Protein AF-A0A975M1Q8-F1 (afdb_monomer)

Foldseek 3Di:
DVVVLVVVQVVCPPDDDDPPLLVVLVVVLCVVQVNPDPVDDDAQQQFFLVSLVVLLCLCVLDDVPDDRHNHPPSQQRLQVNLCVLQVDAFPPQADPVRGGDSLQSVLLSVLQVLQDVDRRGGSNNRDLAQPRDFLVSLVSSLVSLHLRSQLSVLQNCVVLVLDDPVQADDPPASNDGPVDGSSGGGSLQSNLVSVLCVLVVNGTSNDDLAQQPHFLVSVVVLLCSCCLHDPPDTGRNYPSSQQSLQVNCVVQAPAFPVQDDPSGGGDSLQSVLVSQLCVLQDPDSNPDGNVNCPPPAQQSAFLVSLVSSVVSVHLRSQLSLLCSLVVLVLDDLVQWDDPPAPNDGPVDGRSGGGSLQSNLVSLLCVQLVNGGNNCLLVRAPCSLLVHALVSLCSNLVRPHPSSQVSLQCRVPVDPPDDPVQWDADPVRDTGGNSVVSSVVSNVSD

Structure (mmCIF, N/CA/C/O backbone):
data_AF-A0A975M1Q8-F1
#
_entry.id   AF-A0A975M1Q8-F1
#
loop_
_atom_site.group_PDB
_atom_site.id
_atom_site.type_symbol
_atom_site.label_atom_id
_atom_site.label_alt_id
_atom_site.label_comp_id
_atom_site.label_asym_id
_atom_site.label_entity_id
_atom_site.label_seq_id
_atom_site.pdbx_PDB_ins_code
_atom_site.Cartn_x
_atom_site.Cartn_y
_atom_site.Cartn_z
_atom_site.occupancy
_atom_site.B_iso_or_equiv
_atom_site.auth_seq_id
_atom_site.auth_comp_id
_atom_site.auth_asym_id
_atom_site.auth_atom_id
_atom_site.pdbx_PDB_model_num
ATOM 1 N N . MET A 1 1 ? 29.931 -3.933 -58.853 1.00 44.22 1 MET A N 1
ATOM 2 C CA . MET A 1 1 ? 30.106 -3.400 -57.490 1.00 44.22 1 MET A CA 1
ATOM 3 C C . MET A 1 1 ? 31.498 -2.840 -57.260 1.00 44.22 1 MET A C 1
ATOM 5 O O . MET A 1 1 ? 31.606 -1.636 -57.379 1.00 44.22 1 MET A O 1
ATOM 9 N N . LEU A 1 2 ? 32.563 -3.641 -57.098 1.00 39.56 2 LEU A N 1
ATOM 10 C CA . LEU A 1 2 ? 33.935 -3.120 -56.903 1.00 39.56 2 LEU A CA 1
ATOM 11 C C . LEU A 1 2 ? 34.354 -2.091 -57.976 1.00 39.56 2 LEU A C 1
ATOM 13 O O . LEU A 1 2 ? 34.912 -1.055 -57.666 1.00 39.56 2 LEU A O 1
ATOM 17 N N . LYS A 1 3 ? 33.977 -2.312 -59.245 1.00 39.84 3 LYS A N 1
ATOM 18 C CA . LYS A 1 3 ? 34.215 -1.354 -60.346 1.00 39.84 3 LYS A CA 1
ATOM 19 C C . LYS A 1 3 ? 33.400 -0.054 -60.271 1.00 39.84 3 LYS A C 1
ATOM 21 O O . LYS A 1 3 ? 33.820 0.934 -60.851 1.00 39.84 3 LYS A O 1
ATOM 26 N N . LEU A 1 4 ? 32.237 -0.070 -59.620 1.00 42.88 4 LEU A N 1
ATOM 27 C CA . LEU A 1 4 ? 31.398 1.117 -59.419 1.00 42.88 4 LEU A CA 1
ATOM 28 C C . LEU A 1 4 ? 31.916 1.921 -58.219 1.00 42.88 4 LEU A C 1
ATOM 30 O O . LEU A 1 4 ? 32.029 3.131 -58.310 1.00 42.88 4 LEU A O 1
ATOM 34 N N . VAL A 1 5 ? 32.332 1.223 -57.159 1.00 48.19 5 VAL A N 1
ATOM 35 C CA . VAL A 1 5 ? 32.981 1.786 -55.966 1.00 48.19 5 VAL A CA 1
ATOM 36 C C . VAL A 1 5 ? 34.325 2.429 -56.331 1.00 48.19 5 VAL A C 1
ATOM 38 O O . VAL A 1 5 ? 34.537 3.593 -56.021 1.00 48.19 5 VAL A O 1
ATOM 41 N N . ILE A 1 6 ? 35.168 1.742 -57.112 1.00 49.44 6 ILE A N 1
ATOM 42 C CA . ILE A 1 6 ? 36.419 2.299 -57.663 1.00 49.44 6 ILE A CA 1
ATOM 43 C C . ILE A 1 6 ? 36.137 3.496 -58.588 1.00 49.44 6 ILE A C 1
ATOM 45 O O . ILE A 1 6 ? 36.846 4.492 -58.543 1.00 49.44 6 ILE A O 1
ATOM 49 N N . SER A 1 7 ? 35.075 3.442 -59.400 1.00 46.19 7 SER A N 1
ATOM 50 C CA . SER A 1 7 ? 34.699 4.560 -60.280 1.00 46.19 7 SER A CA 1
ATOM 51 C C . SER A 1 7 ? 34.190 5.789 -59.520 1.00 46.19 7 SER A C 1
ATOM 53 O O . SER A 1 7 ? 34.283 6.889 -60.059 1.00 46.19 7 SER A O 1
ATOM 55 N N . ILE A 1 8 ? 33.616 5.608 -58.329 1.00 45.72 8 ILE A N 1
ATOM 56 C CA . ILE A 1 8 ? 33.192 6.695 -57.440 1.00 45.72 8 ILE A CA 1
ATOM 57 C C . ILE A 1 8 ? 34.422 7.262 -56.714 1.00 45.72 8 ILE A C 1
ATOM 59 O O . ILE A 1 8 ? 34.606 8.479 -56.727 1.00 45.72 8 ILE A O 1
ATOM 63 N N . TYR A 1 9 ? 35.310 6.390 -56.219 1.00 46.53 9 TYR A N 1
ATOM 64 C CA . TYR A 1 9 ? 36.591 6.733 -55.587 1.00 46.53 9 TYR A CA 1
ATOM 65 C C . TYR A 1 9 ? 37.487 7.589 -56.499 1.00 46.53 9 TYR A C 1
ATOM 67 O O . TYR A 1 9 ? 37.927 8.667 -56.115 1.00 46.53 9 TYR A O 1
ATOM 75 N N . ASP A 1 10 ? 37.650 7.189 -57.765 1.00 49.50 10 ASP A N 1
ATOM 76 C CA . ASP A 1 10 ? 38.445 7.939 -58.750 1.00 49.50 10 ASP A CA 1
ATOM 77 C C . ASP A 1 10 ? 37.817 9.295 -59.145 1.00 49.50 10 ASP A C 1
ATOM 79 O O . ASP A 1 10 ? 38.485 10.140 -59.746 1.00 49.50 10 ASP A O 1
ATOM 83 N N . SER A 1 11 ? 36.532 9.519 -58.843 1.00 44.62 11 SER A N 1
ATOM 84 C CA . SER A 1 11 ? 35.784 10.717 -59.258 1.00 44.62 11 SER A CA 1
ATOM 85 C C . SER A 1 11 ? 35.635 11.794 -58.176 1.00 44.62 11 SER A C 1
ATOM 87 O O . SER A 1 11 ? 35.232 12.912 -58.501 1.00 44.62 11 SER A O 1
ATOM 89 N N . LEU A 1 12 ? 35.973 11.485 -56.917 1.00 44.22 12 LEU A N 1
ATOM 90 C CA . LEU A 1 12 ? 35.673 12.311 -55.736 1.00 44.22 12 LEU A CA 1
ATOM 91 C C . LEU A 1 12 ? 36.890 12.974 -55.072 1.00 44.22 12 LEU A C 1
ATOM 93 O O . LEU A 1 12 ? 36.751 13.503 -53.979 1.00 44.22 12 LEU A O 1
ATOM 97 N N . ALA A 1 13 ? 38.044 13.040 -55.742 1.00 42.34 13 ALA A N 1
ATOM 98 C CA . ALA A 1 13 ? 39.324 13.523 -55.196 1.00 42.34 13 ALA A CA 1
ATOM 99 C C . ALA A 1 13 ? 39.394 15.004 -54.720 1.00 42.34 13 ALA A C 1
ATOM 101 O O . ALA A 1 13 ? 40.479 15.590 -54.716 1.00 42.34 13 ALA A O 1
ATOM 102 N N . ILE A 1 14 ? 38.281 15.664 -54.374 1.00 45.47 14 ILE A N 1
ATOM 103 C CA . ILE A 1 14 ? 38.244 17.034 -53.843 1.00 45.47 14 ILE A CA 1
ATOM 104 C C . ILE A 1 14 ? 37.073 17.211 -52.848 1.00 45.47 14 ILE A C 1
ATOM 106 O O . ILE A 1 14 ? 36.082 17.860 -53.179 1.00 45.47 14 ILE A O 1
ATOM 110 N N . ASN A 1 15 ? 37.183 16.631 -51.647 1.00 41.66 15 ASN A N 1
ATOM 111 C CA . ASN A 1 15 ? 36.798 17.178 -50.325 1.00 41.66 15 ASN A CA 1
ATOM 112 C C . ASN A 1 15 ? 36.553 16.018 -49.350 1.00 41.66 15 ASN A C 1
ATOM 114 O O . ASN A 1 15 ? 35.595 15.283 -49.541 1.00 41.66 15 ASN A O 1
ATOM 118 N N . GLU A 1 16 ? 37.409 15.910 -48.327 1.00 49.50 16 GLU A N 1
ATOM 119 C CA . GLU A 1 16 ? 37.317 14.970 -47.193 1.00 49.50 16 GLU A CA 1
ATOM 120 C C . GLU A 1 16 ? 36.886 13.550 -47.592 1.00 49.50 16 GLU A C 1
ATOM 122 O O . GLU A 1 16 ? 35.736 13.147 -47.444 1.00 49.50 16 GLU A O 1
ATOM 127 N N . ASP A 1 17 ? 37.853 12.814 -48.148 1.00 51.25 17 ASP A N 1
ATOM 128 C CA . ASP A 1 17 ? 37.696 11.439 -48.616 1.00 51.25 17 ASP A CA 1
ATOM 129 C C . ASP A 1 17 ? 37.091 10.532 -47.526 1.00 51.25 17 ASP A C 1
ATOM 131 O O . ASP A 1 17 ? 37.609 10.464 -46.408 1.00 51.25 17 ASP A O 1
ATOM 135 N N . LEU A 1 18 ? 36.046 9.774 -47.886 1.00 55.78 18 LEU A N 1
ATOM 136 C CA . LEU A 1 18 ? 35.656 8.566 -47.154 1.00 55.78 18 LEU A CA 1
ATOM 137 C C . LEU A 1 18 ? 36.880 7.649 -47.084 1.00 55.78 18 LEU A C 1
ATOM 139 O O . LEU A 1 18 ? 37.506 7.378 -48.118 1.00 55.78 18 LEU A O 1
ATOM 143 N N . LYS A 1 19 ? 37.248 7.181 -45.888 1.00 64.06 19 LYS A N 1
ATOM 144 C CA . LYS A 1 19 ? 38.423 6.312 -45.765 1.00 64.06 19 LYS A CA 1
ATOM 145 C C . LYS A 1 19 ? 38.161 5.021 -46.535 1.00 64.06 19 LYS A C 1
ATOM 147 O O . LYS A 1 19 ? 37.055 4.482 -46.513 1.00 64.06 19 LYS A O 1
ATOM 152 N N . GLU A 1 20 ? 39.189 4.511 -47.213 1.00 65.25 20 GLU A N 1
ATOM 153 C CA . GLU A 1 20 ? 39.087 3.274 -48.002 1.00 65.25 20 GLU A CA 1
ATOM 154 C C . GLU A 1 20 ? 38.531 2.117 -47.147 1.00 65.25 20 GLU A C 1
ATOM 156 O O . GLU A 1 20 ? 37.676 1.355 -47.597 1.00 65.25 20 GLU A O 1
ATOM 161 N N . ASP A 1 21 ? 38.925 2.082 -45.874 1.00 66.12 21 ASP A N 1
ATOM 162 C CA . ASP A 1 21 ? 38.463 1.133 -44.864 1.00 66.12 21 ASP A CA 1
ATOM 163 C C . ASP A 1 21 ? 36.961 1.265 -44.540 1.00 66.12 21 ASP A C 1
ATOM 165 O O . ASP A 1 21 ? 36.261 0.257 -44.450 1.00 66.12 21 ASP A O 1
ATOM 169 N N . GLU A 1 22 ? 36.413 2.484 -44.471 1.00 66.19 22 GLU A N 1
ATOM 170 C CA . GLU A 1 22 ? 34.971 2.708 -44.270 1.00 66.19 22 GLU A CA 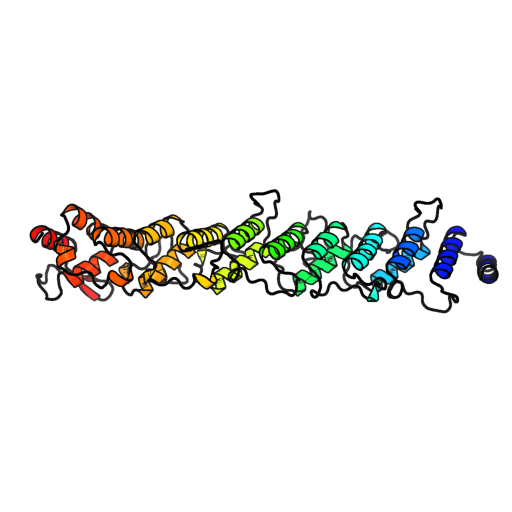1
ATOM 171 C C . GLU A 1 22 ? 34.154 2.236 -45.473 1.00 66.19 22 GLU A C 1
ATOM 173 O O . GLU A 1 22 ? 33.058 1.691 -45.325 1.00 66.19 22 GLU A O 1
ATOM 178 N N . MET A 1 23 ? 34.700 2.410 -46.678 1.00 68.50 23 MET A N 1
ATOM 179 C CA . MET A 1 23 ? 34.074 1.931 -47.905 1.00 68.50 23 MET A CA 1
ATOM 180 C C . MET A 1 23 ? 34.100 0.404 -48.000 1.00 68.50 23 MET A C 1
ATOM 182 O O . MET A 1 23 ? 33.117 -0.186 -48.453 1.00 68.50 23 MET A O 1
ATOM 186 N N . TYR A 1 24 ? 35.187 -0.253 -47.579 1.00 69.62 24 TYR A N 1
ATOM 187 C CA . TYR A 1 24 ? 35.233 -1.715 -47.513 1.00 69.62 24 TYR A CA 1
ATOM 188 C C . TYR A 1 24 ? 34.256 -2.269 -46.476 1.00 69.62 24 TYR A C 1
ATOM 190 O O . TYR A 1 24 ? 33.536 -3.213 -46.805 1.00 69.62 24 TYR A O 1
ATOM 198 N N . ALA A 1 25 ? 34.169 -1.657 -45.290 1.00 66.44 25 ALA A N 1
ATOM 199 C CA . ALA A 1 25 ? 33.204 -2.033 -44.258 1.00 66.44 25 ALA A CA 1
ATOM 200 C C . ALA A 1 25 ? 31.758 -1.914 -44.771 1.00 66.44 25 ALA A C 1
ATOM 202 O O . ALA A 1 25 ? 30.997 -2.882 -44.724 1.00 66.44 25 ALA A O 1
ATOM 203 N N . LEU A 1 26 ? 31.410 -0.777 -45.387 1.00 70.25 26 LEU A N 1
ATOM 204 C CA . LEU A 1 26 ? 30.093 -0.562 -45.990 1.00 70.25 26 LEU A CA 1
ATOM 205 C C . LEU A 1 26 ? 29.774 -1.597 -47.080 1.00 70.25 26 LEU A C 1
ATOM 207 O O . LEU A 1 26 ? 28.680 -2.157 -47.120 1.00 70.25 26 LEU A O 1
ATOM 211 N N . VAL A 1 27 ? 30.722 -1.875 -47.980 1.00 71.38 27 VAL A N 1
ATOM 212 C CA . VAL A 1 27 ? 30.524 -2.842 -49.073 1.00 71.38 27 VAL A CA 1
ATOM 213 C C . VAL A 1 27 ? 30.393 -4.272 -48.548 1.00 71.38 27 VAL A C 1
ATOM 215 O O . VAL A 1 27 ? 29.585 -5.039 -49.086 1.00 71.38 27 VAL A O 1
ATOM 218 N N . ALA A 1 28 ? 31.170 -4.647 -47.529 1.00 67.69 28 ALA A N 1
ATOM 219 C CA . ALA A 1 28 ? 31.064 -5.949 -46.881 1.00 67.69 28 ALA A CA 1
ATOM 220 C C . ALA A 1 28 ? 29.663 -6.145 -46.288 1.00 67.69 28 ALA A C 1
ATOM 222 O O . ALA A 1 28 ? 29.058 -7.198 -46.492 1.00 67.69 28 ALA A O 1
ATOM 223 N N . GLU A 1 29 ? 29.120 -5.109 -45.655 1.00 64.50 29 GLU A N 1
ATOM 224 C CA . GLU A 1 29 ? 27.839 -5.178 -44.962 1.00 64.50 29 GLU A CA 1
ATOM 225 C C . GLU A 1 29 ? 26.649 -5.198 -45.924 1.00 64.50 29 GLU A C 1
ATOM 227 O O . GLU A 1 29 ? 25.822 -6.109 -45.893 1.00 64.50 29 GLU A O 1
ATOM 232 N N . VAL A 1 30 ? 26.630 -4.290 -46.903 1.00 65.31 30 VAL A N 1
ATOM 233 C CA . VAL A 1 30 ? 25.643 -4.281 -48.000 1.00 65.31 30 VAL A CA 1
ATOM 234 C C . VAL A 1 30 ? 25.601 -5.644 -48.715 1.00 65.31 30 VAL A C 1
ATOM 236 O O . VAL A 1 30 ? 24.534 -6.110 -49.116 1.00 65.31 30 VAL A O 1
ATOM 239 N N . THR A 1 31 ? 26.744 -6.335 -48.814 1.00 68.75 31 THR A N 1
ATOM 240 C CA . THR A 1 31 ? 26.818 -7.691 -49.378 1.00 68.75 31 THR A CA 1
ATOM 241 C C . THR A 1 31 ? 26.237 -8.764 -48.444 1.00 68.75 31 THR A C 1
ATOM 243 O O . THR A 1 31 ? 25.521 -9.641 -48.932 1.00 68.75 31 THR A O 1
ATOM 246 N N . LYS A 1 32 ? 26.520 -8.724 -47.131 1.00 63.19 32 LYS A N 1
ATOM 247 C CA . LYS A 1 32 ? 25.981 -9.681 -46.139 1.00 63.19 32 LYS A CA 1
ATOM 248 C C . LYS A 1 32 ? 24.461 -9.573 -45.999 1.00 63.19 32 LYS A C 1
ATOM 250 O O . LYS A 1 32 ? 23.794 -10.601 -45.962 1.00 63.19 32 LYS A O 1
ATOM 255 N N . MET A 1 33 ? 23.924 -8.355 -46.044 1.00 55.78 33 MET A N 1
ATOM 256 C CA . MET A 1 33 ? 22.483 -8.068 -45.979 1.00 55.78 33 MET A CA 1
ATOM 257 C C . MET A 1 33 ? 21.731 -8.349 -47.292 1.00 55.78 33 MET A C 1
ATOM 259 O O . MET A 1 33 ? 20.553 -8.026 -47.430 1.00 55.78 33 MET A O 1
ATOM 263 N N . GLY A 1 34 ? 22.400 -8.908 -48.308 1.00 59.03 34 GLY A N 1
ATOM 264 C CA . GLY A 1 34 ? 21.775 -9.229 -49.594 1.00 59.03 34 GLY A CA 1
ATOM 265 C C . GLY A 1 34 ? 21.340 -8.006 -50.413 1.00 59.03 34 GLY A C 1
ATOM 266 O O . GLY A 1 34 ? 20.592 -8.156 -51.383 1.00 59.03 34 GLY A O 1
ATOM 267 N N . ILE A 1 35 ? 21.812 -6.804 -50.067 1.00 57.28 35 ILE A N 1
ATOM 268 C CA . ILE A 1 35 ? 21.509 -5.566 -50.783 1.00 57.28 35 ILE A CA 1
ATOM 269 C C . ILE A 1 35 ? 22.344 -5.544 -52.068 1.00 57.28 35 ILE A C 1
ATOM 271 O O . ILE A 1 35 ? 23.540 -5.266 -52.082 1.00 57.28 35 ILE A O 1
ATOM 275 N N . THR A 1 36 ? 21.708 -5.857 -53.196 1.00 57.34 36 THR A N 1
ATOM 276 C CA . THR A 1 36 ? 22.383 -5.889 -54.506 1.00 57.34 36 THR A CA 1
ATOM 277 C C . THR A 1 36 ? 22.431 -4.530 -55.209 1.00 57.34 36 THR A C 1
ATOM 279 O O . THR A 1 36 ? 23.049 -4.416 -56.270 1.00 57.34 36 THR A O 1
ATOM 282 N N . ASP A 1 37 ? 21.755 -3.520 -54.654 1.00 54.69 37 ASP A N 1
ATOM 283 C CA . ASP A 1 37 ? 21.624 -2.185 -55.232 1.00 54.69 37 ASP A CA 1
ATOM 284 C C . ASP A 1 37 ? 21.553 -1.102 -54.139 1.00 54.69 37 ASP A C 1
ATOM 286 O O . ASP A 1 37 ? 20.677 -1.139 -53.279 1.00 54.69 37 ASP A O 1
ATOM 290 N N . LEU A 1 38 ? 22.461 -0.123 -54.207 1.00 52.91 38 LEU A N 1
ATOM 291 C CA . LEU A 1 38 ? 22.508 1.050 -53.320 1.00 52.91 38 LEU A CA 1
ATOM 292 C C . LEU A 1 38 ? 21.488 2.135 -53.712 1.00 52.91 38 LEU A C 1
ATOM 294 O O . LEU A 1 38 ? 21.441 3.187 -53.084 1.00 52.91 38 LEU A O 1
ATOM 298 N N . SER A 1 39 ? 20.699 1.920 -54.773 1.00 53.06 39 SER A N 1
ATOM 299 C CA . SER A 1 39 ? 19.607 2.823 -55.157 1.00 53.06 39 SER A CA 1
ATOM 300 C C . SER A 1 39 ? 18.374 2.711 -54.249 1.00 53.06 39 SER A C 1
ATOM 302 O O . SER A 1 39 ? 17.504 3.583 -54.290 1.00 53.06 39 SER A O 1
ATOM 304 N N . GLY A 1 40 ? 18.298 1.657 -53.427 1.00 51.25 40 GLY A N 1
ATOM 305 C CA . GLY A 1 40 ? 17.302 1.511 -52.369 1.00 51.25 40 GLY A CA 1
ATOM 306 C C . GLY A 1 40 ? 17.703 2.260 -51.097 1.00 51.25 40 GLY A C 1
ATOM 307 O O . GLY A 1 40 ? 18.883 2.397 -50.788 1.00 51.25 40 GLY A O 1
ATOM 308 N N . THR A 1 41 ? 16.718 2.732 -50.335 1.00 51.97 41 THR A N 1
ATOM 309 C CA . THR A 1 41 ? 16.945 3.269 -48.988 1.00 51.97 41 THR A CA 1
ATOM 310 C C . THR A 1 41 ? 17.345 2.130 -48.052 1.00 51.97 41 THR A C 1
ATOM 312 O O . THR A 1 41 ? 16.549 1.214 -47.833 1.00 51.97 41 THR A O 1
ATOM 315 N N . PHE A 1 42 ? 18.559 2.181 -47.500 1.00 58.34 42 PHE A N 1
ATOM 316 C CA . PHE A 1 42 ? 18.917 1.373 -46.336 1.00 58.34 42 PHE A CA 1
ATOM 317 C C . PHE A 1 42 ? 18.053 1.814 -45.151 1.00 58.34 42 PHE A C 1
ATOM 319 O O . PHE A 1 42 ? 17.903 3.008 -44.910 1.00 58.34 42 PHE A O 1
ATOM 326 N N . SER A 1 43 ? 17.473 0.858 -44.431 1.00 66.75 43 SER A N 1
ATOM 327 C CA . SER A 1 43 ? 16.697 1.123 -43.223 1.00 66.75 43 SER A CA 1
ATOM 328 C C . SER A 1 43 ? 17.082 0.086 -42.179 1.00 66.75 43 SER A C 1
ATOM 330 O O . SER A 1 43 ? 16.739 -1.090 -42.323 1.00 66.75 43 SER A O 1
ATOM 332 N N . ALA A 1 44 ? 17.779 0.530 -41.128 1.00 66.81 44 ALA A N 1
ATOM 333 C CA . ALA A 1 44 ? 18.114 -0.304 -39.970 1.00 66.81 44 ALA A CA 1
ATOM 334 C C . ALA A 1 44 ? 16.853 -0.883 -39.294 1.00 66.81 44 ALA A C 1
ATOM 336 O O . ALA A 1 44 ? 16.908 -1.903 -38.617 1.00 66.81 44 ALA A O 1
ATOM 337 N N . SER A 1 45 ? 15.688 -0.279 -39.545 1.00 69.00 45 SER A N 1
ATOM 338 C CA . SER A 1 45 ? 14.386 -0.712 -39.042 1.00 69.00 45 SER A CA 1
ATOM 339 C C . SER A 1 45 ? 13.923 -2.068 -39.596 1.00 69.00 45 SER A C 1
ATOM 341 O O . SER A 1 45 ? 13.126 -2.750 -38.951 1.00 69.00 45 SER A O 1
ATOM 343 N N . ASN A 1 46 ? 14.417 -2.477 -40.771 1.00 72.69 46 ASN A N 1
ATOM 344 C CA . ASN A 1 46 ? 13.898 -3.629 -41.521 1.00 72.69 46 ASN A CA 1
ATOM 345 C C . ASN A 1 46 ? 14.841 -4.840 -41.582 1.00 72.69 46 ASN A C 1
ATOM 347 O O . ASN A 1 46 ? 14.487 -5.838 -42.211 1.00 72.69 46 ASN A O 1
ATOM 351 N N . ILE A 1 47 ? 16.022 -4.758 -40.968 1.00 76.69 47 ILE A N 1
ATOM 352 C CA . ILE A 1 47 ? 16.959 -5.884 -40.858 1.00 76.69 47 ILE A CA 1
ATOM 353 C C . ILE A 1 47 ? 16.760 -6.612 -39.525 1.00 76.69 47 ILE A C 1
ATOM 355 O O . ILE A 1 47 ? 16.296 -6.018 -38.553 1.00 76.69 47 ILE A O 1
ATOM 359 N N . THR A 1 48 ? 17.071 -7.906 -39.480 1.00 81.75 48 THR A N 1
ATOM 360 C CA . THR A 1 48 ? 16.920 -8.719 -38.262 1.00 81.75 48 THR A CA 1
ATOM 361 C C . THR A 1 48 ? 17.902 -8.290 -37.168 1.00 81.75 48 THR A C 1
ATOM 363 O O . THR A 1 48 ? 18.959 -7.755 -37.482 1.00 81.75 48 THR A O 1
ATOM 366 N N . VAL A 1 49 ? 17.626 -8.579 -35.890 1.00 82.69 49 VAL A N 1
ATOM 367 C CA . VAL A 1 49 ? 18.554 -8.311 -34.767 1.00 82.69 49 VAL A CA 1
ATOM 368 C C . VAL A 1 49 ? 19.935 -8.914 -35.012 1.00 82.69 49 VAL A C 1
ATOM 370 O O . VAL A 1 49 ? 20.944 -8.274 -34.748 1.00 82.69 49 VAL A O 1
ATOM 373 N N . THR A 1 50 ? 20.011 -10.129 -35.566 1.00 80.00 50 THR A N 1
ATOM 374 C CA . THR A 1 50 ? 21.303 -10.750 -35.896 1.00 80.00 50 THR A CA 1
ATOM 375 C C . THR A 1 50 ? 22.055 -9.969 -36.973 1.00 80.00 50 THR A C 1
ATOM 377 O O . THR A 1 50 ? 23.270 -9.813 -36.885 1.00 80.00 50 THR A O 1
ATOM 380 N N . GLU A 1 51 ? 21.360 -9.481 -38.000 1.00 79.19 51 GLU A N 1
ATOM 381 C CA . GLU A 1 51 ? 21.969 -8.620 -39.018 1.00 79.19 51 GLU A CA 1
ATOM 382 C C . GLU A 1 51 ? 22.384 -7.279 -38.410 1.00 79.19 51 GLU A C 1
ATOM 384 O O . GLU A 1 51 ? 23.515 -6.854 -38.604 1.00 79.19 51 GLU A O 1
ATOM 389 N N . LEU A 1 52 ? 21.528 -6.672 -37.593 1.00 81.44 52 LEU A N 1
ATOM 390 C CA . LEU A 1 52 ? 21.785 -5.420 -36.894 1.00 8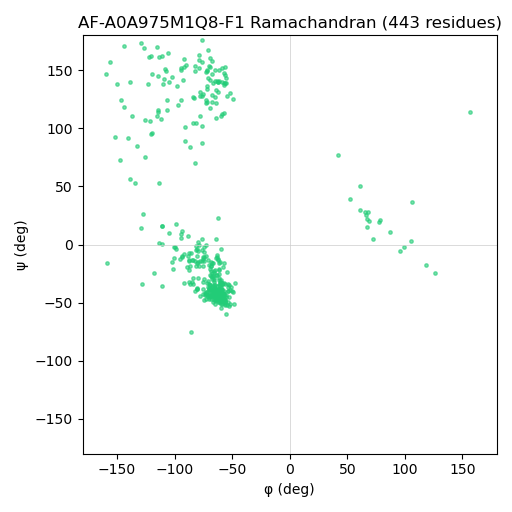1.44 52 LEU A CA 1
ATOM 391 C C . LEU A 1 52 ? 23.014 -5.500 -35.975 1.00 81.44 52 LEU A C 1
ATOM 393 O O . LEU A 1 52 ? 23.855 -4.607 -36.013 1.00 81.44 52 LEU A O 1
ATOM 397 N N . GLN A 1 53 ? 23.172 -6.597 -35.232 1.00 81.88 53 GLN A N 1
ATOM 398 C CA . GLN A 1 53 ? 24.348 -6.864 -34.403 1.00 81.88 53 GLN A CA 1
ATOM 399 C C . GLN A 1 53 ? 25.628 -6.978 -35.246 1.00 81.88 53 GLN A C 1
ATOM 401 O O . GLN A 1 53 ? 26.668 -6.431 -34.886 1.00 81.88 53 GLN A O 1
ATOM 406 N N . ASN A 1 54 ? 25.562 -7.657 -36.397 1.00 77.62 54 ASN A N 1
ATOM 407 C CA . ASN A 1 54 ? 26.705 -7.767 -37.308 1.00 77.62 54 ASN A CA 1
ATOM 408 C C . ASN A 1 54 ? 27.096 -6.408 -37.904 1.00 77.62 54 ASN A C 1
ATOM 410 O O . ASN A 1 54 ? 28.286 -6.105 -37.987 1.00 77.62 54 ASN A O 1
ATOM 414 N N . VAL A 1 55 ? 26.107 -5.595 -38.289 1.00 77.69 55 VAL A N 1
ATOM 415 C CA . VAL A 1 55 ? 26.308 -4.220 -38.768 1.00 77.69 55 VAL A CA 1
ATOM 416 C C . VAL A 1 55 ? 26.950 -3.379 -37.663 1.00 77.69 55 VAL A C 1
ATOM 418 O O . VAL A 1 55 ? 27.921 -2.671 -37.913 1.00 77.69 55 VAL A O 1
ATOM 421 N N . HIS A 1 56 ? 26.455 -3.489 -36.431 1.00 80.88 56 HIS A N 1
ATOM 422 C CA . HIS A 1 56 ? 26.965 -2.734 -35.293 1.00 80.88 56 HIS A CA 1
ATOM 423 C C . HIS A 1 56 ? 28.423 -3.056 -34.966 1.00 80.88 56 HIS A C 1
ATOM 425 O O . HIS A 1 56 ? 29.214 -2.129 -34.822 1.00 80.88 56 HIS A O 1
ATOM 431 N N . TYR A 1 57 ? 28.832 -4.331 -34.977 1.00 75.38 57 TYR A N 1
ATOM 432 C CA . TYR A 1 57 ? 30.241 -4.698 -34.776 1.00 75.38 57 TYR A CA 1
ATOM 433 C C . TYR A 1 57 ? 31.194 -4.048 -35.793 1.00 75.38 57 TYR A C 1
ATOM 435 O O . TYR A 1 57 ? 32.316 -3.690 -35.440 1.00 75.38 57 TYR A O 1
ATOM 443 N N . LEU A 1 58 ? 30.746 -3.826 -37.034 1.00 68.88 58 LEU A N 1
ATOM 444 C CA . LEU A 1 58 ? 31.519 -3.091 -38.047 1.00 68.88 58 LEU A CA 1
ATOM 445 C C . LEU A 1 58 ? 31.543 -1.570 -37.819 1.00 68.88 58 LEU A C 1
ATOM 447 O O . LEU A 1 58 ? 32.375 -0.872 -38.397 1.00 68.88 58 LEU A O 1
ATOM 451 N N . GLY A 1 59 ? 30.615 -1.044 -37.022 1.00 65.69 59 GLY A N 1
ATOM 452 C CA . GLY A 1 59 ? 30.622 0.336 -36.539 1.00 65.69 59 GLY A CA 1
ATOM 453 C C . GLY A 1 59 ? 31.425 0.530 -35.246 1.00 65.69 59 GLY A C 1
ATOM 454 O O . GLY A 1 59 ? 31.694 1.670 -34.895 1.00 65.69 59 GLY A O 1
ATOM 455 N N . LEU A 1 60 ? 31.803 -0.551 -34.546 1.00 64.38 60 LEU A N 1
ATOM 456 C CA . LEU A 1 60 ? 32.497 -0.516 -33.248 1.00 64.38 60 LEU A CA 1
ATOM 457 C C . LEU A 1 60 ? 34.031 -0.589 -33.325 1.00 64.38 60 LEU A C 1
ATOM 459 O O . LEU A 1 60 ? 34.697 -0.447 -32.300 1.00 64.38 60 LEU A O 1
ATOM 463 N N . GLY A 1 61 ? 34.635 -0.881 -34.480 1.00 55.19 61 GLY A N 1
ATOM 464 C CA . GLY A 1 61 ? 36.095 -1.030 -34.544 1.00 55.19 61 GLY A CA 1
ATOM 465 C C . GLY A 1 61 ? 36.655 -2.301 -33.907 1.00 55.19 61 GLY A C 1
ATOM 466 O O . GLY A 1 61 ? 37.874 -2.440 -33.846 1.00 55.19 61 GLY A O 1
ATOM 467 N N . THR A 1 62 ? 35.816 -3.227 -33.427 1.00 47.16 62 THR A N 1
ATOM 468 C CA . THR A 1 62 ? 36.262 -4.450 -32.741 1.00 47.16 62 THR A CA 1
ATOM 469 C C . THR A 1 62 ? 35.419 -5.670 -33.131 1.00 47.16 62 THR A C 1
ATOM 471 O O . THR A 1 62 ? 34.420 -6.000 -32.503 1.00 47.16 62 THR A O 1
ATOM 474 N N . ASP A 1 63 ? 35.855 -6.399 -34.162 1.00 41.75 63 ASP A N 1
ATOM 475 C CA . ASP A 1 63 ? 35.458 -7.802 -34.357 1.00 41.75 63 ASP A CA 1
ATOM 476 C C . ASP A 1 63 ? 36.278 -8.683 -33.383 1.00 41.75 63 ASP A C 1
ATOM 478 O O . ASP A 1 63 ? 37.512 -8.566 -33.365 1.00 41.75 63 ASP A O 1
ATOM 482 N N . PRO A 1 64 ? 35.678 -9.608 -32.601 1.00 44.25 64 PRO A N 1
ATOM 483 C CA . PRO A 1 64 ? 36.430 -10.580 -31.801 1.00 44.25 64 PRO A CA 1
ATOM 484 C C . PRO A 1 64 ? 37.361 -11.506 -32.616 1.00 44.25 64 PRO A C 1
ATOM 486 O O . PRO A 1 64 ? 38.093 -12.300 -32.017 1.00 44.25 64 PRO A O 1
ATOM 489 N N . VAL A 1 65 ? 37.368 -11.439 -33.956 1.00 45.44 65 VAL A N 1
ATOM 490 C CA . VAL A 1 65 ? 38.132 -12.352 -34.822 1.00 45.44 65 VAL A CA 1
ATOM 491 C C . VAL A 1 65 ? 39.051 -11.665 -35.853 1.00 45.44 65 VAL A C 1
ATOM 493 O O . VAL A 1 65 ? 39.465 -12.332 -36.789 1.00 45.44 65 VAL A O 1
ATOM 496 N N . SER A 1 66 ? 39.522 -10.431 -35.605 1.00 52.19 66 SER A N 1
ATOM 497 C CA . SER A 1 66 ? 40.764 -9.849 -36.191 1.00 52.19 66 SER A CA 1
ATOM 498 C C . SER A 1 66 ? 40.703 -8.765 -37.289 1.00 52.19 66 SER A C 1
ATOM 500 O O . SER A 1 66 ? 41.613 -8.760 -38.116 1.00 52.19 66 SER A O 1
ATOM 502 N N . ASP A 1 67 ? 39.767 -7.810 -37.304 1.00 48.28 67 ASP A N 1
ATOM 503 C CA . ASP A 1 67 ? 39.906 -6.645 -38.209 1.00 48.28 67 ASP A CA 1
ATOM 504 C C . ASP A 1 67 ? 39.518 -5.282 -37.592 1.00 48.28 67 ASP A C 1
ATOM 506 O O . ASP A 1 67 ? 38.534 -5.158 -36.861 1.00 48.28 67 ASP A O 1
ATOM 510 N N . ASP A 1 68 ? 40.334 -4.275 -37.939 1.00 53.59 68 ASP A N 1
ATOM 511 C CA . ASP A 1 68 ? 40.326 -2.858 -37.537 1.00 53.59 68 ASP A CA 1
ATOM 512 C C . ASP A 1 68 ? 39.317 -2.025 -38.369 1.00 53.59 68 ASP A C 1
ATOM 514 O O . ASP A 1 68 ? 39.720 -1.201 -39.194 1.00 53.59 68 ASP A O 1
ATOM 518 N N . TYR A 1 69 ? 38.003 -2.207 -38.200 1.00 53.59 69 TYR A N 1
ATOM 519 C CA . TYR A 1 69 ? 37.016 -1.369 -38.908 1.00 53.59 69 TYR A CA 1
ATOM 520 C C . TYR A 1 69 ? 36.097 -0.602 -37.950 1.00 53.59 69 TYR A C 1
ATOM 522 O O . TYR A 1 69 ? 35.094 -1.133 -37.488 1.00 53.59 69 TYR A O 1
ATOM 530 N N . ASP A 1 70 ? 36.459 0.653 -37.656 1.00 63.00 70 ASP A N 1
ATOM 531 C CA . ASP A 1 70 ? 35.608 1.690 -37.041 1.00 63.00 70 ASP A CA 1
ATOM 532 C C . ASP A 1 70 ? 34.919 2.468 -38.176 1.00 63.00 70 ASP A C 1
ATOM 534 O O . ASP A 1 70 ? 35.497 3.397 -38.750 1.00 63.00 70 ASP A O 1
ATOM 538 N N . SER A 1 71 ? 33.741 2.006 -38.613 1.00 70.69 71 SER A N 1
ATOM 539 C CA . SER A 1 71 ? 33.009 2.649 -39.708 1.00 70.69 71 SER A CA 1
ATOM 540 C C . SER A 1 71 ? 32.035 3.709 -39.194 1.00 70.69 71 SER A C 1
ATOM 542 O O . SER A 1 71 ? 30.903 3.392 -38.819 1.00 70.69 71 SER A O 1
ATOM 544 N N . TYR A 1 72 ? 32.423 4.987 -39.296 1.00 73.31 72 TYR A N 1
ATOM 545 C CA . TYR A 1 72 ? 31.541 6.110 -38.954 1.00 73.31 72 TYR A CA 1
ATOM 546 C C . TYR A 1 72 ? 30.285 6.151 -39.829 1.00 73.31 72 TYR A C 1
ATOM 548 O O . TYR A 1 72 ? 29.229 6.557 -39.360 1.00 73.31 72 TYR A O 1
ATOM 556 N N . ILE A 1 73 ? 30.364 5.691 -41.085 1.00 73.69 73 ILE A N 1
ATOM 557 C CA . ILE A 1 73 ? 29.194 5.596 -41.973 1.00 73.69 73 ILE A CA 1
ATOM 558 C C . ILE A 1 73 ? 28.162 4.625 -41.395 1.00 73.69 73 ILE A C 1
ATOM 560 O O . ILE A 1 73 ? 26.980 4.952 -41.322 1.00 73.69 73 ILE A O 1
ATOM 564 N N . ILE A 1 74 ? 28.602 3.430 -40.994 1.00 75.38 74 ILE A N 1
ATOM 565 C CA . ILE A 1 74 ? 27.710 2.405 -40.448 1.00 75.38 74 ILE A CA 1
ATOM 566 C C . ILE A 1 74 ? 27.148 2.847 -39.099 1.00 75.38 74 ILE A C 1
ATOM 568 O O . ILE A 1 74 ? 25.943 2.737 -38.878 1.00 75.38 74 ILE A O 1
ATOM 572 N N . HIS A 1 75 ? 27.992 3.411 -38.237 1.00 80.31 75 HIS A N 1
ATOM 573 C CA . HIS A 1 75 ? 27.567 3.983 -36.966 1.00 80.31 75 HIS A CA 1
ATOM 574 C C . HIS A 1 75 ? 26.491 5.066 -37.159 1.00 80.31 75 HIS A C 1
ATOM 576 O O . HIS A 1 75 ? 25.418 4.984 -36.565 1.00 80.31 75 HIS A O 1
ATOM 582 N N . HIS A 1 76 ? 26.726 6.023 -38.061 1.00 82.62 76 HIS A N 1
ATOM 583 C CA . HIS A 1 76 ? 25.772 7.081 -38.394 1.00 82.62 76 HIS A CA 1
ATOM 584 C C . HIS A 1 76 ? 24.449 6.516 -38.935 1.00 82.62 76 HIS A C 1
ATOM 586 O O . HIS A 1 76 ? 23.373 6.919 -38.504 1.00 82.62 76 HIS A O 1
ATOM 592 N N . MET A 1 77 ? 24.509 5.518 -39.824 1.00 79.88 77 MET A N 1
ATOM 593 C CA . MET A 1 77 ? 23.318 4.859 -40.376 1.00 79.88 77 MET A CA 1
ATOM 594 C C . MET A 1 77 ? 22.482 4.141 -39.307 1.00 79.88 77 MET A C 1
ATOM 596 O O . MET A 1 77 ? 21.252 4.183 -39.363 1.00 79.88 77 MET A O 1
ATOM 600 N N . LEU A 1 78 ? 23.129 3.469 -38.350 1.00 82.75 78 LEU A N 1
ATOM 601 C CA . LEU A 1 78 ? 22.445 2.848 -37.212 1.00 82.75 78 LEU A CA 1
ATOM 602 C C . LEU A 1 78 ? 21.841 3.907 -36.295 1.00 82.75 78 LEU A C 1
ATOM 604 O O . LEU A 1 78 ? 20.677 3.794 -35.912 1.00 82.75 78 LEU A O 1
ATOM 608 N N . SER A 1 79 ? 22.612 4.952 -35.999 1.00 87.25 79 SER A N 1
ATOM 609 C CA . SER A 1 79 ? 22.170 6.067 -35.178 1.00 87.25 79 SER A CA 1
ATOM 610 C C . SER A 1 79 ? 20.921 6.732 -35.756 1.00 87.25 79 SER A C 1
ATOM 612 O O . SER A 1 79 ? 19.942 6.903 -35.036 1.00 87.25 79 SER A O 1
ATOM 614 N N . ASP A 1 80 ? 20.906 7.046 -37.051 1.00 85.06 80 ASP A N 1
ATOM 615 C CA . ASP A 1 80 ? 19.741 7.635 -37.715 1.00 85.06 80 ASP A CA 1
ATOM 616 C C . ASP A 1 80 ? 18.546 6.676 -37.740 1.00 85.06 80 ASP A C 1
ATOM 618 O O . ASP A 1 80 ? 17.419 7.085 -37.476 1.00 85.06 80 ASP A O 1
ATOM 622 N N . GLY A 1 81 ? 18.784 5.379 -37.954 1.00 84.62 81 GLY A N 1
ATOM 623 C CA . GLY A 1 81 ? 17.727 4.371 -37.885 1.00 84.62 81 GLY A CA 1
ATOM 624 C C . GLY A 1 81 ? 17.068 4.265 -36.505 1.00 84.62 81 GLY A C 1
ATOM 625 O O . GLY A 1 81 ? 15.847 4.124 -36.423 1.00 84.62 81 GLY A O 1
ATOM 626 N N . ILE A 1 82 ? 17.852 4.367 -35.426 1.00 88.50 82 ILE A N 1
ATOM 627 C CA . ILE A 1 82 ? 17.337 4.426 -34.049 1.00 88.50 82 ILE A CA 1
ATOM 628 C C . ILE A 1 82 ? 16.621 5.755 -33.812 1.00 88.50 82 ILE A C 1
ATOM 630 O O . ILE A 1 82 ? 15.527 5.757 -33.257 1.00 88.50 82 ILE A O 1
ATOM 634 N N . LYS A 1 83 ? 17.183 6.879 -34.273 1.00 88.50 83 LYS A N 1
ATOM 635 C CA . LYS A 1 83 ? 16.554 8.202 -34.149 1.00 88.50 83 LYS A CA 1
ATOM 636 C C . LYS A 1 83 ? 15.192 8.282 -34.843 1.00 88.50 83 LYS A C 1
ATOM 638 O O . LYS A 1 83 ? 14.324 9.015 -34.373 1.00 88.50 83 LYS A O 1
ATOM 643 N N . ASP A 1 84 ? 15.023 7.569 -35.950 1.00 85.69 84 ASP A N 1
ATOM 644 C CA . ASP A 1 84 ? 13.753 7.478 -36.668 1.00 85.69 84 ASP A CA 1
ATOM 645 C C . ASP A 1 84 ? 12.748 6.561 -35.951 1.00 85.69 84 ASP A C 1
ATOM 647 O O . ASP A 1 84 ? 11.542 6.799 -36.021 1.00 85.69 84 ASP A O 1
ATOM 651 N N . ALA A 1 85 ? 13.230 5.517 -35.267 1.00 84.75 85 ALA A N 1
ATOM 652 C CA . ALA A 1 85 ? 12.392 4.560 -34.542 1.00 84.75 85 ALA A CA 1
ATOM 653 C C . ALA A 1 85 ? 11.951 5.068 -33.158 1.00 84.75 85 ALA A C 1
ATOM 655 O O . ALA A 1 85 ? 10.814 4.828 -32.757 1.00 84.75 85 ALA A O 1
ATOM 656 N N . LEU A 1 86 ? 12.835 5.770 -32.446 1.00 87.50 86 LEU A N 1
ATOM 657 C CA . LEU A 1 86 ? 12.628 6.283 -31.094 1.00 87.50 86 LEU A CA 1
ATOM 658 C C . LEU A 1 86 ? 12.633 7.811 -31.113 1.00 87.50 86 LEU A C 1
ATOM 660 O O . LEU A 1 86 ? 13.659 8.454 -31.353 1.00 87.50 86 LEU A O 1
ATOM 664 N N . THR A 1 87 ? 11.465 8.404 -30.875 1.00 82.69 87 THR A N 1
ATOM 665 C CA . THR A 1 87 ? 11.303 9.862 -30.916 1.00 82.69 87 THR A CA 1
ATOM 666 C C . THR A 1 87 ? 11.695 10.541 -29.611 1.00 82.69 87 THR A C 1
ATOM 668 O O . THR A 1 87 ? 12.214 11.658 -29.656 1.00 82.69 87 THR A O 1
ATOM 671 N N . ASP A 1 88 ? 11.456 9.871 -28.484 1.00 87.25 88 ASP A N 1
ATOM 672 C CA . ASP A 1 88 ? 11.816 10.329 -27.143 1.00 87.25 88 ASP A CA 1
ATOM 673 C C . ASP A 1 88 ? 13.147 9.693 -26.731 1.00 87.25 88 ASP A C 1
ATOM 675 O O . ASP A 1 88 ? 13.299 8.471 -26.787 1.00 87.25 88 ASP A O 1
ATOM 679 N N . ARG A 1 89 ? 14.143 10.535 -26.452 1.00 91.94 89 ARG A N 1
ATOM 680 C CA . ARG A 1 89 ? 15.542 10.135 -26.287 1.00 91.94 89 ARG A CA 1
ATOM 681 C C . ARG A 1 89 ? 16.232 11.085 -25.309 1.00 91.94 89 ARG A C 1
ATOM 683 O O . ARG A 1 89 ? 16.093 12.299 -25.500 1.00 91.94 89 ARG A O 1
ATOM 690 N N . PRO A 1 90 ? 17.063 10.573 -24.390 1.00 94.94 90 PRO A N 1
ATOM 691 C CA . PRO A 1 90 ? 17.852 11.419 -23.506 1.00 94.94 90 PRO A CA 1
ATOM 692 C C . PRO A 1 90 ? 18.783 12.366 -24.271 1.00 94.94 90 PRO A C 1
ATOM 694 O O . PRO A 1 90 ? 19.243 12.080 -25.378 1.00 94.94 90 PRO A O 1
ATOM 697 N N . SER A 1 91 ? 19.094 13.515 -23.682 1.00 92.88 91 SER A N 1
ATOM 698 C CA . SER A 1 91 ? 19.947 14.534 -24.304 1.00 92.88 91 SER A CA 1
ATOM 699 C C . SER A 1 91 ? 21.450 14.244 -24.212 1.00 92.88 91 SER A C 1
ATOM 701 O O . SER A 1 91 ? 22.249 14.842 -24.938 1.00 92.88 91 SER A O 1
ATOM 703 N N . THR A 1 92 ? 21.844 13.315 -23.344 1.00 91.44 92 THR A N 1
ATOM 704 C CA . THR A 1 92 ? 23.236 13.009 -22.975 1.00 91.44 92 THR A CA 1
ATOM 705 C C . THR A 1 92 ? 23.869 11.882 -23.793 1.00 91.44 92 THR A C 1
ATOM 707 O O . THR A 1 92 ? 25.086 11.722 -23.758 1.00 91.44 92 THR A O 1
ATOM 710 N N . ILE A 1 93 ? 23.080 11.152 -24.584 1.00 94.12 93 ILE A N 1
ATOM 711 C CA . ILE A 1 93 ? 23.516 9.969 -25.352 1.00 94.12 93 ILE A CA 1
ATOM 712 C C . ILE A 1 93 ? 24.254 10.301 -26.655 1.00 94.12 93 ILE A C 1
ATOM 714 O O . ILE A 1 93 ? 24.553 9.403 -27.441 1.00 94.12 93 ILE A O 1
ATOM 718 N N . TYR A 1 94 ? 24.473 11.582 -26.960 1.00 91.88 94 TYR A N 1
ATOM 719 C CA . TYR A 1 94 ? 25.011 11.999 -28.252 1.00 91.88 94 TYR A CA 1
ATOM 720 C C . TYR A 1 94 ? 26.517 12.254 -28.208 1.00 91.88 94 TYR A C 1
ATOM 722 O O . TYR A 1 94 ? 27.052 12.957 -27.349 1.00 91.88 94 TYR A O 1
ATOM 730 N N . MET A 1 95 ? 27.198 11.756 -29.231 1.00 88.38 95 MET A N 1
ATOM 731 C CA . MET A 1 95 ? 28.555 12.126 -29.598 1.00 88.38 95 MET A CA 1
ATOM 732 C C . MET A 1 95 ? 28.602 13.553 -30.173 1.00 88.38 95 MET A C 1
ATOM 734 O O . MET A 1 95 ? 27.595 14.147 -30.561 1.00 88.38 95 MET A O 1
ATOM 738 N N . ALA A 1 96 ? 29.808 14.115 -30.303 1.00 84.94 96 ALA A N 1
ATOM 739 C CA . ALA A 1 96 ? 30.004 15.479 -30.812 1.00 84.94 96 ALA A CA 1
ATOM 740 C C . ALA A 1 96 ? 29.502 15.696 -32.257 1.00 84.94 96 ALA A C 1
ATOM 742 O O . ALA A 1 96 ? 29.255 16.834 -32.658 1.00 84.94 96 ALA A O 1
ATOM 743 N N . ASN A 1 97 ? 29.371 14.623 -33.040 1.00 80.69 97 ASN A N 1
ATOM 744 C CA . ASN A 1 97 ? 28.827 14.631 -34.399 1.00 80.69 97 ASN A CA 1
ATOM 745 C C . ASN A 1 97 ? 27.295 14.451 -34.443 1.00 80.69 97 ASN A C 1
ATOM 747 O O . ASN A 1 97 ? 26.746 14.357 -35.536 1.00 80.69 97 ASN A O 1
ATOM 751 N N . ASN A 1 98 ? 26.617 14.453 -33.286 1.00 87.12 98 ASN A N 1
ATOM 752 C CA . ASN A 1 98 ? 25.173 14.253 -33.137 1.00 87.12 98 ASN A CA 1
ATOM 753 C C . ASN A 1 98 ? 24.687 12.826 -33.469 1.00 87.12 98 ASN A C 1
ATOM 755 O O . ASN A 1 98 ? 23.497 12.620 -33.730 1.00 87.12 98 ASN A O 1
ATOM 759 N N . ASP A 1 99 ? 25.586 11.843 -33.441 1.00 86.56 99 ASP A N 1
ATOM 760 C CA . ASP A 1 99 ? 25.229 10.424 -33.434 1.00 86.56 99 ASP A CA 1
ATOM 761 C C . ASP A 1 99 ? 25.069 9.903 -32.010 1.00 86.56 99 ASP A C 1
ATOM 763 O O . ASP A 1 99 ? 25.618 10.465 -31.071 1.00 86.56 99 ASP A O 1
ATOM 767 N N . ILE A 1 100 ? 24.272 8.854 -31.858 1.00 91.25 100 ILE A N 1
ATOM 768 C CA . ILE A 1 100 ? 24.050 8.135 -30.601 1.00 91.25 100 ILE A CA 1
ATOM 769 C C . ILE A 1 100 ? 25.323 7.351 -30.289 1.00 91.25 100 ILE A C 1
ATOM 771 O O . ILE A 1 100 ? 25.883 6.737 -31.191 1.00 91.25 100 ILE A O 1
ATOM 775 N N . THR A 1 101 ? 25.783 7.357 -29.041 1.00 91.31 101 THR A N 1
ATOM 776 C CA . THR A 1 101 ? 26.979 6.607 -28.636 1.00 91.31 101 THR A CA 1
ATOM 777 C C . THR A 1 101 ? 26.865 5.116 -28.962 1.00 91.31 101 THR A C 1
ATOM 779 O O . THR A 1 101 ? 25.787 4.532 -29.022 1.00 91.31 101 THR A O 1
ATOM 782 N N . ALA A 1 102 ? 28.017 4.482 -29.176 1.00 87.69 102 ALA A N 1
ATOM 783 C CA . ALA A 1 102 ? 28.116 3.056 -29.465 1.00 87.69 102 ALA A CA 1
ATOM 784 C C . ALA A 1 102 ? 27.395 2.180 -28.425 1.00 87.69 102 ALA A C 1
ATOM 786 O O . ALA A 1 102 ? 26.638 1.293 -28.814 1.00 87.69 102 ALA A O 1
ATOM 787 N N . ASP A 1 103 ? 27.593 2.476 -27.141 1.00 90.44 103 ASP A N 1
ATOM 788 C CA . ASP A 1 103 ? 27.007 1.720 -26.029 1.00 90.44 103 ASP A CA 1
ATOM 789 C C . ASP A 1 103 ? 25.471 1.784 -26.054 1.00 90.44 103 ASP A C 1
ATOM 791 O O . ASP A 1 103 ? 24.800 0.765 -25.938 1.00 90.44 103 ASP A O 1
ATOM 795 N N . GLU A 1 104 ? 24.903 2.954 -26.347 1.00 94.94 104 GLU A N 1
ATOM 796 C CA . GLU A 1 104 ? 23.452 3.144 -26.457 1.00 94.94 104 GLU A CA 1
ATOM 797 C C . GLU A 1 104 ? 22.866 2.455 -27.701 1.00 94.94 104 GLU A C 1
ATOM 799 O O . GLU A 1 104 ? 21.755 1.926 -27.669 1.00 94.94 104 GLU A O 1
ATOM 804 N N . ILE A 1 105 ? 23.619 2.397 -28.809 1.00 91.25 105 ILE A N 1
ATOM 805 C CA . ILE A 1 105 ? 23.224 1.587 -29.971 1.00 91.25 105 ILE A CA 1
ATOM 806 C C . ILE A 1 105 ? 23.204 0.099 -29.595 1.00 91.25 105 ILE A C 1
ATOM 808 O O . ILE A 1 105 ? 22.249 -0.588 -29.956 1.00 91.25 105 ILE A O 1
ATOM 812 N N . GLN A 1 106 ? 24.219 -0.399 -28.878 1.00 91.69 106 GLN A N 1
ATOM 813 C CA . GLN A 1 106 ? 24.262 -1.790 -28.417 1.00 91.69 106 GLN A CA 1
ATOM 814 C C . GLN A 1 106 ? 23.089 -2.099 -27.476 1.00 91.69 106 GLN A C 1
ATOM 816 O O . GLN A 1 106 ? 22.387 -3.083 -27.705 1.00 91.69 106 GLN A O 1
ATOM 821 N N . GLY A 1 107 ? 22.799 -1.215 -26.516 1.00 93.00 107 GLY A N 1
ATOM 822 C CA . GLY A 1 107 ? 21.647 -1.331 -25.619 1.00 93.00 107 GLY A CA 1
ATOM 823 C C . GLY A 1 107 ? 20.321 -1.459 -26.372 1.00 93.00 107 GLY A C 1
ATOM 824 O O . GLY A 1 107 ? 19.533 -2.362 -26.101 1.00 93.00 107 GLY A O 1
ATOM 825 N N . VAL A 1 108 ? 20.090 -0.649 -27.412 1.00 92.44 108 VAL A N 1
ATOM 826 C CA . VAL A 1 108 ? 18.883 -0.795 -28.247 1.00 92.44 108 VAL A CA 1
ATOM 827 C C . VAL A 1 108 ? 18.854 -2.140 -28.981 1.00 92.44 108 VAL A C 1
ATOM 829 O O . VAL A 1 108 ? 17.795 -2.761 -29.066 1.00 92.44 108 VAL A O 1
ATOM 832 N N . ILE A 1 109 ? 19.981 -2.619 -29.515 1.00 89.25 109 ILE A N 1
ATOM 833 C CA . ILE A 1 109 ? 20.042 -3.918 -30.210 1.00 89.25 109 ILE A CA 1
ATOM 834 C C . ILE A 1 109 ? 19.673 -5.061 -29.259 1.00 89.25 109 ILE A C 1
ATOM 836 O O . ILE A 1 109 ? 18.842 -5.908 -29.609 1.00 89.25 109 ILE A O 1
ATOM 840 N N . ASP A 1 110 ? 20.249 -5.053 -28.059 1.00 92.06 110 ASP A N 1
ATOM 841 C CA . ASP A 1 110 ? 19.984 -6.049 -27.025 1.00 92.06 110 ASP A CA 1
ATOM 842 C C . ASP A 1 110 ? 18.536 -5.964 -26.525 1.00 92.06 110 ASP A C 1
ATOM 844 O O . ASP A 1 110 ? 17.866 -6.991 -26.381 1.00 92.06 110 ASP A O 1
ATOM 848 N N . ALA A 1 111 ? 17.985 -4.754 -26.397 1.00 92.69 111 ALA A N 1
ATOM 849 C CA . ALA A 1 111 ? 16.585 -4.548 -26.050 1.00 92.69 111 ALA A CA 1
ATOM 850 C C . ALA A 1 111 ? 15.628 -5.177 -27.074 1.00 92.69 111 ALA A C 1
ATOM 852 O O . ALA A 1 111 ? 14.664 -5.844 -26.689 1.00 92.69 111 ALA A O 1
ATOM 853 N N . VAL A 1 112 ? 15.897 -5.054 -28.383 1.00 90.12 112 VAL A N 1
ATOM 854 C CA . VAL A 1 112 ? 15.084 -5.741 -29.407 1.00 90.12 112 VAL A CA 1
ATOM 855 C C . VAL A 1 112 ? 15.127 -7.261 -29.205 1.00 90.12 112 VAL A C 1
ATOM 857 O O . VAL A 1 112 ? 14.096 -7.926 -29.356 1.00 90.12 112 VAL A O 1
ATOM 860 N N . ALA A 1 113 ? 16.290 -7.815 -28.849 1.00 88.50 113 ALA A N 1
ATOM 861 C CA . ALA A 1 113 ? 16.454 -9.245 -28.593 1.00 88.50 113 ALA A CA 1
ATOM 862 C C . ALA A 1 113 ? 15.664 -9.717 -27.356 1.00 88.50 113 ALA A C 1
ATOM 864 O O . ALA A 1 113 ? 15.054 -10.788 -27.392 1.00 88.50 113 ALA A O 1
ATOM 865 N N . ILE A 1 114 ? 15.643 -8.917 -26.284 1.00 91.38 114 ILE A N 1
ATOM 866 C CA . ILE A 1 114 ? 14.903 -9.211 -25.045 1.00 91.38 114 ILE A CA 1
ATOM 867 C C . ILE A 1 114 ? 13.392 -9.113 -25.270 1.00 91.38 114 ILE A C 1
ATOM 869 O O . ILE A 1 114 ? 12.625 -10.004 -24.887 1.00 91.38 114 ILE A O 1
ATOM 873 N N . LEU A 1 115 ? 12.946 -8.039 -25.923 1.00 88.94 115 LEU A N 1
ATOM 874 C CA . LEU A 1 115 ? 11.527 -7.775 -26.142 1.00 88.94 115 LEU A CA 1
ATOM 875 C C . LEU A 1 115 ? 10.886 -8.820 -27.055 1.00 88.94 115 LEU A C 1
ATOM 877 O O . LEU A 1 115 ? 9.722 -9.189 -26.848 1.00 88.94 115 LEU A O 1
ATOM 881 N N . ASN A 1 116 ? 11.637 -9.323 -28.039 1.00 83.38 116 ASN A N 1
ATOM 882 C CA . ASN A 1 116 ? 11.102 -10.148 -29.106 1.00 83.38 116 ASN A CA 1
ATOM 883 C C . ASN A 1 116 ? 11.828 -11.494 -29.250 1.00 83.38 116 ASN A C 1
ATOM 885 O O . ASN A 1 116 ? 12.905 -11.599 -29.826 1.00 83.38 116 ASN A O 1
ATOM 889 N N . SER A 1 117 ? 11.158 -12.576 -28.845 1.00 72.81 117 SER A N 1
ATOM 890 C CA . SER A 1 117 ? 11.661 -13.948 -29.021 1.00 72.81 117 SER A CA 1
ATOM 891 C C . SER A 1 117 ? 11.616 -14.454 -30.478 1.00 72.81 117 SER A C 1
ATOM 893 O O . SER A 1 117 ? 11.960 -15.608 -30.744 1.00 72.81 117 SE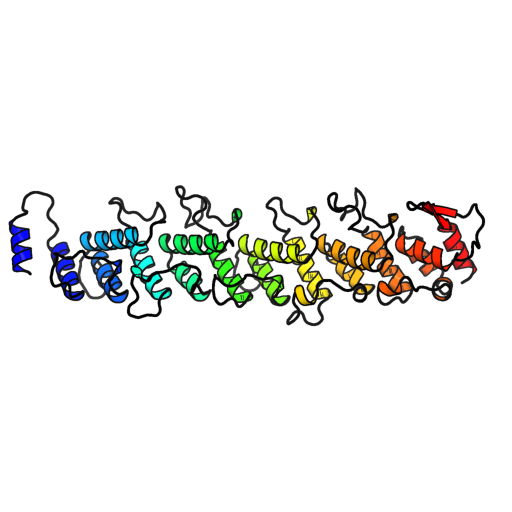R A O 1
ATOM 895 N N . ASN A 1 118 ? 11.141 -13.644 -31.433 1.00 78.44 118 ASN A N 1
ATOM 896 C CA . ASN A 1 118 ? 11.113 -13.982 -32.855 1.00 78.44 118 ASN A CA 1
ATOM 897 C C . ASN A 1 118 ? 12.514 -13.814 -33.471 1.00 78.44 118 ASN A C 1
ATOM 899 O O . ASN A 1 118 ? 13.067 -12.720 -33.414 1.00 78.44 118 ASN A O 1
ATOM 903 N N . PRO A 1 119 ? 13.063 -14.823 -34.173 1.00 72.44 119 PRO A N 1
ATOM 904 C CA . PRO A 1 119 ? 14.350 -14.689 -34.866 1.00 72.44 119 PRO A CA 1
ATOM 905 C C . PRO A 1 119 ? 14.360 -13.611 -35.966 1.00 72.44 119 PRO A C 1
ATOM 907 O O . PRO A 1 119 ? 15.427 -13.207 -36.412 1.00 72.44 119 PRO A O 1
ATOM 910 N N . ASN A 1 120 ? 13.185 -13.149 -36.407 1.00 79.62 120 ASN A N 1
ATOM 911 C CA . ASN A 1 120 ? 13.033 -12.047 -37.358 1.00 79.62 120 ASN A CA 1
ATOM 912 C C . ASN A 1 120 ? 12.722 -10.703 -36.676 1.00 79.62 120 ASN A C 1
ATOM 914 O O . ASN A 1 120 ? 12.188 -9.809 -37.331 1.00 79.62 120 ASN A O 1
ATOM 918 N N . ALA A 1 121 ? 12.966 -10.574 -35.370 1.00 83.94 121 ALA A N 1
ATOM 919 C CA . ALA A 1 121 ? 12.848 -9.302 -34.673 1.00 83.94 121 ALA A CA 1
ATOM 920 C C . ALA A 1 121 ? 13.724 -8.238 -35.342 1.00 83.94 121 ALA A C 1
ATOM 922 O O . ALA A 1 121 ? 14.823 -8.538 -35.806 1.00 83.94 121 ALA A O 1
ATOM 923 N N . SER A 1 122 ? 13.234 -7.008 -35.386 1.00 84.38 122 SER A N 1
ATOM 924 C CA . SER A 1 122 ? 13.933 -5.828 -35.894 1.00 84.38 122 SER A CA 1
ATOM 925 C C . SER A 1 122 ? 13.562 -4.594 -35.074 1.00 84.38 122 SER A C 1
ATOM 927 O O . SER A 1 122 ? 12.587 -4.627 -34.315 1.00 84.38 122 SER A O 1
ATOM 929 N N . LEU A 1 123 ? 14.268 -3.480 -35.296 1.00 82.44 123 LEU A N 1
ATOM 930 C CA . LEU A 1 123 ? 13.913 -2.169 -34.737 1.00 82.44 123 LEU A CA 1
ATOM 931 C C . LEU A 1 123 ? 12.438 -1.809 -34.982 1.00 82.44 123 LEU A C 1
ATOM 933 O O . LEU A 1 123 ? 11.774 -1.305 -34.087 1.00 82.44 123 LEU A O 1
ATOM 937 N N . ALA A 1 124 ? 11.893 -2.107 -36.169 1.00 80.25 124 ALA A N 1
ATOM 938 C CA . ALA A 1 124 ? 10.491 -1.816 -36.490 1.00 80.25 124 ALA A CA 1
ATOM 939 C C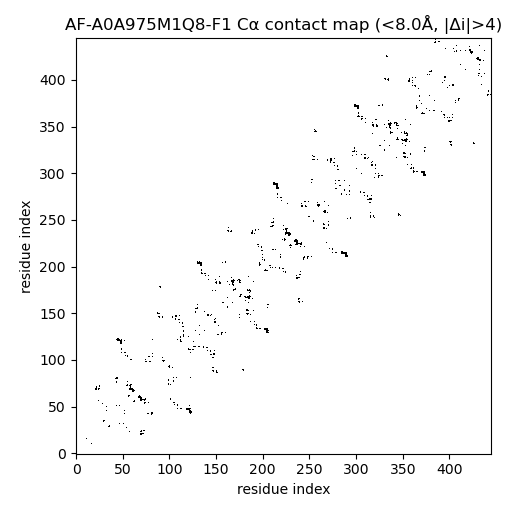 . ALA A 1 124 ? 9.478 -2.661 -35.697 1.00 80.25 124 ALA A C 1
ATOM 941 O O . ALA A 1 124 ? 8.296 -2.327 -35.661 1.00 80.25 124 ALA A O 1
ATOM 942 N N . THR A 1 125 ? 9.914 -3.777 -35.113 1.00 78.44 125 THR A N 1
ATOM 943 C CA . THR A 1 125 ? 9.072 -4.640 -34.269 1.00 78.44 125 THR A CA 1
ATOM 944 C C . THR A 1 125 ? 9.286 -4.403 -32.778 1.00 78.44 125 THR A C 1
ATOM 946 O O . THR A 1 125 ? 8.635 -5.061 -31.969 1.00 78.44 125 THR A O 1
ATOM 949 N N . MET A 1 126 ? 10.210 -3.508 -32.418 1.00 82.00 126 MET A N 1
ATOM 950 C CA . MET A 1 126 ? 10.466 -3.131 -31.037 1.00 82.00 126 MET A CA 1
ATOM 951 C C . MET A 1 126 ? 9.255 -2.380 -30.490 1.00 82.00 126 MET A C 1
ATOM 953 O O . MET A 1 126 ? 8.765 -1.437 -31.111 1.00 82.00 126 MET A O 1
ATOM 957 N N . SER A 1 127 ? 8.759 -2.817 -29.340 1.00 81.44 127 SER A N 1
ATOM 958 C CA . SER A 1 127 ? 7.626 -2.192 -28.674 1.00 81.44 127 SER A CA 1
ATOM 959 C C . SER A 1 127 ? 7.849 -2.247 -27.176 1.00 81.44 127 SER A C 1
ATOM 961 O O . SER A 1 127 ? 7.897 -3.333 -26.606 1.00 81.44 127 SER A O 1
ATOM 963 N N . PHE A 1 128 ? 7.934 -1.066 -26.574 1.00 77.56 128 PHE A N 1
ATOM 964 C CA . PHE A 1 128 ? 7.872 -0.855 -25.128 1.00 77.56 128 PHE A CA 1
ATOM 965 C C . PHE A 1 128 ? 6.449 -0.524 -24.668 1.00 77.56 128 PHE A C 1
ATOM 967 O O . PHE A 1 128 ? 6.240 -0.139 -23.525 1.00 77.56 128 PHE A O 1
ATOM 974 N N . ALA A 1 129 ? 5.456 -0.647 -25.560 1.00 71.31 129 ALA A N 1
ATOM 975 C CA . ALA A 1 129 ? 4.069 -0.616 -25.126 1.00 71.31 129 ALA A CA 1
ATOM 976 C C . ALA A 1 129 ? 3.861 -1.715 -24.078 1.00 71.31 129 ALA A C 1
ATOM 978 O O . ALA A 1 129 ? 4.371 -2.822 -24.246 1.00 71.31 129 ALA A O 1
ATOM 979 N N . ASN A 1 130 ? 3.105 -1.378 -23.038 1.00 62.31 130 ASN A N 1
ATOM 980 C CA . ASN A 1 130 ? 2.949 -2.157 -21.813 1.00 62.31 130 ASN A CA 1
ATOM 981 C C . ASN A 1 130 ? 2.675 -3.655 -22.046 1.00 62.31 130 ASN A C 1
ATOM 983 O O . ASN A 1 130 ? 3.225 -4.482 -21.327 1.00 62.31 130 ASN A O 1
ATOM 987 N N . GLY A 1 131 ? 1.962 -4.019 -23.116 1.00 68.19 131 GLY A N 1
ATOM 988 C CA . GLY A 1 131 ? 1.731 -5.408 -23.500 1.00 68.19 131 GLY A CA 1
ATOM 989 C C . GLY A 1 131 ? 3.009 -6.165 -23.876 1.00 68.19 131 GLY A C 1
ATOM 990 O O . GLY A 1 131 ? 3.561 -6.011 -24.969 1.00 68.19 131 GLY A O 1
ATOM 991 N N . GLY A 1 132 ? 3.413 -7.087 -23.009 1.00 79.56 132 GLY A N 1
ATOM 992 C CA . GLY A 1 132 ? 4.558 -7.974 -23.174 1.00 79.56 132 GLY A CA 1
ATOM 993 C C . GLY A 1 132 ? 5.774 -7.603 -22.325 1.00 79.56 132 GLY A C 1
ATOM 994 O O . GLY A 1 132 ? 6.796 -8.289 -22.471 1.00 79.56 132 GLY A O 1
ATOM 995 N N . LEU A 1 133 ? 5.684 -6.570 -21.475 1.00 89.75 133 LEU A N 1
ATOM 996 C CA . LEU A 1 133 ? 6.697 -6.190 -20.485 1.00 89.75 133 LEU A CA 1
ATOM 997 C C . LEU A 1 133 ? 6.480 -6.972 -19.183 1.00 89.75 133 LEU A C 1
ATOM 999 O O . LEU A 1 133 ? 5.832 -6.523 -18.243 1.00 89.75 133 LEU A O 1
ATOM 1003 N N . THR A 1 134 ? 7.016 -8.189 -19.153 1.00 92.75 134 THR A N 1
ATOM 1004 C CA . THR A 1 134 ? 7.032 -9.052 -17.961 1.00 92.75 134 THR A CA 1
ATOM 1005 C C . THR A 1 134 ? 8.105 -8.587 -16.964 1.00 92.75 134 THR A C 1
ATOM 1007 O O . THR A 1 134 ? 9.113 -8.063 -17.445 1.00 92.75 134 THR A O 1
ATOM 1010 N N . PRO A 1 135 ? 8.022 -8.905 -15.656 1.00 95.12 135 PRO A N 1
ATOM 1011 C CA . PRO A 1 135 ? 9.050 -8.536 -14.668 1.00 95.12 135 PRO A CA 1
ATOM 1012 C C . PRO A 1 135 ? 10.479 -8.867 -15.120 1.00 95.12 135 PRO A C 1
ATOM 1014 O O . PRO A 1 135 ? 11.315 -7.981 -15.235 1.00 95.12 135 PRO A O 1
ATOM 1017 N N . THR A 1 136 ? 10.717 -10.110 -15.558 1.00 94.75 136 THR A N 1
ATOM 1018 C CA . THR A 1 136 ? 12.027 -10.562 -16.065 1.00 94.75 136 THR A CA 1
ATOM 1019 C C . THR A 1 136 ? 12.536 -9.756 -17.261 1.00 94.75 136 THR A C 1
ATOM 1021 O O . THR A 1 136 ? 13.739 -9.590 -17.429 1.00 94.75 136 THR A O 1
ATOM 1024 N N . LYS A 1 137 ? 11.637 -9.281 -18.131 1.00 94.31 137 LYS A N 1
ATOM 1025 C CA . LYS A 1 137 ? 12.032 -8.472 -19.289 1.00 94.31 137 LYS A CA 1
ATOM 1026 C C . LYS A 1 137 ? 12.394 -7.062 -18.866 1.00 94.31 137 LYS A C 1
ATOM 1028 O O . LYS A 1 137 ? 13.365 -6.552 -19.395 1.00 94.31 137 LYS A O 1
ATOM 1033 N N . ILE A 1 138 ? 11.626 -6.453 -17.963 1.00 94.94 138 ILE A N 1
ATOM 1034 C CA . ILE A 1 138 ? 11.933 -5.117 -17.445 1.00 94.94 138 ILE A CA 1
ATOM 1035 C C . ILE A 1 138 ? 13.295 -5.159 -16.747 1.00 94.94 138 ILE A C 1
ATOM 1037 O O . ILE A 1 138 ? 14.171 -4.399 -17.127 1.00 94.94 138 ILE A O 1
ATOM 1041 N N . GLU A 1 139 ? 13.514 -6.127 -15.853 1.00 95.50 139 GLU A N 1
ATOM 1042 C CA . GLU A 1 139 ? 14.808 -6.354 -1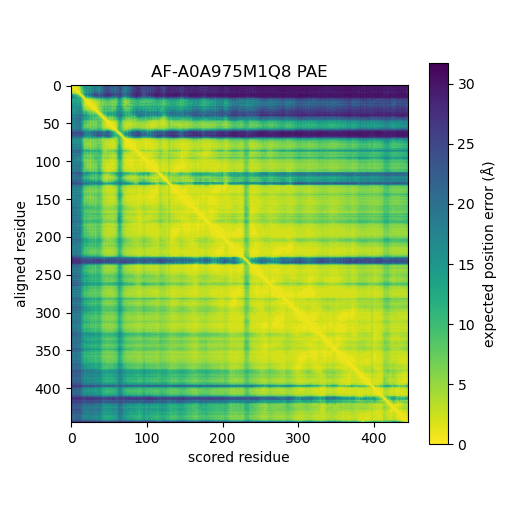5.191 1.00 95.50 139 GLU A CA 1
ATOM 1043 C C . GLU A 1 139 ? 15.952 -6.517 -16.204 1.00 95.50 139 GLU A C 1
ATOM 1045 O O . GLU A 1 139 ? 16.917 -5.765 -16.178 1.00 95.50 139 GLU A O 1
ATOM 1050 N N . SER A 1 140 ? 15.797 -7.414 -17.188 1.00 96.25 140 SER A N 1
ATOM 1051 C CA . SER A 1 140 ? 16.825 -7.627 -18.221 1.00 96.25 140 SER A CA 1
ATOM 1052 C C . SER A 1 140 ? 17.086 -6.395 -19.094 1.00 96.25 140 SER A C 1
ATOM 1054 O O . SER A 1 140 ? 18.150 -6.307 -19.697 1.00 96.25 140 SER A O 1
ATOM 1056 N N . LEU A 1 141 ? 16.102 -5.504 -19.250 1.00 95.44 141 LEU A N 1
ATOM 1057 C CA . LEU A 1 141 ? 16.251 -4.267 -20.014 1.00 95.44 141 LEU A CA 1
ATOM 1058 C C . LEU A 1 141 ? 16.960 -3.184 -19.191 1.00 95.44 141 LEU A C 1
ATOM 1060 O O . LEU A 1 141 ? 17.781 -2.475 -19.760 1.00 95.44 141 LEU A O 1
ATOM 1064 N N . LEU A 1 142 ? 16.673 -3.087 -17.889 1.00 95.25 142 LEU A N 1
ATOM 1065 C CA . LEU A 1 142 ? 17.372 -2.190 -16.960 1.00 95.25 142 LEU A CA 1
ATOM 1066 C C . LEU A 1 142 ? 18.848 -2.597 -16.801 1.00 95.25 142 LEU A C 1
ATOM 1068 O O . LEU A 1 142 ? 19.735 -1.747 -16.800 1.00 95.25 142 LEU A O 1
ATOM 1072 N N . ASP A 1 143 ? 19.135 -3.902 -16.797 1.00 96.06 143 ASP A N 1
ATOM 1073 C CA . ASP A 1 143 ? 20.499 -4.455 -16.760 1.00 96.06 143 ASP A CA 1
ATOM 1074 C C . ASP A 1 143 ? 21.357 -4.099 -17.996 1.00 96.06 143 ASP A C 1
ATOM 1076 O O . ASP A 1 143 ? 22.556 -4.391 -18.024 1.00 96.06 143 ASP A O 1
ATOM 1080 N N . LEU A 1 144 ? 20.771 -3.507 -19.047 1.00 95.38 144 LEU A N 1
ATOM 1081 C CA . LEU A 1 144 ? 21.522 -3.069 -20.228 1.00 95.38 144 LEU A CA 1
ATOM 1082 C C . LEU A 1 144 ? 22.327 -1.786 -19.991 1.00 95.38 144 LEU A C 1
ATOM 1084 O O . LEU A 1 144 ? 23.154 -1.459 -20.842 1.00 95.38 144 LEU A O 1
ATOM 1088 N N . GLU A 1 145 ? 22.079 -1.066 -18.889 1.00 93.00 145 GLU A N 1
ATOM 1089 C CA . GLU A 1 145 ? 22.729 0.214 -18.563 1.00 93.00 145 GLU A CA 1
ATOM 1090 C C . GLU A 1 145 ? 22.636 1.232 -19.727 1.00 93.00 145 GLU A C 1
ATOM 1092 O O . GLU A 1 145 ? 23.598 1.936 -20.046 1.00 93.00 145 GLU A O 1
ATOM 1097 N N . SER A 1 146 ? 21.484 1.279 -20.412 1.00 95.69 146 SER A N 1
ATOM 1098 C CA . SER A 1 146 ? 21.243 2.147 -21.573 1.00 95.69 146 SER A CA 1
ATOM 1099 C C . SER A 1 146 ? 20.172 3.179 -21.260 1.00 95.69 146 SER A C 1
ATOM 1101 O O . SER A 1 146 ? 18.989 2.853 -21.154 1.00 95.69 146 SER A O 1
ATOM 1103 N N . LEU A 1 147 ? 20.568 4.453 -21.271 1.00 96.44 147 LEU A N 1
ATOM 1104 C CA . LEU A 1 147 ? 19.675 5.576 -20.992 1.00 96.44 147 LEU A CA 1
ATOM 1105 C C . LEU A 1 147 ? 18.511 5.649 -21.988 1.00 96.44 147 LEU A C 1
ATOM 1107 O O . LEU A 1 147 ? 17.405 6.065 -21.641 1.00 96.44 147 LEU A O 1
ATOM 1111 N N . LEU A 1 148 ? 18.733 5.255 -23.249 1.00 95.19 148 LEU A N 1
ATOM 1112 C CA . LEU A 1 148 ? 17.652 5.135 -24.230 1.00 95.19 148 LEU A CA 1
ATOM 1113 C C . LEU A 1 148 ? 16.597 4.124 -23.797 1.00 95.19 148 LEU A C 1
ATOM 1115 O O . LEU A 1 148 ? 15.407 4.398 -23.958 1.00 95.19 148 LEU A O 1
ATOM 1119 N N . VAL A 1 149 ? 17.036 2.959 -23.318 1.00 95.25 149 VAL A N 1
ATOM 1120 C CA . VAL A 1 149 ? 16.161 1.868 -22.889 1.00 95.25 149 VAL A CA 1
ATOM 1121 C C . VAL A 1 149 ? 15.429 2.264 -21.609 1.00 95.25 149 VAL A C 1
ATOM 1123 O O . VAL A 1 149 ? 14.203 2.144 -21.575 1.00 95.25 149 VAL A O 1
ATOM 1126 N N . ASP A 1 150 ? 16.127 2.852 -20.637 1.00 95.75 150 ASP A N 1
ATOM 1127 C CA . ASP A 1 150 ? 15.542 3.362 -19.390 1.00 95.75 150 ASP A CA 1
ATOM 1128 C C . ASP A 1 150 ? 14.446 4.398 -19.654 1.00 95.75 150 ASP A C 1
ATOM 1130 O O . ASP A 1 150 ? 13.362 4.324 -19.069 1.00 95.75 150 ASP A O 1
ATOM 1134 N N . ARG A 1 151 ? 14.671 5.313 -20.610 1.00 95.44 151 ARG A N 1
ATOM 1135 C CA . ARG A 1 151 ? 13.655 6.278 -21.064 1.00 95.44 151 ARG A CA 1
ATOM 1136 C C . ARG A 1 151 ? 12.419 5.576 -21.618 1.00 95.44 151 ARG A C 1
ATOM 1138 O O . ARG A 1 151 ? 11.295 5.993 -21.344 1.00 95.44 151 ARG A O 1
ATOM 1145 N N . GLN A 1 152 ? 12.595 4.512 -22.406 1.00 93.38 152 GLN A N 1
ATOM 1146 C CA . GLN A 1 152 ? 11.446 3.797 -22.967 1.00 93.38 152 GLN A CA 1
ATOM 1147 C C . GLN A 1 152 ? 10.664 3.024 -21.895 1.00 93.38 152 GLN A C 1
ATOM 1149 O O . GLN A 1 152 ? 9.434 2.986 -21.960 1.00 93.38 152 GLN A O 1
ATOM 1154 N N . ILE A 1 153 ? 11.347 2.431 -20.911 1.00 93.75 153 ILE A N 1
ATOM 1155 C CA . ILE A 1 153 ? 10.703 1.767 -19.767 1.00 93.75 153 ILE A CA 1
ATOM 1156 C C . ILE A 1 153 ? 9.951 2.799 -18.922 1.00 93.75 153 ILE A C 1
ATOM 1158 O O . ILE A 1 153 ? 8.768 2.604 -18.639 1.00 93.75 153 ILE A O 1
ATOM 1162 N N . SER A 1 154 ? 10.600 3.923 -18.601 1.00 95.31 154 SER A N 1
ATOM 1163 C CA . SER A 1 154 ? 10.001 5.050 -17.878 1.00 95.31 154 SER A CA 1
ATOM 1164 C C . SER A 1 154 ? 8.722 5.517 -18.564 1.00 95.31 154 SER A C 1
ATOM 1166 O O . SER A 1 154 ? 7.669 5.582 -17.932 1.00 95.31 154 SER A O 1
ATOM 1168 N N . ALA A 1 155 ? 8.764 5.744 -19.880 1.00 92.50 155 ALA A N 1
ATOM 1169 C CA . ALA A 1 155 ? 7.593 6.134 -20.660 1.00 92.50 155 ALA A CA 1
ATOM 1170 C C . ALA A 1 155 ? 6.456 5.097 -20.584 1.00 92.50 155 ALA A C 1
ATOM 1172 O O . ALA A 1 155 ? 5.288 5.479 -20.473 1.00 92.50 155 ALA A O 1
ATOM 1173 N N . GLY A 1 156 ? 6.779 3.799 -20.603 1.00 90.94 156 GLY A N 1
ATOM 1174 C CA . GLY A 1 156 ? 5.815 2.714 -20.402 1.00 90.94 156 GLY A CA 1
ATOM 1175 C C . GLY A 1 156 ? 5.129 2.798 -19.037 1.00 90.94 156 GLY A C 1
ATOM 1176 O O . GLY A 1 156 ? 3.904 2.915 -18.967 1.00 90.94 156 GLY A O 1
ATOM 1177 N N . ILE A 1 157 ? 5.911 2.854 -17.957 1.00 94.06 157 ILE A N 1
ATOM 1178 C CA . ILE A 1 157 ? 5.420 2.934 -16.570 1.00 94.06 15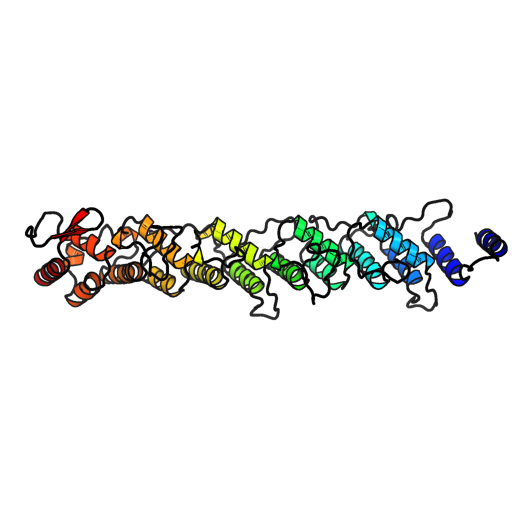7 ILE A CA 1
ATOM 1179 C C . ILE A 1 157 ? 4.598 4.213 -16.334 1.00 94.06 157 ILE A C 1
ATOM 1181 O O . ILE A 1 157 ? 3.508 4.162 -15.759 1.00 94.06 157 ILE A O 1
ATOM 1185 N N . ILE A 1 158 ? 5.062 5.360 -16.841 1.00 93.69 158 ILE A N 1
ATOM 1186 C CA . ILE A 1 158 ? 4.329 6.634 -16.788 1.00 93.69 158 ILE A CA 1
ATOM 1187 C C . ILE A 1 158 ? 2.997 6.509 -17.536 1.00 93.69 158 ILE A C 1
ATOM 1189 O O . ILE A 1 158 ? 1.958 6.937 -17.035 1.00 93.69 158 ILE A O 1
ATOM 1193 N N . SER A 1 159 ? 2.994 5.887 -18.721 1.00 90.50 159 SER A N 1
ATOM 1194 C CA . SER A 1 159 ? 1.769 5.684 -19.504 1.00 90.50 159 SER A CA 1
ATOM 1195 C C . SER A 1 159 ? 0.775 4.727 -18.839 1.00 90.50 159 SER A C 1
ATOM 1197 O O . SER A 1 159 ? -0.431 4.869 -19.046 1.00 90.50 159 SER A O 1
ATOM 1199 N N . ALA A 1 160 ? 1.268 3.793 -18.018 1.00 91.06 160 ALA A N 1
ATOM 1200 C CA . ALA A 1 160 ? 0.455 2.916 -17.181 1.00 91.06 160 ALA A CA 1
ATOM 1201 C C . ALA A 1 160 ? -0.183 3.654 -15.987 1.00 91.06 160 ALA A C 1
ATOM 1203 O O . ALA A 1 160 ? -1.061 3.101 -15.331 1.00 91.06 160 ALA A O 1
ATOM 1204 N N . GLY A 1 161 ? 0.211 4.907 -15.725 1.00 91.88 161 GLY A N 1
ATOM 1205 C CA . GLY A 1 161 ? -0.330 5.721 -14.636 1.00 91.88 161 GLY A CA 1
ATOM 1206 C C . GLY A 1 161 ? 0.220 5.358 -13.257 1.00 91.88 161 GLY A C 1
ATOM 1207 O O . GLY A 1 161 ? -0.403 5.705 -12.262 1.00 91.88 161 GLY A O 1
ATOM 1208 N N . LEU A 1 162 ? 1.360 4.665 -13.201 1.00 94.12 162 LEU A N 1
ATOM 1209 C CA . LEU A 1 162 ? 1.988 4.218 -11.950 1.00 94.12 162 LEU A CA 1
ATOM 1210 C C . LEU A 1 162 ? 2.965 5.254 -11.371 1.00 94.12 162 LEU A C 1
ATOM 1212 O O . LEU A 1 162 ? 3.312 5.196 -10.195 1.00 94.12 162 LEU A O 1
ATOM 1216 N N . ALA A 1 163 ? 3.423 6.194 -12.200 1.00 94.62 163 ALA A N 1
ATOM 1217 C CA . ALA A 1 163 ? 4.414 7.185 -11.813 1.00 94.62 163 ALA A CA 1
ATOM 1218 C C . ALA A 1 163 ? 3.846 8.241 -10.854 1.00 94.62 163 ALA A C 1
ATOM 1220 O O . ALA A 1 163 ? 2.813 8.860 -11.119 1.00 94.62 163 ALA A O 1
ATOM 1221 N N . VAL A 1 164 ? 4.609 8.518 -9.799 1.00 94.69 164 VAL A N 1
ATOM 1222 C CA . VAL A 1 164 ? 4.369 9.598 -8.836 1.00 94.69 164 VAL A CA 1
ATOM 1223 C C . VAL A 1 164 ? 5.466 10.657 -8.909 1.00 94.69 164 VAL A C 1
ATOM 1225 O O . VAL A 1 164 ? 6.544 10.405 -9.443 1.00 94.69 164 VAL A O 1
ATOM 1228 N N . SER A 1 165 ? 5.210 11.863 -8.391 1.00 93.62 165 SER A N 1
ATOM 1229 C CA . SER A 1 165 ? 6.148 12.993 -8.513 1.00 93.62 165 SER A CA 1
ATOM 1230 C C . SER A 1 165 ? 7.547 12.714 -7.962 1.00 93.62 165 SER A C 1
ATOM 1232 O O . SER A 1 165 ? 8.531 13.212 -8.496 1.00 93.62 165 SER A O 1
ATOM 1234 N N . GLU A 1 166 ? 7.632 11.925 -6.901 1.00 93.00 166 GLU A N 1
ATOM 1235 C CA . GLU A 1 166 ? 8.860 11.588 -6.191 1.00 93.00 166 GLU A CA 1
ATOM 1236 C C . GLU A 1 166 ? 9.687 10.511 -6.907 1.00 93.00 166 GLU A C 1
ATOM 1238 O O . GLU A 1 166 ? 10.891 10.393 -6.657 1.00 93.00 166 GLU A O 1
ATOM 1243 N N . ALA A 1 167 ? 9.050 9.768 -7.818 1.00 95.62 167 ALA A N 1
ATOM 1244 C CA . ALA A 1 167 ? 9.666 8.681 -8.566 1.00 95.62 167 ALA A CA 1
ATOM 1245 C C . ALA A 1 167 ? 10.420 9.153 -9.817 1.00 95.62 167 ALA A C 1
ATOM 1247 O O . ALA A 1 167 ? 11.182 8.382 -10.396 1.00 95.62 167 ALA A O 1
ATOM 1248 N N . TYR A 1 168 ? 10.230 10.405 -10.251 1.00 97.00 168 TYR A N 1
ATOM 1249 C CA . TYR A 1 168 ? 10.976 10.958 -11.381 1.00 97.00 168 TYR A CA 1
ATOM 1250 C C . TYR A 1 168 ? 12.450 11.166 -11.026 1.00 97.00 168 TYR A C 1
ATOM 1252 O O . TYR A 1 168 ? 12.775 11.598 -9.918 1.00 97.00 168 TYR A O 1
ATOM 1260 N N . ALA A 1 169 ? 13.333 10.893 -11.988 1.00 96.75 169 ALA A N 1
ATOM 1261 C CA . ALA A 1 169 ? 14.768 11.086 -11.841 1.00 96.75 169 ALA A CA 1
ATOM 1262 C C . ALA A 1 169 ? 15.101 12.554 -11.527 1.00 96.75 169 ALA A C 1
ATOM 1264 O O . ALA A 1 169 ? 14.537 13.494 -12.102 1.00 96.75 169 ALA A O 1
ATOM 1265 N N . GLU A 1 170 ? 16.062 12.759 -10.632 1.00 95.44 170 GLU A N 1
ATOM 1266 C CA . GLU A 1 170 ? 16.520 14.056 -10.156 1.00 95.44 170 GLU A CA 1
ATOM 1267 C C . GLU A 1 170 ? 18.045 14.212 -10.238 1.00 95.44 170 GLU A C 1
ATOM 1269 O O . GLU A 1 170 ? 18.798 13.306 -10.591 1.00 95.44 170 GLU A O 1
ATOM 1274 N N . VAL A 1 171 ? 18.537 15.422 -9.950 1.00 95.25 171 VAL A N 1
ATOM 1275 C CA . VAL A 1 171 ? 19.969 15.732 -10.055 1.00 95.25 171 VAL A CA 1
ATOM 1276 C C . VAL A 1 171 ? 20.781 14.818 -9.136 1.00 95.25 171 VAL A C 1
ATOM 1278 O O . VAL A 1 171 ? 20.801 15.012 -7.922 1.00 95.25 171 VAL A O 1
ATOM 1281 N N . GLY A 1 172 ? 21.549 13.914 -9.738 1.00 92.69 172 GLY A N 1
ATOM 1282 C CA . GLY A 1 172 ? 22.378 12.944 -9.023 1.00 92.69 172 GLY A CA 1
ATOM 1283 C C . GLY A 1 172 ? 22.104 11.511 -9.461 1.00 92.69 172 GLY A C 1
ATOM 1284 O O . GLY A 1 172 ? 23.022 10.697 -9.378 1.00 92.69 172 GLY A O 1
ATOM 1285 N N . ASP A 1 173 ? 20.908 11.250 -9.986 1.00 94.06 173 ASP A N 1
ATOM 1286 C CA . ASP A 1 173 ? 20.541 9.951 -10.539 1.00 94.06 173 ASP A CA 1
ATOM 1287 C C . ASP A 1 173 ? 21.262 9.702 -11.868 1.00 94.06 173 ASP A C 1
ATOM 1289 O O . ASP A 1 173 ? 21.578 10.641 -12.611 1.00 94.06 173 ASP A O 1
ATOM 1293 N N . PHE A 1 174 ? 21.544 8.429 -12.158 1.00 91.00 174 PHE A N 1
ATOM 1294 C CA . PHE A 1 174 ? 22.300 8.020 -13.344 1.00 91.00 174 PHE A CA 1
ATOM 1295 C C . PHE A 1 174 ? 21.606 8.446 -14.640 1.00 91.00 174 PHE A C 1
ATOM 1297 O O . PHE A 1 174 ? 22.244 9.014 -15.530 1.00 91.00 174 PHE A O 1
ATOM 1304 N N . ASN A 1 175 ? 20.292 8.242 -14.702 1.00 94.69 175 ASN A N 1
ATOM 1305 C CA . ASN A 1 175 ? 19.476 8.498 -15.877 1.00 94.69 175 ASN A CA 1
ATOM 1306 C C . ASN A 1 175 ? 18.830 9.890 -15.919 1.00 94.69 175 ASN A C 1
ATOM 1308 O O . ASN A 1 175 ? 17.988 10.160 -16.771 1.00 94.69 175 ASN A O 1
ATOM 1312 N N . TYR A 1 176 ? 19.243 10.810 -15.045 1.00 96.44 176 TYR A N 1
ATOM 1313 C CA . TYR A 1 176 ? 18.682 12.156 -15.018 1.00 96.44 176 TYR A CA 1
ATOM 1314 C C . TYR A 1 176 ? 19.036 12.985 -16.263 1.00 96.44 176 TYR A C 1
ATOM 1316 O O . TYR A 1 176 ? 20.202 13.304 -16.524 1.00 96.44 176 TYR A O 1
ATOM 1324 N N . ASP A 1 177 ? 18.006 13.465 -16.965 1.00 95.88 177 ASP A N 1
ATOM 1325 C CA . ASP A 1 177 ? 18.135 14.393 -18.086 1.00 95.88 177 ASP A CA 1
ATOM 1326 C C . ASP A 1 177 ? 17.565 15.786 -17.772 1.00 95.88 177 ASP A C 1
ATOM 1328 O O . ASP A 1 177 ? 16.360 16.043 -17.782 1.00 95.88 177 ASP A O 1
ATOM 1332 N N . SER A 1 178 ? 18.465 16.756 -17.595 1.00 94.94 178 SER A N 1
ATOM 1333 C CA . SER A 1 178 ? 18.102 18.153 -17.315 1.00 94.94 178 SER A CA 1
ATOM 1334 C C . SER A 1 178 ? 17.268 18.852 -18.403 1.00 94.94 178 SER A C 1
ATOM 1336 O O . SER A 1 178 ? 16.735 19.936 -18.149 1.00 94.94 178 SER A O 1
ATOM 1338 N N . LEU A 1 179 ? 17.185 18.288 -19.614 1.00 94.88 179 LEU A N 1
ATOM 1339 C CA . LEU A 1 179 ? 16.386 18.823 -20.720 1.00 94.88 179 LEU A CA 1
ATOM 1340 C C . LEU A 1 179 ? 15.019 18.134 -20.872 1.00 94.88 179 LEU A C 1
ATOM 1342 O O . LEU A 1 179 ? 14.224 18.590 -21.694 1.00 94.88 179 LEU A O 1
ATOM 1346 N N . ALA A 1 180 ? 14.741 17.108 -20.065 1.00 92.88 180 ALA A N 1
ATOM 1347 C CA . ALA A 1 180 ? 13.574 16.232 -20.150 1.00 92.88 180 ALA A CA 1
ATOM 1348 C C . ALA A 1 180 ? 13.006 15.925 -18.749 1.00 92.88 180 ALA A C 1
ATOM 1350 O O . ALA A 1 180 ? 12.895 14.785 -18.306 1.00 92.88 180 ALA A O 1
ATOM 1351 N N . ILE A 1 181 ? 12.671 16.986 -18.012 1.00 92.69 181 ILE A N 1
ATOM 1352 C CA . ILE A 1 181 ? 12.155 16.868 -16.644 1.00 92.69 181 ILE A CA 1
ATOM 1353 C C . ILE A 1 181 ? 10.822 16.108 -16.642 1.00 92.69 181 ILE A C 1
ATOM 1355 O O . ILE A 1 181 ? 9.904 16.478 -17.375 1.00 92.69 181 ILE A O 1
ATOM 1359 N N . ASN A 1 182 ? 10.711 15.122 -15.751 1.00 93.19 182 ASN A N 1
ATOM 1360 C CA . ASN A 1 182 ? 9.571 14.211 -15.603 1.00 93.19 182 ASN A CA 1
ATOM 1361 C C . ASN A 1 182 ? 9.352 13.241 -16.782 1.00 93.19 182 ASN A C 1
ATOM 1363 O O . ASN A 1 182 ? 8.236 12.760 -16.972 1.00 93.19 182 ASN A O 1
ATOM 1367 N N . GLU A 1 183 ? 10.380 12.970 -17.589 1.00 94.75 183 GLU A N 1
ATOM 1368 C CA . GLU A 1 183 ? 10.321 11.928 -18.630 1.00 94.75 183 GLU A CA 1
ATOM 1369 C C . GLU A 1 183 ? 11.039 10.633 -18.207 1.00 94.75 183 GLU A C 1
ATOM 1371 O O . GLU A 1 183 ? 10.713 9.565 -18.721 1.00 94.75 183 GLU A O 1
ATOM 1376 N N . ASP A 1 184 ? 11.949 10.712 -17.231 1.00 96.62 184 ASP A N 1
ATOM 1377 C CA . ASP A 1 184 ? 12.680 9.574 -16.662 1.00 96.62 184 ASP A CA 1
ATOM 1378 C C . ASP A 1 184 ? 12.223 9.274 -15.232 1.00 96.62 184 ASP A C 1
ATOM 1380 O O . ASP A 1 184 ? 12.044 10.193 -14.426 1.00 96.62 184 ASP A O 1
ATOM 1384 N N . LEU A 1 185 ? 12.073 7.991 -14.905 1.00 96.88 185 LEU A N 1
ATOM 1385 C CA . LEU A 1 185 ? 11.907 7.497 -13.537 1.00 96.88 185 LEU A CA 1
ATOM 1386 C C . LEU A 1 185 ? 13.259 7.089 -12.963 1.00 96.88 185 LEU A C 1
ATOM 1388 O O . LEU A 1 185 ? 14.124 6.642 -13.704 1.00 96.88 185 LEU A O 1
ATOM 1392 N N . LYS A 1 186 ? 13.441 7.188 -11.648 1.00 95.56 186 LYS A N 1
ATOM 1393 C CA . LYS A 1 186 ? 14.631 6.655 -10.969 1.00 95.56 186 LYS A CA 1
ATOM 1394 C C . LYS A 1 186 ? 14.767 5.158 -11.258 1.00 95.56 186 LYS A C 1
ATOM 1396 O O . LYS A 1 186 ? 13.776 4.432 -11.223 1.00 95.56 186 LYS A O 1
ATOM 1401 N N . GLU A 1 187 ? 15.983 4.675 -11.502 1.00 93.88 187 GLU A N 1
ATOM 1402 C CA . GLU A 1 187 ? 16.210 3.238 -11.732 1.00 93.88 187 GLU A CA 1
ATOM 1403 C C . GLU A 1 187 ? 15.742 2.384 -10.554 1.00 93.88 187 GLU A C 1
ATOM 1405 O O . GLU A 1 187 ? 15.044 1.394 -10.762 1.00 93.88 187 GLU A O 1
ATOM 1410 N N . ASP A 1 188 ? 16.031 2.814 -9.323 1.00 92.75 188 ASP A N 1
ATOM 1411 C CA . ASP A 1 188 ? 15.600 2.113 -8.109 1.00 92.75 188 ASP A CA 1
ATOM 1412 C C . ASP A 1 188 ? 14.069 1.972 -8.031 1.00 92.75 188 ASP A C 1
ATOM 1414 O O . ASP A 1 188 ? 13.566 0.945 -7.586 1.00 92.75 188 ASP A O 1
ATOM 1418 N N . GLU A 1 189 ? 13.315 2.956 -8.530 1.00 96.06 189 GLU A N 1
ATOM 1419 C CA . GLU A 1 189 ? 11.850 2.896 -8.620 1.00 96.06 189 GLU A CA 1
ATOM 1420 C C . GLU A 1 189 ? 11.387 1.882 -9.675 1.00 96.06 189 GLU A C 1
ATOM 1422 O O . GLU A 1 189 ? 10.420 1.147 -9.463 1.00 96.06 189 GLU A O 1
ATOM 1427 N N . MET A 1 190 ? 12.087 1.795 -10.809 1.00 95.56 190 MET A N 1
ATOM 1428 C CA . MET A 1 190 ? 11.784 0.807 -11.848 1.00 95.56 190 MET A CA 1
ATOM 1429 C C . MET A 1 190 ? 12.096 -0.623 -11.380 1.00 95.56 190 MET A C 1
ATOM 1431 O O . MET A 1 190 ? 11.290 -1.522 -11.622 1.00 95.56 190 MET A O 1
ATOM 1435 N N . TYR A 1 191 ? 13.200 -0.842 -10.657 1.00 95.12 191 TYR A N 1
ATOM 1436 C CA . TYR A 1 191 ? 13.502 -2.137 -10.032 1.00 95.12 191 TYR A CA 1
ATOM 1437 C C . TYR A 1 191 ? 12.512 -2.491 -8.916 1.00 95.12 191 TYR A C 1
ATOM 1439 O O . TYR A 1 191 ? 12.037 -3.626 -8.853 1.00 95.12 191 TYR A O 1
ATOM 1447 N N . ALA A 1 192 ? 12.124 -1.525 -8.082 1.00 95.12 192 ALA A N 1
ATOM 1448 C CA . ALA A 1 192 ? 11.100 -1.740 -7.064 1.00 95.12 192 ALA A CA 1
ATOM 1449 C C . ALA A 1 192 ? 9.759 -2.171 -7.673 1.00 95.12 192 ALA A C 1
ATOM 1451 O O . ALA A 1 192 ? 9.081 -3.047 -7.136 1.00 95.12 192 ALA A O 1
ATOM 1452 N N . LEU A 1 193 ? 9.387 -1.602 -8.824 1.00 95.69 193 LEU A N 1
ATOM 1453 C CA . LEU A 1 193 ? 8.195 -2.019 -9.554 1.00 95.69 193 LEU A CA 1
ATOM 1454 C C . LEU A 1 193 ? 8.297 -3.468 -10.043 1.00 95.69 193 LEU A C 1
ATOM 1456 O O . LEU A 1 193 ? 7.318 -4.206 -9.947 1.00 95.69 193 LEU A O 1
ATOM 1460 N N . VAL A 1 194 ? 9.461 -3.893 -10.543 1.00 95.56 194 VAL A N 1
ATOM 1461 C CA . VAL A 1 194 ? 9.698 -5.297 -10.923 1.00 95.56 194 VAL A CA 1
ATOM 1462 C C . VAL A 1 194 ? 9.462 -6.221 -9.731 1.00 95.56 194 VAL A C 1
ATOM 1464 O O . VAL A 1 194 ? 8.745 -7.217 -9.863 1.00 95.56 194 VAL A O 1
ATOM 1467 N N . GLU A 1 195 ? 10.004 -5.876 -8.563 1.00 95.19 195 GLU A N 1
ATOM 1468 C CA . GLU A 1 195 ? 9.819 -6.680 -7.355 1.00 95.19 195 GLU A CA 1
ATOM 1469 C C . GLU A 1 195 ? 8.356 -6.689 -6.891 1.00 95.19 195 GLU A C 1
ATOM 1471 O O . GLU A 1 195 ? 7.797 -7.748 -6.600 1.00 95.19 195 GLU A O 1
ATOM 1476 N N . ALA A 1 196 ? 7.677 -5.542 -6.939 1.00 96.00 196 ALA A N 1
ATOM 1477 C CA . ALA A 1 196 ? 6.245 -5.453 -6.674 1.00 96.00 196 ALA A CA 1
ATOM 1478 C C . ALA A 1 196 ? 5.428 -6.361 -7.607 1.00 96.00 196 ALA A C 1
ATOM 1480 O O . ALA A 1 196 ? 4.562 -7.112 -7.151 1.00 96.00 196 ALA A O 1
ATOM 1481 N N . MET A 1 197 ? 5.731 -6.360 -8.909 1.00 97.19 197 MET A N 1
ATOM 1482 C CA . MET A 1 197 ? 5.079 -7.251 -9.867 1.00 97.19 197 MET A CA 1
ATOM 1483 C C . MET A 1 197 ? 5.321 -8.729 -9.528 1.00 97.19 197 MET A C 1
ATOM 1485 O O . MET A 1 197 ? 4.383 -9.524 -9.616 1.00 97.19 197 MET A O 1
ATOM 1489 N N . ASN A 1 198 ? 6.534 -9.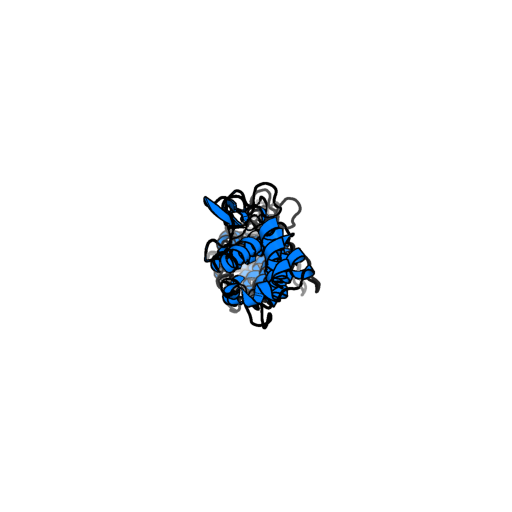109 -9.107 1.00 96.69 198 ASN A N 1
ATOM 1490 C CA . ASN A 1 198 ? 6.850 -10.478 -8.685 1.00 96.69 198 ASN A CA 1
ATOM 1491 C C . ASN A 1 198 ? 6.050 -10.899 -7.442 1.00 96.69 198 ASN A C 1
ATOM 1493 O O . ASN A 1 198 ? 5.427 -11.964 -7.451 1.00 96.69 198 ASN A O 1
ATOM 1497 N N . ILE A 1 199 ? 6.011 -10.055 -6.404 1.00 96.25 199 ILE A N 1
ATOM 1498 C CA . ILE A 1 199 ? 5.253 -10.288 -5.160 1.00 96.25 199 ILE A CA 1
ATOM 1499 C C . ILE A 1 199 ? 3.759 -10.471 -5.451 1.00 96.25 199 ILE A C 1
ATOM 1501 O O . ILE A 1 199 ? 3.099 -11.356 -4.899 1.00 96.25 199 ILE A O 1
ATOM 1505 N N . MET A 1 200 ? 3.221 -9.650 -6.350 1.00 97.06 200 MET A N 1
ATOM 1506 C CA . MET A 1 200 ? 1.813 -9.676 -6.741 1.00 97.06 200 MET A CA 1
ATOM 1507 C C . MET A 1 200 ? 1.494 -10.760 -7.785 1.00 97.06 200 MET A C 1
ATOM 1509 O O . MET A 1 200 ? 0.331 -10.965 -8.131 1.00 97.06 200 MET A O 1
ATOM 1513 N N . GLY A 1 201 ? 2.505 -11.472 -8.294 1.00 96.62 201 GLY A N 1
ATOM 1514 C CA . GLY A 1 201 ? 2.342 -12.496 -9.326 1.00 96.62 201 GLY A CA 1
ATOM 1515 C C . GLY A 1 201 ? 1.885 -11.943 -10.681 1.00 96.62 201 GLY A C 1
ATOM 1516 O O . GLY A 1 201 ? 1.257 -12.667 -11.460 1.00 96.62 201 GLY A O 1
ATOM 1517 N N . LEU A 1 202 ? 2.175 -10.672 -10.969 1.00 96.06 202 LEU A N 1
ATOM 1518 C CA . LEU A 1 202 ? 1.829 -10.021 -12.228 1.00 96.06 202 LEU A CA 1
ATOM 1519 C C . LEU A 1 202 ? 2.781 -10.483 -13.328 1.00 96.06 202 LEU A C 1
ATOM 1521 O O . LEU A 1 202 ? 4.002 -10.418 -13.212 1.00 96.06 202 LEU A O 1
ATOM 1525 N N . THR A 1 203 ? 2.215 -10.944 -14.439 1.00 93.75 203 THR A N 1
ATOM 1526 C CA . THR A 1 203 ? 3.016 -11.414 -15.574 1.00 93.75 203 THR A CA 1
ATOM 1527 C C . THR A 1 203 ? 3.369 -10.307 -16.557 1.00 93.75 203 THR A C 1
ATOM 1529 O O . THR A 1 203 ? 4.131 -10.573 -17.478 1.00 93.75 203 THR A O 1
ATOM 1532 N N . ASP A 1 204 ? 2.776 -9.119 -16.429 1.00 91.88 204 ASP A N 1
ATOM 1533 C CA . ASP A 1 204 ? 2.824 -8.064 -17.441 1.00 91.88 204 ASP A CA 1
ATOM 1534 C C . ASP A 1 204 ? 2.497 -6.690 -16.837 1.00 91.88 204 ASP A C 1
ATOM 1536 O O . ASP A 1 204 ? 1.680 -6.620 -15.919 1.00 91.88 204 ASP A O 1
ATOM 1540 N N . LEU A 1 205 ? 3.106 -5.619 -17.356 1.00 91.38 205 LEU A N 1
ATOM 1541 C CA . LEU A 1 205 ? 2.889 -4.239 -16.904 1.00 91.38 205 LEU A CA 1
ATOM 1542 C C . LEU A 1 205 ? 1.462 -3.729 -17.188 1.00 91.38 205 LEU A C 1
ATOM 1544 O O . LEU A 1 205 ? 0.989 -2.838 -16.492 1.00 91.38 205 LEU A O 1
ATOM 1548 N N . ASP A 1 206 ? 0.751 -4.312 -18.164 1.00 89.62 206 ASP A N 1
ATOM 1549 C CA . ASP A 1 206 ? -0.673 -4.019 -18.415 1.00 89.62 206 ASP A CA 1
ATOM 1550 C C . ASP A 1 206 ? -1.628 -4.653 -17.384 1.00 89.62 206 ASP A C 1
ATOM 1552 O O . ASP A 1 206 ? -2.845 -4.439 -17.441 1.00 89.62 206 ASP A O 1
ATOM 1556 N N . ALA A 1 207 ? -1.123 -5.488 -16.472 1.00 92.00 207 ALA A N 1
ATOM 1557 C CA . ALA A 1 207 ? -1.954 -6.086 -15.438 1.00 92.00 207 ALA A CA 1
ATOM 1558 C C . ALA A 1 207 ? -2.425 -5.035 -14.418 1.00 92.00 207 ALA A C 1
ATOM 1560 O O . ALA A 1 207 ? -1.773 -4.024 -14.176 1.00 92.00 207 ALA A O 1
ATOM 1561 N N . ALA A 1 208 ? -3.576 -5.290 -13.794 1.00 92.69 208 ALA A N 1
ATOM 1562 C CA . ALA A 1 208 ? -4.065 -4.433 -12.723 1.00 92.69 208 ALA A CA 1
ATOM 1563 C C . ALA A 1 208 ? -3.223 -4.644 -11.458 1.00 92.69 208 ALA A C 1
ATOM 1565 O O . ALA A 1 208 ? -3.131 -5.764 -10.951 1.00 92.69 208 ALA A O 1
ATOM 1566 N N . PHE A 1 209 ? -2.660 -3.559 -10.936 1.00 95.31 209 PHE A N 1
ATOM 1567 C CA . PHE A 1 209 ? -2.008 -3.541 -9.635 1.00 95.31 209 PHE A CA 1
ATOM 1568 C C . PHE A 1 209 ? -3.091 -3.406 -8.559 1.00 95.31 209 PHE A C 1
ATOM 1570 O O . PHE A 1 209 ? -3.671 -2.339 -8.393 1.00 95.31 209 PHE A O 1
ATOM 1577 N N . ALA A 1 210 ? -3.390 -4.511 -7.871 1.00 96.06 210 ALA A N 1
ATOM 1578 C CA . ALA A 1 210 ? -4.401 -4.595 -6.813 1.00 96.06 210 ALA A CA 1
ATOM 1579 C C . ALA A 1 210 ? -3.820 -5.157 -5.490 1.00 96.06 210 ALA A C 1
ATOM 1581 O O . ALA A 1 210 ? -4.026 -6.338 -5.184 1.00 96.06 210 ALA A O 1
ATOM 1582 N N . PRO A 1 211 ? -3.042 -4.359 -4.726 1.00 97.25 211 PRO A N 1
ATOM 1583 C CA . PRO A 1 211 ? -2.521 -4.732 -3.402 1.00 97.25 211 PRO A CA 1
ATOM 1584 C C . PRO A 1 211 ? -3.568 -5.179 -2.370 1.00 97.25 211 PRO A C 1
ATOM 1586 O O . PRO A 1 211 ? -3.243 -5.916 -1.448 1.00 97.25 211 PRO A O 1
ATOM 1589 N N . ASP A 1 212 ? -4.826 -4.778 -2.510 1.00 96.94 212 ASP A N 1
ATOM 1590 C CA . ASP A 1 212 ? -5.936 -5.220 -1.655 1.00 96.94 212 ASP A CA 1
ATOM 1591 C C . ASP A 1 212 ? -6.323 -6.702 -1.862 1.00 96.94 212 ASP A C 1
ATOM 1593 O O . ASP A 1 212 ? -6.921 -7.334 -0.988 1.00 96.94 212 ASP A O 1
ATOM 1597 N N . SER A 1 213 ? -5.958 -7.268 -3.014 1.00 96.62 213 SER A N 1
ATOM 1598 C CA . SER A 1 213 ? -6.323 -8.624 -3.440 1.00 96.62 213 SER A CA 1
ATOM 1599 C C . SER A 1 213 ? -5.226 -9.676 -3.244 1.00 96.62 213 SER A C 1
ATOM 1601 O O . SER A 1 213 ? -5.441 -10.855 -3.540 1.00 96.62 213 SER A O 1
ATOM 1603 N N . ILE A 1 214 ? -4.046 -9.277 -2.763 1.00 98.00 214 ILE A N 1
ATOM 1604 C CA . ILE A 1 214 ? -2.955 -10.204 -2.435 1.00 98.00 214 ILE A CA 1
ATOM 1605 C C . ILE A 1 214 ? -3.040 -10.629 -0.967 1.00 98.00 214 ILE A C 1
ATOM 1607 O O . ILE A 1 214 ? -3.668 -9.973 -0.140 1.00 98.00 214 ILE A O 1
ATOM 1611 N N . THR A 1 215 ? -2.397 -11.749 -0.633 1.00 98.38 215 THR A N 1
ATOM 1612 C CA . THR A 1 215 ? -2.358 -12.252 0.750 1.00 98.38 215 THR A CA 1
ATOM 1613 C C . THR A 1 215 ? -1.686 -11.241 1.677 1.00 98.38 215 THR A C 1
ATOM 1615 O O . THR A 1 215 ? -0.739 -10.585 1.241 1.00 98.38 215 THR A O 1
ATOM 1618 N N . ILE A 1 216 ? -2.059 -11.197 2.956 1.00 98.31 216 ILE A N 1
ATOM 1619 C CA . ILE A 1 216 ? -1.447 -10.304 3.960 1.00 98.31 216 ILE A CA 1
ATOM 1620 C C . ILE A 1 216 ? 0.081 -10.456 4.011 1.00 98.31 216 ILE A C 1
ATOM 1622 O O . ILE A 1 216 ? 0.797 -9.459 4.063 1.00 98.31 216 ILE A O 1
ATOM 1626 N N . ASN A 1 217 ? 0.604 -11.684 3.899 1.00 97.50 217 ASN A N 1
ATOM 1627 C CA . ASN A 1 217 ? 2.052 -11.911 3.810 1.00 97.50 217 ASN A CA 1
ATOM 1628 C C . ASN A 1 217 ? 2.692 -11.173 2.619 1.00 97.50 217 ASN A C 1
ATOM 1630 O O . ASN A 1 217 ? 3.732 -10.537 2.768 1.00 97.50 217 ASN A O 1
ATOM 1634 N N . ASN A 1 218 ? 2.064 -11.233 1.443 1.00 97.88 218 ASN A N 1
ATOM 1635 C CA . ASN A 1 218 ? 2.546 -10.529 0.254 1.00 97.88 218 ASN A CA 1
ATOM 1636 C C . ASN A 1 218 ? 2.342 -9.012 0.368 1.00 97.88 218 ASN A C 1
ATOM 1638 O O . ASN A 1 218 ? 3.185 -8.268 -0.119 1.00 97.88 218 ASN A O 1
ATOM 1642 N N . LEU A 1 219 ? 1.282 -8.541 1.033 1.00 98.00 219 LEU A N 1
ATOM 1643 C CA . LEU A 1 219 ? 1.099 -7.117 1.331 1.00 98.00 219 LEU A CA 1
ATOM 1644 C C . LEU A 1 219 ? 2.218 -6.592 2.244 1.00 98.00 219 LEU A C 1
ATOM 1646 O O . LEU A 1 219 ? 2.768 -5.525 1.984 1.00 98.00 219 LEU A O 1
ATOM 1650 N N . GLN A 1 220 ? 2.632 -7.377 3.244 1.00 96.75 220 GLN A N 1
ATOM 1651 C CA . GLN A 1 220 ? 3.800 -7.072 4.074 1.00 96.75 220 GLN A CA 1
ATOM 1652 C C . GLN A 1 220 ? 5.098 -7.032 3.259 1.00 96.75 220 GLN A C 1
ATOM 1654 O O . GLN A 1 220 ? 5.896 -6.111 3.435 1.00 96.75 220 GLN A O 1
ATOM 1659 N N . SER A 1 221 ? 5.316 -7.999 2.362 1.00 95.31 221 SER A N 1
ATOM 1660 C CA . SER A 1 221 ? 6.469 -7.980 1.452 1.00 95.31 221 SER A CA 1
ATOM 1661 C C . SER A 1 221 ? 6.455 -6.749 0.547 1.00 95.31 221 SER A C 1
ATOM 1663 O O . SER A 1 221 ? 7.486 -6.109 0.375 1.00 95.31 221 SER A O 1
ATOM 1665 N N . LEU A 1 222 ? 5.290 -6.371 0.019 1.00 95.62 222 LEU A N 1
ATOM 1666 C CA . LEU A 1 222 ? 5.140 -5.185 -0.816 1.00 95.62 222 LEU A CA 1
ATOM 1667 C C . LEU A 1 222 ? 5.435 -3.902 -0.023 1.00 95.62 222 LEU A C 1
ATOM 1669 O O . LEU A 1 222 ? 6.113 -3.008 -0.520 1.00 95.62 222 LEU A O 1
ATOM 1673 N N . HIS A 1 223 ? 4.999 -3.830 1.237 1.00 95.25 223 HIS A N 1
ATOM 1674 C CA . HIS A 1 223 ? 5.319 -2.710 2.121 1.00 95.25 223 HIS A CA 1
ATOM 1675 C C . HIS A 1 223 ? 6.828 -2.561 2.369 1.00 95.25 223 HIS A C 1
ATOM 1677 O O . HIS A 1 223 ? 7.343 -1.444 2.361 1.00 95.25 223 HIS A O 1
ATOM 1683 N N . TYR A 1 224 ? 7.561 -3.668 2.508 1.00 93.44 224 TYR A N 1
ATOM 1684 C CA . TYR A 1 224 ? 9.023 -3.644 2.627 1.00 93.44 224 TYR A CA 1
ATOM 1685 C C . TYR A 1 224 ? 9.727 -3.086 1.385 1.00 93.44 224 TYR A C 1
ATOM 1687 O O . TYR A 1 224 ? 10.704 -2.347 1.532 1.00 93.44 224 TYR A O 1
ATOM 1695 N N . VAL A 1 225 ? 9.193 -3.360 0.190 1.00 92.44 225 VAL A N 1
ATOM 1696 C CA . VAL A 1 225 ? 9.643 -2.735 -1.067 1.00 92.44 225 VAL A CA 1
ATOM 1697 C C . VAL A 1 225 ? 9.305 -1.241 -1.108 1.00 92.44 225 VAL A C 1
ATOM 1699 O O . VAL A 1 225 ? 10.029 -0.469 -1.713 1.00 92.44 225 VAL A O 1
ATOM 1702 N N . GLY A 1 226 ? 8.238 -0.784 -0.451 1.00 90.88 226 GLY A N 1
ATOM 1703 C CA . GLY A 1 226 ? 7.988 0.655 -0.295 1.00 90.88 226 GLY A CA 1
ATOM 1704 C C . GLY A 1 226 ? 9.011 1.341 0.622 1.00 90.88 226 GLY A C 1
ATOM 1705 O O . GLY A 1 226 ? 9.443 2.456 0.351 1.00 90.88 226 GLY A O 1
ATOM 1706 N N . LEU A 1 227 ? 9.425 0.667 1.700 1.00 86.88 227 LEU A N 1
ATOM 1707 C CA . LEU A 1 227 ? 10.302 1.217 2.743 1.00 86.88 227 LEU A CA 1
ATOM 1708 C C . LEU A 1 227 ? 11.801 1.225 2.414 1.00 86.88 227 LEU A C 1
ATOM 1710 O O . LEU A 1 227 ? 12.580 1.843 3.142 1.00 86.88 227 LEU A O 1
ATOM 1714 N N . GLY A 1 228 ? 12.242 0.478 1.405 1.00 72.00 228 GLY A N 1
ATOM 1715 C CA . GLY A 1 228 ? 13.672 0.240 1.194 1.00 72.00 228 GLY A CA 1
ATOM 1716 C C . GLY A 1 228 ? 14.308 -0.611 2.259 1.00 72.00 228 GLY A C 1
ATOM 1717 O O . GLY A 1 228 ? 15.503 -0.513 2.508 1.00 72.00 228 GLY A O 1
ATOM 1718 N N . THR A 1 229 ? 13.521 -1.480 2.880 1.00 63.03 229 THR A N 1
ATOM 1719 C CA . THR A 1 229 ? 14.017 -2.433 3.862 1.00 63.03 229 THR A CA 1
ATOM 1720 C C . THR A 1 229 ? 13.465 -3.813 3.546 1.00 63.03 229 THR A C 1
ATOM 1722 O O . THR A 1 229 ? 12.472 -4.215 4.146 1.00 63.03 229 THR A O 1
ATOM 1725 N N . ASP A 1 230 ? 14.106 -4.563 2.645 1.00 55.59 230 ASP A N 1
ATOM 1726 C CA . ASP A 1 230 ? 13.879 -6.008 2.577 1.00 55.59 230 ASP A CA 1
ATOM 1727 C C . ASP A 1 230 ? 14.611 -6.692 3.756 1.00 55.59 230 ASP A C 1
ATOM 1729 O O . ASP A 1 230 ? 15.807 -6.455 3.967 1.00 55.59 230 ASP A O 1
ATOM 1733 N N . PRO A 1 231 ? 13.957 -7.561 4.552 1.00 54.62 231 PRO A N 1
ATOM 1734 C CA . PRO A 1 231 ? 14.655 -8.422 5.512 1.00 54.62 231 PRO A CA 1
ATOM 1735 C C . PRO A 1 231 ? 15.646 -9.417 4.864 1.00 54.62 231 PRO A C 1
ATOM 1737 O O . PRO A 1 231 ? 16.428 -10.040 5.592 1.00 54.62 231 PRO A O 1
ATOM 1740 N N . GLY A 1 232 ? 15.599 -9.602 3.540 1.00 57.09 232 GLY A N 1
ATOM 1741 C CA . GLY A 1 232 ? 16.413 -10.517 2.744 1.00 57.09 232 GLY A CA 1
ATOM 1742 C C . GLY A 1 232 ? 17.766 -9.955 2.310 1.00 57.09 232 GLY A C 1
ATOM 1743 O O . GLY A 1 232 ? 18.786 -10.380 2.861 1.00 57.09 232 GLY A O 1
ATOM 1744 N N . THR A 1 233 ? 17.804 -9.061 1.317 1.00 57.50 233 THR A N 1
ATOM 1745 C CA . THR A 1 233 ? 19.071 -8.556 0.745 1.00 57.50 233 THR A CA 1
ATOM 1746 C C . THR A 1 233 ? 19.012 -7.221 -0.006 1.00 57.50 233 THR A C 1
ATOM 1748 O O . THR A 1 233 ? 20.089 -6.642 -0.177 1.00 57.50 233 THR A O 1
ATOM 1751 N N . ASP A 1 234 ? 17.836 -6.721 -0.403 1.00 53.34 234 ASP A N 1
ATOM 1752 C CA . ASP A 1 234 ? 17.730 -5.569 -1.316 1.00 53.34 234 ASP A CA 1
ATOM 1753 C C . ASP A 1 234 ? 17.111 -4.311 -0.668 1.00 53.34 234 ASP A C 1
ATOM 1755 O O . ASP A 1 234 ? 16.236 -4.367 0.195 1.00 53.34 234 ASP A O 1
ATOM 1759 N N . THR A 1 235 ? 17.597 -3.134 -1.064 1.00 60.22 235 THR A N 1
ATOM 1760 C CA . THR A 1 235 ? 17.196 -1.842 -0.486 1.00 60.22 235 THR A CA 1
ATOM 1761 C C . THR A 1 235 ? 16.589 -0.984 -1.595 1.00 60.22 235 THR A C 1
ATOM 1763 O O . THR A 1 235 ? 17.331 -0.329 -2.319 1.00 60.22 235 THR A O 1
ATOM 1766 N N . TYR A 1 236 ? 15.261 -0.970 -1.725 1.00 62.75 236 TYR A N 1
ATOM 1767 C CA . TYR A 1 236 ? 14.545 -0.069 -2.639 1.00 62.75 236 TYR A CA 1
ATOM 1768 C C . TYR A 1 236 ? 13.562 0.812 -1.872 1.00 62.75 236 TYR A C 1
ATOM 1770 O O . TYR A 1 236 ? 12.551 0.302 -1.419 1.00 62.75 236 TYR A O 1
ATOM 1778 N N . GLU A 1 237 ? 13.827 2.101 -1.668 1.00 83.06 237 GLU A N 1
ATOM 1779 C CA . GLU A 1 237 ? 12.797 3.007 -1.131 1.00 83.06 237 GLU A CA 1
ATOM 1780 C C . GLU A 1 237 ? 11.934 3.472 -2.307 1.00 83.06 237 GLU A C 1
ATOM 1782 O O . GLU A 1 237 ? 12.400 4.273 -3.115 1.00 83.06 237 GLU A O 1
ATOM 1787 N N . SER A 1 238 ? 10.719 2.923 -2.440 1.00 93.12 238 SER A N 1
ATOM 1788 C CA . SER A 1 238 ? 9.858 3.180 -3.600 1.00 93.12 238 SER A CA 1
ATOM 1789 C C . SER A 1 238 ? 8.588 3.938 -3.252 1.00 93.12 238 SER A C 1
ATOM 1791 O O . SER A 1 238 ? 7.655 3.419 -2.628 1.00 93.12 238 SER A O 1
ATOM 1793 N N . TYR A 1 239 ? 8.511 5.157 -3.775 1.00 92.75 239 TYR A N 1
ATOM 1794 C CA . TYR A 1 239 ? 7.324 5.993 -3.718 1.00 92.75 239 TYR A CA 1
ATOM 1795 C C . TYR A 1 239 ? 6.193 5.435 -4.584 1.00 92.75 239 TYR A C 1
ATOM 1797 O O . TYR A 1 239 ? 5.035 5.539 -4.183 1.00 92.75 239 TYR A O 1
ATOM 1805 N N . MET A 1 240 ? 6.492 4.807 -5.732 1.00 95.56 240 MET A N 1
ATOM 1806 C CA . MET A 1 240 ? 5.448 4.178 -6.555 1.00 95.56 240 MET A CA 1
ATOM 1807 C C . MET A 1 240 ? 4.783 3.024 -5.806 1.00 95.56 240 MET A C 1
ATOM 1809 O O . MET A 1 240 ? 3.556 2.963 -5.736 1.00 95.56 240 MET A O 1
ATOM 1813 N N . VAL A 1 241 ? 5.572 2.133 -5.196 1.00 96.00 241 VAL A N 1
ATOM 1814 C CA . VAL A 1 241 ? 5.037 0.994 -4.435 1.00 96.00 241 VAL A CA 1
ATOM 1815 C C . VAL A 1 241 ? 4.258 1.455 -3.214 1.00 96.00 241 VAL A C 1
ATOM 1817 O O . VAL A 1 241 ? 3.154 0.966 -2.970 1.00 96.00 241 VAL A O 1
ATOM 1820 N N . HIS A 1 242 ? 4.777 2.441 -2.488 1.00 92.88 242 HIS A N 1
ATOM 1821 C CA . HIS A 1 242 ? 4.078 2.993 -1.338 1.00 92.88 242 HIS A CA 1
ATOM 1822 C C . HIS A 1 242 ? 2.747 3.658 -1.728 1.00 92.88 242 HIS A C 1
ATOM 1824 O O . HIS A 1 242 ? 1.735 3.411 -1.072 1.00 92.88 242 HIS A O 1
ATOM 1830 N N . ASN A 1 243 ? 2.713 4.415 -2.834 1.00 95.00 243 ASN A N 1
ATOM 1831 C CA . ASN A 1 243 ? 1.472 4.972 -3.375 1.00 95.00 243 ASN A CA 1
ATOM 1832 C C . ASN A 1 243 ? 0.473 3.875 -3.767 1.00 95.00 243 ASN A C 1
ATOM 1834 O O . ASN A 1 243 ? -0.693 3.964 -3.405 1.00 95.00 243 ASN A O 1
ATOM 1838 N N . MET A 1 244 ? 0.916 2.811 -4.448 1.00 96.56 244 MET A N 1
ATOM 1839 C CA . MET A 1 244 ? 0.025 1.706 -4.829 1.00 96.56 244 MET A CA 1
ATOM 1840 C C . MET A 1 244 ? -0.656 1.062 -3.612 1.00 96.56 244 MET A C 1
ATOM 1842 O O . MET A 1 244 ? -1.852 0.764 -3.657 1.00 96.56 244 MET A O 1
ATOM 1846 N N . ILE A 1 245 ? 0.089 0.845 -2.521 1.00 97.06 245 ILE A N 1
ATOM 1847 C CA . ILE A 1 245 ? -0.477 0.318 -1.271 1.00 97.06 245 ILE A CA 1
ATOM 1848 C C . ILE A 1 245 ? -1.446 1.333 -0.659 1.00 97.06 245 ILE A C 1
ATOM 1850 O O . ILE A 1 245 ? -2.564 0.960 -0.314 1.00 97.06 245 ILE A O 1
ATOM 1854 N N . SER A 1 246 ? -1.029 2.600 -0.565 1.00 96.38 246 SER A N 1
ATOM 1855 C CA . SER A 1 246 ? -1.835 3.704 -0.034 1.00 96.38 246 SER A CA 1
ATOM 1856 C C . SER A 1 246 ? -3.193 3.800 -0.732 1.00 96.38 246 SER A C 1
ATOM 1858 O O . SER A 1 246 ? -4.220 3.759 -0.063 1.00 96.38 246 SER A O 1
ATOM 1860 N N . ASP A 1 247 ? -3.209 3.851 -2.066 1.00 95.44 247 ASP A N 1
ATOM 1861 C CA . ASP A 1 247 ? -4.437 3.934 -2.868 1.00 95.44 247 ASP A CA 1
ATOM 1862 C C . ASP A 1 247 ? -5.362 2.729 -2.626 1.00 95.44 247 ASP A C 1
ATOM 1864 O O . ASP A 1 247 ? -6.586 2.857 -2.569 1.00 95.44 247 ASP A O 1
ATOM 1868 N N . SER A 1 248 ? -4.783 1.537 -2.456 1.00 96.06 248 SER A N 1
ATOM 1869 C CA . SER A 1 248 ? -5.553 0.313 -2.209 1.00 96.06 248 SER A CA 1
ATOM 1870 C C . SER A 1 248 ? -6.193 0.310 -0.825 1.00 96.06 248 SER A C 1
ATOM 1872 O O . SER A 1 248 ? -7.361 -0.063 -0.682 1.00 96.06 248 SER A O 1
ATOM 1874 N N . VAL A 1 249 ? -5.444 0.750 0.187 1.00 96.62 249 VAL A N 1
ATOM 1875 C CA . VAL A 1 249 ? -5.930 0.858 1.563 1.00 96.62 249 VAL A CA 1
ATOM 1876 C C . VAL A 1 249 ? -7.015 1.929 1.665 1.00 96.62 249 VAL A C 1
ATOM 1878 O O . VAL A 1 249 ? -8.094 1.602 2.148 1.00 96.62 249 VAL A O 1
ATOM 1881 N N . ASP A 1 250 ? -6.798 3.134 1.131 1.00 94.94 250 ASP A N 1
ATOM 1882 C CA . ASP A 1 250 ? -7.788 4.231 1.128 1.00 94.94 250 ASP A CA 1
ATOM 1883 C C . ASP A 1 250 ? -9.082 3.859 0.386 1.00 94.94 250 ASP A C 1
ATOM 1885 O O . ASP A 1 250 ? -10.185 4.250 0.759 1.00 94.94 250 ASP A O 1
ATOM 1889 N N . SER A 1 251 ? -8.989 3.018 -0.649 1.00 94.25 251 SER A N 1
ATOM 1890 C CA . SER A 1 251 ? -10.187 2.533 -1.343 1.00 94.25 251 SER A CA 1
ATOM 1891 C C . SER A 1 251 ? -11.038 1.552 -0.519 1.00 94.25 251 SER A C 1
ATOM 1893 O O . SER A 1 251 ? -12.208 1.332 -0.851 1.00 94.25 251 SER A O 1
ATOM 1895 N N . THR A 1 252 ? -10.465 0.957 0.535 1.00 95.12 252 THR A N 1
ATOM 1896 C CA . THR A 1 252 ? -11.097 -0.090 1.355 1.00 95.12 252 THR A CA 1
ATOM 1897 C C . THR A 1 252 ? -11.435 0.378 2.772 1.00 95.12 252 THR A C 1
ATOM 1899 O O . THR A 1 252 ? -12.448 -0.049 3.330 1.00 95.12 252 THR A O 1
ATOM 1902 N N . LEU A 1 253 ? -10.592 1.225 3.358 1.00 95.00 253 LEU A N 1
ATOM 1903 C CA . LEU A 1 253 ? -10.674 1.730 4.724 1.00 95.00 253 LEU A CA 1
ATOM 1904 C C . LEU A 1 253 ? -10.810 3.249 4.709 1.00 95.00 253 LEU A C 1
ATOM 1906 O O . LEU A 1 253 ? -10.212 3.911 3.868 1.00 95.00 253 LEU A O 1
ATOM 1910 N N . ASP A 1 254 ? -11.544 3.797 5.676 1.00 93.88 254 ASP A N 1
ATOM 1911 C CA . ASP A 1 254 ? -11.528 5.239 5.907 1.00 93.88 254 ASP A CA 1
ATOM 1912 C C . ASP A 1 254 ? -10.257 5.620 6.674 1.00 93.88 254 ASP A C 1
ATOM 1914 O O . ASP A 1 254 ? -10.070 5.244 7.834 1.00 93.88 254 ASP A O 1
ATOM 1918 N N . VAL A 1 255 ? -9.351 6.324 5.999 1.00 96.12 255 VAL A N 1
ATOM 1919 C CA . VAL A 1 255 ? -8.055 6.710 6.559 1.00 96.12 255 VAL A CA 1
ATOM 1920 C C . VAL A 1 255 ? -8.158 8.115 7.165 1.00 96.12 255 VAL A C 1
ATOM 1922 O O . VAL A 1 255 ? -8.495 9.064 6.450 1.00 96.12 255 VAL A O 1
ATOM 1925 N N . PRO A 1 256 ? -7.811 8.297 8.453 1.00 97.00 256 PRO A N 1
ATOM 1926 C CA . PRO A 1 256 ? -7.794 9.611 9.089 1.00 97.00 256 PRO A CA 1
ATOM 1927 C C . PRO A 1 256 ? -6.905 10.616 8.358 1.00 97.00 256 PRO A C 1
ATOM 1929 O O . PRO A 1 256 ? -5.837 10.266 7.852 1.00 97.00 256 PRO A O 1
ATOM 1932 N N . SER A 1 257 ? -7.290 11.896 8.358 1.00 95.38 257 SER A N 1
ATOM 1933 C CA . SER A 1 257 ? -6.573 12.926 7.590 1.00 95.38 257 SER A CA 1
ATOM 1934 C C . SER A 1 257 ? -5.102 13.073 7.982 1.00 95.38 257 SER A C 1
ATOM 1936 O O . SER A 1 257 ? -4.251 13.350 7.139 1.00 95.38 257 SER A O 1
ATOM 1938 N N . ASP A 1 258 ? -4.804 12.872 9.265 1.00 95.38 258 ASP A N 1
ATOM 1939 C CA . ASP A 1 258 ? -3.449 12.942 9.819 1.00 95.38 258 ASP A CA 1
ATOM 1940 C C . ASP A 1 258 ? -2.637 11.658 9.562 1.00 95.38 258 ASP A C 1
ATOM 1942 O O . ASP A 1 258 ? -1.435 11.620 9.829 1.00 95.38 258 ASP A O 1
ATOM 1946 N N . GLY A 1 259 ? -3.267 10.627 8.990 1.00 95.06 259 GLY A N 1
ATOM 1947 C CA . GLY A 1 259 ? -2.618 9.413 8.505 1.00 95.06 259 GLY A CA 1
ATOM 1948 C C . GLY A 1 259 ? -1.880 9.593 7.174 1.00 95.06 259 GLY A C 1
ATOM 1949 O O . GLY A 1 259 ? -1.189 8.677 6.729 1.00 95.06 259 GLY A O 1
ATOM 1950 N N . TYR A 1 260 ? -1.979 10.770 6.551 1.00 94.88 260 TYR A N 1
ATOM 1951 C CA . TYR A 1 260 ? -1.358 11.091 5.268 1.00 94.88 260 TYR A CA 1
ATOM 1952 C C . TYR A 1 260 ? -0.084 11.933 5.399 1.00 94.88 260 TYR A C 1
ATOM 1954 O O . TYR A 1 260 ? 0.031 12.862 6.200 1.00 94.88 260 TYR A O 1
ATOM 1962 N N . MET A 1 261 ? 0.878 11.659 4.522 1.00 91.38 261 MET A N 1
ATOM 1963 C CA . MET A 1 261 ? 1.991 12.553 4.229 1.00 91.38 261 MET A CA 1
ATOM 1964 C C . MET A 1 261 ? 1.501 13.802 3.489 1.00 91.38 261 MET A C 1
ATOM 1966 O O . MET A 1 261 ? 0.474 13.803 2.814 1.00 91.38 261 MET A O 1
ATOM 1970 N N . ALA A 1 262 ? 2.305 14.867 3.510 1.00 88.38 262 ALA A N 1
ATOM 1971 C CA . ALA A 1 262 ? 2.007 16.085 2.751 1.00 88.38 262 ALA A CA 1
ATOM 1972 C C . ALA A 1 262 ? 1.936 15.867 1.223 1.00 88.38 262 ALA A C 1
ATOM 1974 O O . ALA A 1 262 ? 1.356 16.696 0.522 1.00 88.38 262 ALA A O 1
ATOM 1975 N N . SER A 1 263 ? 2.537 14.787 0.716 1.00 85.19 263 SER A N 1
ATOM 1976 C CA . SER A 1 263 ? 2.479 14.354 -0.685 1.00 85.19 263 SER A CA 1
ATOM 1977 C C . SER A 1 263 ? 1.155 13.681 -1.067 1.00 85.19 263 SER A C 1
ATOM 1979 O O . SER A 1 263 ? 0.864 13.576 -2.253 1.00 85.19 263 SER A O 1
ATOM 1981 N N . GLY A 1 264 ? 0.328 13.294 -0.089 1.00 88.81 264 GLY A N 1
ATOM 1982 C CA . GLY A 1 264 ? -0.982 12.676 -0.312 1.00 88.81 264 GLY A CA 1
ATOM 1983 C C . GLY A 1 264 ? -1.011 11.152 -0.191 1.00 88.81 264 GLY A C 1
ATOM 1984 O O . GLY A 1 264 ? -2.088 10.583 -0.290 1.00 88.81 264 GLY A O 1
ATOM 1985 N N . TYR A 1 265 ? 0.125 10.498 0.064 1.00 90.69 265 TYR A N 1
ATOM 1986 C CA . TYR A 1 265 ? 0.186 9.057 0.352 1.00 90.69 265 TYR A CA 1
ATOM 1987 C C . TYR A 1 265 ? 0.104 8.808 1.857 1.00 90.69 265 TYR A C 1
ATOM 1989 O O . TYR A 1 265 ? 0.527 9.658 2.643 1.00 90.69 265 TYR A O 1
ATOM 1997 N N . MET A 1 266 ? -0.401 7.650 2.270 1.00 95.25 266 MET A N 1
ATOM 1998 C CA . MET A 1 266 ? -0.415 7.241 3.673 1.00 95.25 266 MET A CA 1
ATOM 1999 C C . MET A 1 266 ? 0.997 7.239 4.271 1.00 95.25 266 MET A C 1
ATOM 2001 O O . MET A 1 266 ? 1.989 6.959 3.598 1.00 95.25 266 MET A O 1
ATOM 2005 N N . LEU A 1 267 ? 1.099 7.547 5.561 1.00 94.00 267 LEU A N 1
ATOM 2006 C CA . LEU A 1 267 ? 2.330 7.377 6.322 1.00 94.00 267 LEU A CA 1
ATOM 2007 C C . LEU A 1 267 ? 2.704 5.892 6.361 1.00 94.00 267 LEU A C 1
ATOM 2009 O O . LEU A 1 267 ? 1.857 5.031 6.589 1.00 94.00 267 LEU A O 1
ATOM 2013 N N . ALA A 1 268 ? 3.995 5.585 6.238 1.00 93.50 268 ALA A N 1
ATOM 2014 C CA . ALA A 1 268 ? 4.449 4.197 6.282 1.00 93.50 268 ALA A CA 1
ATOM 2015 C C . ALA A 1 268 ? 4.103 3.495 7.607 1.00 93.50 268 ALA A C 1
ATOM 2017 O O . ALA A 1 268 ? 3.801 2.306 7.616 1.00 93.50 268 ALA A O 1
ATOM 2018 N N . SER A 1 269 ? 4.087 4.237 8.721 1.00 94.62 269 SER A N 1
ATOM 2019 C CA . SER A 1 269 ? 3.630 3.725 10.017 1.00 94.62 269 SER A CA 1
ATOM 2020 C C . SER A 1 269 ? 2.141 3.381 10.033 1.00 94.62 269 SER A C 1
ATOM 2022 O O . SER A 1 269 ? 1.756 2.441 10.717 1.00 94.62 269 SER A O 1
ATOM 2024 N N . GLU A 1 270 ? 1.314 4.106 9.277 1.00 97.75 270 GLU A N 1
ATOM 2025 C CA . GLU A 1 270 ? -0.114 3.799 9.147 1.00 97.75 270 GLU A CA 1
ATOM 2026 C C . GLU A 1 270 ? -0.324 2.549 8.294 1.00 97.75 270 GLU A C 1
ATOM 2028 O O . GLU A 1 270 ? -1.085 1.672 8.689 1.00 97.75 270 GLU A O 1
ATOM 2033 N N . ILE A 1 271 ? 0.408 2.403 7.182 1.00 97.25 271 ILE A N 1
ATOM 2034 C CA . ILE A 1 271 ? 0.368 1.173 6.376 1.00 97.25 271 ILE A CA 1
ATOM 2035 C C . ILE A 1 271 ? 0.838 -0.037 7.195 1.00 97.25 271 ILE A C 1
ATOM 2037 O O . ILE A 1 271 ? 0.165 -1.067 7.183 1.00 97.25 271 ILE A O 1
ATOM 2041 N N . GLN A 1 272 ? 1.942 0.078 7.945 1.00 97.38 272 GLN A N 1
ATOM 2042 C CA . GLN A 1 272 ? 2.383 -1.004 8.832 1.00 97.38 272 GLN A CA 1
ATOM 2043 C C . GLN A 1 272 ? 1.331 -1.307 9.907 1.00 97.38 272 GLN A C 1
ATOM 2045 O O . GLN A 1 272 ? 1.046 -2.475 10.147 1.00 97.38 272 GLN A O 1
ATOM 2050 N N . GLY A 1 273 ? 0.703 -0.284 10.495 1.00 98.06 273 GLY A N 1
ATOM 2051 C CA . GLY A 1 273 ? -0.377 -0.466 11.464 1.00 98.06 273 GLY A CA 1
ATOM 2052 C C . GLY A 1 273 ? -1.585 -1.207 10.886 1.00 98.06 273 GLY A C 1
ATOM 2053 O O . GLY A 1 273 ? -2.104 -2.124 11.519 1.00 98.06 273 GLY A O 1
ATOM 2054 N N . VAL A 1 274 ? -1.994 -0.881 9.655 1.00 98.31 274 VAL A N 1
ATOM 2055 C CA . VAL A 1 274 ? -3.042 -1.626 8.941 1.00 98.31 274 VAL A CA 1
ATOM 2056 C C . VAL A 1 274 ? -2.625 -3.083 8.741 1.00 98.31 274 VAL A C 1
ATOM 2058 O O . VAL A 1 274 ? -3.412 -3.981 9.023 1.00 98.31 274 VAL A O 1
ATOM 2061 N N . ILE A 1 275 ? -1.390 -3.348 8.309 1.00 98.38 275 ILE A N 1
ATOM 2062 C CA . ILE A 1 275 ? -0.898 -4.719 8.113 1.00 98.38 275 ILE A CA 1
ATOM 2063 C C . ILE A 1 275 ? -0.868 -5.498 9.438 1.00 98.38 275 ILE A C 1
ATOM 2065 O O . ILE A 1 275 ? -1.332 -6.638 9.481 1.00 98.38 275 ILE A O 1
ATOM 2069 N N . ASP A 1 276 ? -0.399 -4.886 10.525 1.00 98.56 276 ASP A N 1
ATOM 2070 C CA . ASP A 1 276 ? -0.383 -5.488 11.863 1.00 98.56 276 ASP A CA 1
ATOM 2071 C C . ASP A 1 276 ? -1.807 -5.806 12.351 1.00 98.56 276 ASP A C 1
ATOM 2073 O O . ASP A 1 276 ? -2.056 -6.885 12.896 1.00 98.56 276 ASP A O 1
ATOM 2077 N N . ALA A 1 277 ? -2.772 -4.923 12.074 1.00 98.50 277 ALA A N 1
ATOM 2078 C CA . ALA A 1 277 ? -4.180 -5.154 12.385 1.00 98.50 277 ALA A CA 1
ATOM 2079 C C . ALA A 1 277 ? -4.751 -6.328 11.580 1.00 98.50 277 ALA A C 1
ATOM 2081 O O . ALA A 1 277 ? -5.447 -7.185 12.127 1.00 98.50 277 ALA A O 1
ATOM 2082 N N . LEU A 1 278 ? -4.413 -6.423 10.291 1.00 98.31 278 LEU A N 1
ATOM 2083 C CA . LEU A 1 278 ? -4.797 -7.559 9.456 1.00 98.31 278 LEU A CA 1
ATOM 2084 C C . LEU A 1 278 ? -4.214 -8.872 9.998 1.00 98.31 278 LEU A C 1
ATOM 2086 O O . LEU A 1 278 ? -4.936 -9.864 10.048 1.00 98.31 278 LEU A O 1
ATOM 2090 N N . TYR A 1 279 ? -2.962 -8.889 10.471 1.00 98.19 279 TYR A N 1
ATOM 2091 C CA . TYR A 1 279 ? -2.381 -10.061 11.141 1.00 98.19 279 TYR A CA 1
ATOM 2092 C C . TYR A 1 279 ? -3.117 -10.444 12.431 1.00 98.19 279 TYR A C 1
ATOM 2094 O O . TYR A 1 279 ? -3.266 -11.635 12.702 1.00 98.19 279 TYR A O 1
ATOM 2102 N N . ALA A 1 280 ? -3.571 -9.466 13.220 1.00 97.81 280 ALA A N 1
ATOM 2103 C CA . ALA A 1 280 ? -4.312 -9.716 14.456 1.00 97.81 280 ALA A CA 1
ATOM 2104 C C . ALA A 1 280 ? -5.717 -10.291 14.199 1.00 97.81 280 ALA A C 1
ATOM 2106 O O . ALA A 1 280 ? -6.200 -11.125 14.966 1.00 97.81 280 ALA A O 1
ATOM 2107 N N . ILE A 1 281 ? -6.369 -9.866 13.111 1.00 97.69 281 ILE A N 1
ATOM 2108 C CA . ILE A 1 281 ? -7.738 -10.277 12.761 1.00 97.69 281 ILE A CA 1
ATOM 2109 C C . ILE A 1 281 ? -7.754 -11.581 11.944 1.00 97.69 281 ILE A C 1
ATOM 2111 O O . ILE A 1 281 ? -8.688 -12.380 12.055 1.00 97.69 281 ILE A O 1
ATOM 2115 N N . SER A 1 282 ? -6.741 -11.795 11.105 1.00 96.69 282 SER A N 1
ATOM 2116 C CA . SER A 1 282 ? -6.671 -12.911 10.161 1.00 96.69 282 SER A CA 1
ATOM 2117 C C . SER A 1 282 ? -6.593 -14.273 10.850 1.00 96.69 282 SER A C 1
ATOM 2119 O O . SER A 1 282 ? -5.881 -14.475 11.835 1.00 96.69 282 SER A O 1
ATOM 2121 N N . GLY A 1 283 ? -7.301 -15.251 10.280 1.00 92.06 283 GLY A N 1
ATOM 2122 C CA . GLY A 1 283 ? -7.184 -16.649 10.691 1.00 92.06 283 GLY A CA 1
ATOM 2123 C C . GLY A 1 283 ? -6.013 -17.370 10.016 1.00 92.06 283 GLY A C 1
ATOM 2124 O O . GLY A 1 283 ? -5.464 -18.312 10.596 1.00 92.06 283 GLY A O 1
ATOM 2125 N N . ASP A 1 284 ? -5.643 -16.945 8.805 1.00 96.56 284 ASP A N 1
ATOM 2126 C CA . ASP A 1 284 ? -4.501 -17.457 8.044 1.00 96.56 284 ASP A CA 1
ATOM 2127 C C . ASP A 1 284 ? -3.925 -16.371 7.101 1.00 96.56 284 ASP A C 1
ATOM 2129 O O . ASP A 1 284 ? -4.341 -16.264 5.944 1.00 96.56 284 ASP A O 1
ATOM 2133 N N . PRO A 1 285 ? -2.921 -15.587 7.545 1.00 97.19 285 PRO A N 1
ATOM 2134 C CA . PRO A 1 285 ? -2.332 -14.496 6.754 1.00 97.19 285 PRO A CA 1
ATOM 2135 C C . PRO A 1 285 ? -1.652 -14.934 5.447 1.00 97.19 285 PRO A C 1
ATOM 2137 O O . PRO A 1 285 ? -1.322 -14.107 4.593 1.00 97.19 285 PRO A O 1
ATOM 2140 N N . ALA A 1 286 ? -1.410 -16.240 5.283 1.00 97.38 286 ALA A N 1
ATOM 2141 C CA . ALA A 1 286 ? -0.881 -16.804 4.047 1.00 97.38 286 ALA A CA 1
ATOM 2142 C C . ALA A 1 286 ? -1.957 -17.005 2.970 1.00 97.38 286 ALA A C 1
ATOM 2144 O O . ALA A 1 286 ? -1.611 -17.321 1.831 1.00 97.38 286 ALA A O 1
ATOM 2145 N N . THR A 1 287 ? -3.237 -16.856 3.315 1.00 97.06 287 THR A N 1
ATOM 2146 C CA . THR A 1 287 ? -4.356 -16.984 2.376 1.00 97.06 287 THR A CA 1
ATOM 2147 C C . THR A 1 287 ? -5.312 -15.807 2.407 1.00 97.06 287 THR A C 1
ATOM 2149 O O . THR A 1 287 ? -5.859 -15.479 1.360 1.00 97.06 287 THR A O 1
ATOM 2152 N N . ASP A 1 288 ? -5.511 -15.196 3.571 1.00 98.00 288 ASP A N 1
ATOM 2153 C CA . ASP A 1 288 ? -6.422 -14.071 3.745 1.00 98.00 288 ASP A CA 1
ATOM 2154 C C . ASP A 1 288 ? -5.852 -12.812 3.073 1.00 98.00 288 ASP A C 1
ATOM 2156 O O . ASP A 1 288 ? -4.639 -12.572 3.087 1.00 98.00 288 ASP A O 1
ATOM 2160 N N . THR A 1 289 ? -6.736 -12.008 2.487 1.00 97.81 289 THR A N 1
ATOM 2161 C CA . THR A 1 289 ? -6.435 -10.724 1.833 1.00 97.81 289 THR A CA 1
ATOM 2162 C C . THR A 1 289 ? -7.108 -9.562 2.570 1.00 97.81 289 THR A C 1
ATOM 2164 O O . THR A 1 289 ? -7.965 -9.779 3.429 1.00 97.81 289 THR A O 1
ATOM 2167 N N . LEU A 1 290 ? -6.768 -8.313 2.226 1.00 96.81 290 LEU A N 1
ATOM 2168 C CA . LEU A 1 290 ? -7.460 -7.137 2.776 1.00 96.81 290 LEU A CA 1
ATOM 2169 C C . LEU A 1 290 ? -8.970 -7.200 2.475 1.00 96.81 290 LEU A C 1
ATOM 2171 O O . LEU A 1 290 ? -9.789 -6.988 3.370 1.00 96.81 290 LEU A O 1
ATOM 2175 N N . LEU A 1 291 ? -9.340 -7.575 1.245 1.00 95.94 291 LEU A N 1
ATOM 2176 C CA . LEU A 1 291 ? -10.739 -7.720 0.826 1.00 95.94 291 LEU A CA 1
ATOM 2177 C C . LEU A 1 291 ? -11.483 -8.880 1.504 1.00 95.94 291 LEU A C 1
ATOM 2179 O O . LEU A 1 291 ? -12.710 -8.841 1.584 1.00 95.94 291 LEU A O 1
ATOM 2183 N N . ASP A 1 292 ? -10.780 -9.914 1.974 1.00 95.81 292 ASP A N 1
ATOM 2184 C CA . ASP A 1 292 ? -11.417 -11.015 2.711 1.00 95.81 292 ASP A CA 1
ATOM 2185 C C . ASP A 1 292 ? -11.794 -10.607 4.140 1.00 95.81 292 ASP A C 1
ATOM 2187 O O . ASP A 1 292 ? -12.753 -11.139 4.705 1.00 95.81 292 ASP A O 1
ATOM 2191 N N . ILE A 1 293 ? -11.036 -9.675 4.726 1.00 95.69 293 ILE A N 1
ATOM 2192 C CA . ILE A 1 293 ? -11.204 -9.236 6.115 1.00 95.69 293 ILE A CA 1
ATOM 2193 C C . ILE A 1 293 ? -12.141 -8.023 6.198 1.00 95.69 293 ILE A C 1
ATOM 2195 O O . ILE A 1 293 ? -12.884 -7.893 7.173 1.00 95.69 293 ILE A O 1
ATOM 2199 N N . MET A 1 294 ? -12.139 -7.151 5.186 1.00 94.94 294 MET A N 1
ATOM 2200 C CA . MET A 1 294 ? -12.907 -5.905 5.202 1.00 94.94 294 MET A CA 1
ATOM 2201 C C . MET A 1 294 ? -14.302 -6.019 4.563 1.00 94.94 294 MET A C 1
ATOM 2203 O O . MET A 1 294 ? -14.463 -6.650 3.516 1.00 94.94 294 MET A O 1
ATOM 2207 N N . PRO A 1 295 ? -15.327 -5.348 5.130 1.00 94.12 295 PRO A N 1
ATOM 2208 C CA . PRO A 1 295 ? -15.315 -4.651 6.422 1.00 94.12 295 PRO A CA 1
ATOM 2209 C C . PRO A 1 295 ? -15.317 -5.633 7.608 1.00 94.12 295 PRO A C 1
ATOM 2211 O O . PRO A 1 295 ? -15.942 -6.696 7.541 1.00 94.12 295 PRO A O 1
ATOM 2214 N N . VAL A 1 296 ? -14.689 -5.250 8.725 1.00 94.69 296 VAL A N 1
ATOM 2215 C CA . VAL A 1 296 ? -14.661 -6.081 9.942 1.00 94.69 296 VAL A CA 1
ATOM 2216 C C . VAL A 1 296 ? -16.033 -6.074 10.606 1.00 94.69 296 VAL A C 1
ATOM 2218 O O . VAL A 1 296 ? -16.568 -5.033 10.982 1.00 94.69 296 VAL A O 1
ATOM 2221 N N . ALA A 1 297 ? -16.624 -7.255 10.776 1.00 93.81 297 ALA A N 1
ATOM 2222 C CA . ALA A 1 297 ? -17.896 -7.377 11.475 1.00 93.81 297 ALA A CA 1
ATOM 2223 C C . ALA A 1 297 ? -17.748 -7.009 12.961 1.00 93.81 297 ALA A C 1
ATOM 2225 O O . ALA A 1 297 ? -16.830 -7.483 13.625 1.00 93.81 297 ALA A O 1
ATOM 2226 N N . ALA A 1 298 ? -18.720 -6.279 13.520 1.00 95.00 298 ALA A N 1
ATOM 2227 C CA . ALA A 1 298 ? -18.751 -5.947 14.948 1.00 95.00 298 ALA A CA 1
ATOM 2228 C C . ALA A 1 298 ? -18.576 -7.190 15.854 1.00 95.00 298 ALA A C 1
ATOM 2230 O O . ALA A 1 298 ? -17.873 -7.152 16.854 1.00 95.00 298 ALA A O 1
ATOM 2231 N N . SER A 1 299 ? -19.132 -8.344 15.465 1.00 95.62 299 SER A N 1
ATOM 2232 C CA . SER A 1 299 ? -18.993 -9.608 16.211 1.00 95.62 299 SER A CA 1
ATOM 2233 C C . SER A 1 299 ? -17.562 -10.157 16.300 1.00 95.62 299 SER A C 1
ATOM 2235 O O . SER A 1 299 ? -17.334 -11.120 17.025 1.00 95.62 299 SER A O 1
ATOM 2237 N N . THR A 1 300 ? -16.620 -9.609 15.531 1.00 96.69 300 THR A N 1
ATOM 2238 C CA . THR A 1 300 ? -15.200 -9.979 15.574 1.00 96.69 300 THR A CA 1
ATOM 2239 C C . THR A 1 300 ? -14.480 -9.314 16.748 1.00 96.69 300 THR A C 1
ATOM 2241 O O . THR A 1 300 ? -13.539 -9.893 17.281 1.00 96.69 300 THR A O 1
ATOM 2244 N N . PHE A 1 301 ? -14.932 -8.137 17.190 1.00 97.81 301 PHE A N 1
ATOM 2245 C CA . PHE A 1 301 ? -14.278 -7.357 18.241 1.00 97.81 301 PHE A CA 1
ATOM 2246 C C . PHE A 1 301 ? -14.541 -7.949 19.632 1.00 97.81 301 PHE A C 1
ATOM 2248 O O . PHE A 1 301 ? -15.496 -7.574 20.317 1.00 97.81 301 PHE A O 1
ATOM 2255 N N . SER A 1 302 ? -13.688 -8.893 20.035 1.00 98.06 302 SER A N 1
ATOM 2256 C CA . SER A 1 302 ? -13.582 -9.386 21.411 1.00 98.06 302 SER A CA 1
ATOM 2257 C C . SER A 1 302 ? -12.784 -8.411 22.289 1.00 98.06 302 SER A C 1
ATOM 2259 O O . SER A 1 302 ? -12.031 -7.605 21.742 1.00 98.06 302 SER A O 1
ATOM 2261 N N . PRO A 1 303 ? -12.867 -8.505 23.635 1.00 97.94 303 PRO A N 1
ATOM 2262 C CA . PRO A 1 303 ? -12.107 -7.628 24.535 1.00 97.94 303 PRO A CA 1
ATOM 2263 C C . PRO A 1 303 ? -10.610 -7.602 24.200 1.00 97.94 303 PRO A C 1
ATOM 2265 O O . PRO A 1 303 ? -10.039 -6.551 23.942 1.00 97.94 303 PRO A O 1
ATOM 2268 N N . SER A 1 304 ? -10.010 -8.791 24.087 1.00 97.81 304 SER A N 1
ATOM 2269 C CA . SER A 1 304 ? -8.587 -8.940 23.780 1.00 97.81 304 SER A CA 1
ATOM 2270 C C . SER A 1 304 ? -8.210 -8.390 22.408 1.00 97.81 304 SER A C 1
ATOM 2272 O O . SER A 1 304 ? -7.156 -7.793 22.273 1.00 97.81 304 SER A O 1
ATOM 2274 N N . LEU A 1 305 ? -9.058 -8.579 21.387 1.00 98.50 305 LEU A N 1
ATOM 2275 C CA . LEU A 1 305 ? -8.753 -8.087 20.046 1.00 98.50 305 LEU A CA 1
ATOM 2276 C C . LEU A 1 305 ? -8.848 -6.560 19.988 1.00 98.50 305 LEU A C 1
ATOM 2278 O O . LEU A 1 305 ? -8.047 -5.943 19.303 1.00 98.50 305 LEU A O 1
ATOM 2282 N N . ILE A 1 306 ? -9.803 -5.950 20.700 1.00 98.50 306 ILE A N 1
ATOM 2283 C CA . ILE A 1 306 ? -9.873 -4.488 20.812 1.00 98.50 306 ILE A CA 1
ATOM 2284 C C . ILE A 1 306 ? -8.566 -3.964 21.414 1.00 98.50 306 ILE A C 1
ATOM 2286 O O . ILE A 1 306 ? -7.942 -3.105 20.805 1.00 98.50 306 ILE A O 1
ATOM 2290 N N . GLU A 1 307 ? -8.115 -4.507 22.548 1.00 98.06 307 GLU A N 1
ATOM 2291 C CA . GLU A 1 307 ? -6.847 -4.089 23.167 1.00 98.06 307 GLU A CA 1
ATOM 2292 C C . GLU A 1 307 ? -5.644 -4.300 22.241 1.00 98.06 307 GLU A C 1
ATOM 2294 O O . GLU A 1 307 ? -4.883 -3.359 22.025 1.00 98.06 307 GLU A O 1
ATOM 2299 N N . ASP A 1 308 ? -5.513 -5.487 21.636 1.00 98.50 308 ASP A N 1
ATOM 2300 C CA . ASP A 1 308 ? -4.421 -5.803 20.707 1.00 98.50 308 ASP A CA 1
ATOM 2301 C C . ASP A 1 308 ? -4.384 -4.819 19.523 1.00 98.50 308 ASP A C 1
ATOM 2303 O O . ASP A 1 308 ? -3.307 -4.400 19.103 1.00 98.50 308 ASP A O 1
ATOM 2307 N N . LEU A 1 309 ? -5.549 -4.425 18.989 1.00 98.56 309 LEU A N 1
ATOM 2308 C CA . LEU A 1 309 ? -5.651 -3.462 17.890 1.00 98.56 309 LEU A CA 1
ATOM 2309 C C . LEU A 1 309 ? -5.326 -2.031 18.331 1.00 98.56 309 LEU A C 1
ATOM 2311 O O . LEU A 1 309 ? -4.641 -1.313 17.606 1.00 98.56 309 LEU A O 1
ATOM 2315 N N . LEU A 1 310 ? -5.786 -1.600 19.507 1.00 98.44 310 LEU A N 1
ATOM 2316 C CA . LEU A 1 310 ? -5.457 -0.272 20.031 1.00 98.44 310 LEU A CA 1
ATOM 2317 C C . LEU A 1 310 ? -3.954 -0.153 20.339 1.00 98.44 310 LEU A C 1
ATOM 2319 O O . LEU A 1 310 ? -3.338 0.872 20.048 1.00 98.44 310 LEU A O 1
ATOM 2323 N N . ASP A 1 311 ? -3.329 -1.220 20.834 1.00 98.44 311 ASP A N 1
ATOM 2324 C CA . ASP A 1 311 ? -1.900 -1.243 21.155 1.00 98.44 311 ASP A CA 1
ATOM 2325 C C . ASP A 1 311 ? -0.983 -1.122 19.920 1.00 98.44 311 ASP A C 1
ATOM 2327 O O . ASP A 1 311 ? 0.196 -0.781 20.069 1.00 98.44 311 ASP A O 1
ATOM 2331 N N . ILE A 1 312 ? -1.506 -1.330 18.702 1.00 98.38 312 ILE A N 1
ATOM 2332 C CA . ILE A 1 312 ? -0.775 -1.082 17.443 1.00 98.38 312 ILE A CA 1
ATOM 2333 C C . ILE A 1 312 ? -0.395 0.397 17.311 1.00 98.38 312 ILE A C 1
ATOM 2335 O O . ILE A 1 312 ? 0.679 0.726 16.806 1.00 98.38 312 ILE A O 1
ATOM 2339 N N . GLY A 1 313 ? -1.248 1.303 17.791 1.00 97.25 313 GLY A N 1
ATOM 2340 C CA . GLY A 1 313 ? -0.916 2.721 17.856 1.00 97.25 313 GLY A CA 1
ATOM 2341 C C . GLY A 1 313 ? -1.032 3.499 16.540 1.00 97.25 313 GLY A C 1
ATOM 2342 O O . GLY A 1 313 ? -0.411 4.557 16.426 1.00 97.25 313 GLY A O 1
ATOM 2343 N N . ALA A 1 314 ? -1.794 2.998 15.562 1.00 98.06 314 ALA A N 1
ATOM 2344 C CA . ALA A 1 314 ? -2.027 3.650 14.269 1.00 98.06 314 ALA A CA 1
ATOM 2345 C C . ALA A 1 314 ? -3.430 4.273 14.191 1.00 98.06 314 ALA A C 1
ATOM 2347 O O . ALA A 1 314 ? -4.411 3.665 14.626 1.00 98.06 314 ALA A O 1
ATOM 2348 N N . LEU A 1 315 ? -3.540 5.467 13.599 1.00 98.06 315 LEU A N 1
ATOM 2349 C CA . LEU A 1 315 ? -4.795 6.225 13.523 1.00 98.06 315 LEU A CA 1
ATOM 2350 C C . LEU A 1 315 ? -5.875 5.464 12.748 1.00 98.06 315 LEU A C 1
ATOM 2352 O O . LEU A 1 315 ? -7.011 5.356 13.203 1.00 98.06 315 LEU A O 1
ATOM 2356 N N . THR A 1 316 ? -5.502 4.876 11.615 1.00 98.06 316 THR A N 1
ATOM 2357 C CA . THR A 1 316 ? -6.392 4.067 10.770 1.00 98.06 316 THR A CA 1
ATOM 2358 C C . THR A 1 316 ? -6.941 2.858 11.533 1.00 98.06 316 THR A C 1
ATOM 2360 O O . THR A 1 316 ? -8.094 2.469 11.360 1.00 98.06 316 THR A O 1
ATOM 2363 N N . VAL A 1 317 ? -6.139 2.278 12.433 1.00 98.56 317 VAL A N 1
ATOM 2364 C CA . VAL A 1 317 ? -6.557 1.143 13.267 1.00 98.56 317 VAL A CA 1
ATOM 2365 C C . VAL A 1 317 ? -7.487 1.597 14.390 1.00 98.56 317 VAL A C 1
ATOM 2367 O O . VAL A 1 317 ? -8.473 0.918 14.670 1.00 98.56 317 VAL A O 1
ATOM 2370 N N . TYR A 1 318 ? -7.245 2.764 14.993 1.00 98.56 318 TYR A N 1
ATOM 2371 C CA . TYR A 1 318 ? -8.195 3.348 15.942 1.00 98.56 318 TYR A CA 1
ATOM 2372 C C . TYR A 1 318 ? -9.562 3.578 15.302 1.00 98.56 318 TYR A C 1
ATOM 2374 O O . TYR A 1 318 ? -10.571 3.211 15.904 1.00 98.56 318 TYR A O 1
ATOM 2382 N N . ARG A 1 319 ? -9.600 4.109 14.073 1.00 97.94 319 ARG A N 1
ATOM 2383 C CA . ARG A 1 319 ? -10.858 4.302 13.346 1.00 97.94 319 ARG A CA 1
ATOM 2384 C C . ARG A 1 319 ? -11.537 2.979 13.003 1.00 97.94 319 ARG A C 1
ATOM 2386 O O . ARG A 1 319 ? -12.734 2.842 13.215 1.00 97.94 319 ARG A O 1
ATOM 2393 N N . LEU A 1 320 ? -10.774 1.961 12.600 1.00 97.94 320 LEU A N 1
ATOM 2394 C CA . LEU A 1 320 ? -11.303 0.610 12.381 1.00 97.94 320 LEU A CA 1
ATOM 2395 C C . LEU A 1 320 ? -12.023 0.054 13.625 1.00 97.94 320 LEU A C 1
ATOM 2397 O O . LEU A 1 320 ? -13.092 -0.551 13.513 1.00 97.94 320 LEU A O 1
ATOM 2401 N N . VAL A 1 321 ? -11.442 0.245 14.814 1.00 98.31 321 VAL A N 1
ATOM 2402 C CA . VAL A 1 321 ? -12.053 -0.172 16.088 1.00 98.31 321 VAL A CA 1
ATOM 2403 C C . VAL A 1 321 ? -13.275 0.692 16.417 1.00 98.31 321 VAL A C 1
ATOM 2405 O O . VAL A 1 321 ? -14.324 0.146 16.775 1.00 98.31 321 VAL A O 1
ATOM 2408 N N . ALA A 1 322 ? -13.168 2.016 16.262 1.00 98.00 322 ALA A N 1
ATOM 2409 C CA . ALA A 1 322 ? -14.267 2.955 16.473 1.00 98.00 322 ALA A CA 1
ATOM 2410 C C . ALA A 1 322 ? -15.482 2.602 15.603 1.00 98.00 322 ALA A C 1
ATOM 2412 O O . ALA A 1 322 ? -16.576 2.441 16.140 1.00 98.00 322 ALA A O 1
ATOM 2413 N N . ASP A 1 323 ? -15.289 2.347 14.308 1.00 96.88 323 ASP A N 1
ATOM 2414 C CA . ASP A 1 323 ? -16.331 1.905 13.376 1.00 96.88 323 ASP A CA 1
ATOM 2415 C C . ASP A 1 323 ? -17.014 0.610 13.838 1.00 96.88 323 ASP A C 1
ATOM 2417 O O . ASP A 1 323 ? -18.243 0.470 13.788 1.00 96.88 323 ASP A O 1
ATOM 2421 N N . GLY A 1 324 ? -16.233 -0.349 14.342 1.00 96.19 324 GLY A N 1
ATOM 2422 C CA . GLY A 1 324 ? -16.746 -1.586 14.930 1.00 96.19 324 GLY A CA 1
ATOM 2423 C C . GLY A 1 324 ? -17.678 -1.338 16.121 1.00 96.19 324 GLY A C 1
ATOM 2424 O O . GLY A 1 324 ? -18.759 -1.930 16.213 1.00 96.19 324 GLY A O 1
ATOM 2425 N N . ILE A 1 325 ? -17.295 -0.425 17.012 1.00 97.00 325 ILE A N 1
ATOM 2426 C CA . ILE A 1 325 ? -18.068 -0.053 18.203 1.00 97.00 325 ILE A CA 1
ATOM 2427 C C . ILE A 1 325 ? -19.299 0.781 17.816 1.00 97.00 325 ILE A C 1
ATOM 2429 O O . ILE A 1 325 ? -20.415 0.464 18.237 1.00 97.00 325 ILE A O 1
ATOM 2433 N N . ILE A 1 326 ? -19.143 1.796 16.965 1.00 95.88 326 ILE A N 1
ATOM 2434 C CA . ILE A 1 326 ? -20.224 2.662 16.473 1.00 95.88 326 ILE A CA 1
ATOM 2435 C C . ILE A 1 326 ? -21.279 1.830 15.736 1.00 95.88 326 ILE A C 1
ATOM 2437 O O . ILE A 1 326 ? -22.476 1.945 16.016 1.00 95.88 326 ILE A O 1
ATOM 2441 N N . SER A 1 327 ? -20.860 0.914 14.858 1.00 94.31 327 SER A N 1
ATOM 2442 C CA . SER A 1 327 ? -21.779 0.041 14.113 1.00 94.31 327 SER A CA 1
ATOM 2443 C C . SER A 1 327 ? -22.564 -0.927 15.008 1.00 94.31 327 SER A C 1
ATOM 2445 O O . SER A 1 327 ? -23.661 -1.357 14.639 1.00 94.31 327 SER A O 1
ATOM 2447 N N . SER A 1 328 ? -22.069 -1.215 16.217 1.00 94.44 328 SER A N 1
ATOM 2448 C CA . SER A 1 328 ? -22.787 -1.989 17.237 1.00 94.44 328 SER A CA 1
ATOM 2449 C C . SER A 1 328 ? -23.820 -1.173 18.032 1.00 94.44 328 SER A C 1
ATOM 2451 O O . SER A 1 328 ? -24.588 -1.743 18.805 1.00 94.44 328 SER A O 1
ATOM 2453 N N . SER A 1 329 ? -23.902 0.143 17.790 1.00 91.88 329 SER A N 1
ATOM 2454 C CA . SER A 1 329 ? -24.829 1.081 18.446 1.00 91.88 329 SER A CA 1
ATOM 2455 C C . SER A 1 329 ? -24.652 1.197 19.966 1.00 91.88 329 SER A C 1
ATOM 2457 O O . SER A 1 329 ? -25.623 1.463 20.672 1.00 91.88 329 SER A O 1
ATOM 2459 N N . VAL A 1 330 ? -23.431 0.991 20.469 1.00 92.94 330 VAL A N 1
ATOM 2460 C CA . VAL A 1 330 ? -23.097 1.180 21.896 1.00 92.94 330 VAL A CA 1
ATOM 2461 C C . VAL A 1 330 ? -22.346 2.483 22.170 1.00 92.94 330 VAL A C 1
ATOM 2463 O O . VAL A 1 330 ? -22.276 2.907 23.319 1.00 92.94 330 VAL A O 1
ATOM 2466 N N . ALA A 1 331 ? -21.807 3.123 21.130 1.00 94.31 331 ALA A N 1
ATOM 2467 C CA . ALA A 1 331 ? -21.160 4.425 21.236 1.00 94.31 331 ALA A CA 1
ATOM 2468 C C . ALA A 1 331 ? -22.155 5.525 21.646 1.00 94.31 331 ALA A C 1
ATOM 2470 O O . ALA A 1 331 ? -23.346 5.477 21.320 1.00 94.31 331 ALA A O 1
ATOM 2471 N N . THR A 1 332 ? -21.641 6.534 22.340 1.00 92.31 332 THR A N 1
ATOM 2472 C CA . THR A 1 332 ? -22.373 7.709 22.831 1.00 92.31 332 THR A CA 1
ATOM 2473 C C . THR A 1 332 ? -21.732 8.987 22.287 1.00 92.31 332 THR A C 1
ATOM 2475 O O . THR A 1 332 ? -20.568 8.965 21.886 1.00 92.31 332 THR A O 1
ATOM 2478 N N . LEU A 1 333 ? -22.453 10.114 22.305 1.00 93.75 333 LEU A N 1
ATOM 2479 C CA . LEU A 1 333 ? -21.893 11.404 21.866 1.00 93.75 333 LEU A CA 1
ATOM 2480 C C . LEU A 1 333 ? -20.655 11.787 22.691 1.00 93.75 333 LEU A C 1
ATOM 2482 O O . LEU A 1 333 ? -19.668 12.278 22.166 1.00 93.75 333 LEU A O 1
ATOM 2486 N N . GLU A 1 334 ? -20.687 11.506 23.990 1.00 94.31 334 GLU A N 1
ATOM 2487 C CA . GLU A 1 334 ? -19.606 11.807 24.927 1.00 94.31 334 GLU A CA 1
ATOM 2488 C C . GLU A 1 334 ? -18.357 10.955 24.685 1.00 94.31 334 GLU A C 1
ATOM 2490 O O . GLU A 1 334 ? -17.255 11.352 25.085 1.00 94.31 334 GLU A O 1
ATOM 2495 N N . SER A 1 335 ? -18.539 9.796 24.044 1.00 95.88 335 SER A N 1
ATOM 2496 C CA . SER A 1 335 ? -17.455 8.884 23.706 1.00 95.88 335 SER A CA 1
ATOM 2497 C C . SER A 1 335 ? -16.713 9.259 22.423 1.00 95.88 335 SER A C 1
ATOM 2499 O O . SER A 1 335 ? -15.614 8.752 22.200 1.00 95.88 335 SER A O 1
ATOM 2501 N N . GLU A 1 336 ? -17.278 10.156 21.608 1.00 97.06 336 GLU A N 1
ATOM 2502 C CA . GLU A 1 336 ? -16.646 10.660 20.386 1.00 97.06 336 GLU A CA 1
ATOM 2503 C C . GLU A 1 336 ? -15.339 11.394 20.713 1.00 97.06 336 GLU A C 1
ATOM 2505 O O . GLU A 1 336 ? -15.244 12.119 21.710 1.00 97.06 336 GLU A O 1
ATOM 2510 N N . ALA A 1 337 ? -14.319 11.205 19.874 1.00 97.50 337 ALA A N 1
ATOM 2511 C CA . ALA A 1 337 ? -13.054 11.917 20.000 1.00 97.50 337 ALA A CA 1
ATOM 2512 C C . ALA A 1 337 ? -13.265 13.431 19.839 1.00 97.50 337 ALA A C 1
ATOM 2514 O O . ALA A 1 337 ? -14.006 13.898 18.969 1.00 97.50 337 ALA A O 1
ATOM 2515 N N . GLU A 1 338 ? -12.568 14.219 20.652 1.00 96.19 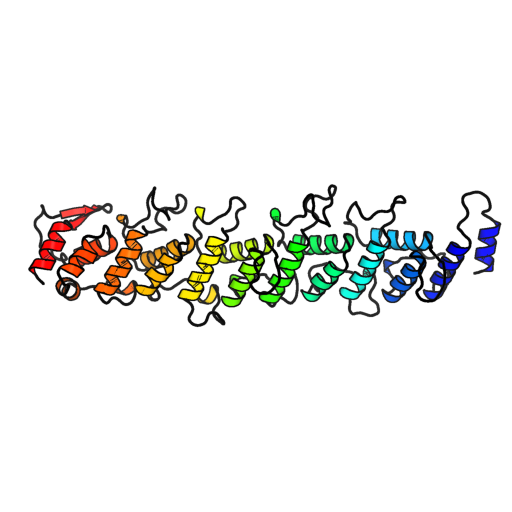338 GLU A N 1
ATOM 2516 C CA . GLU A 1 338 ? -12.663 15.673 20.676 1.00 96.19 338 GLU A CA 1
ATOM 2517 C C . GLU A 1 338 ? -11.301 16.362 20.521 1.00 96.19 338 GLU A C 1
ATOM 2519 O O . GLU A 1 338 ? -10.229 15.759 20.579 1.00 96.19 338 GLU A O 1
ATOM 2524 N N . VAL A 1 339 ? -11.330 17.681 20.306 1.00 96.69 339 VAL A N 1
ATOM 2525 C CA . VAL A 1 339 ? -10.114 18.476 20.091 1.00 96.69 339 VAL A CA 1
ATOM 2526 C C . VAL A 1 339 ? -9.155 18.319 21.273 1.00 96.69 339 VAL A C 1
ATOM 2528 O O . VAL A 1 339 ? -9.393 18.850 22.359 1.00 96.69 339 VAL A O 1
ATOM 2531 N N . GLY A 1 340 ? -8.009 17.693 21.014 1.00 95.00 340 GLY A N 1
ATOM 2532 C CA . GLY A 1 340 ? -6.976 17.420 22.012 1.00 95.00 340 GLY A CA 1
ATOM 2533 C C . GLY A 1 340 ? -6.715 15.931 22.218 1.00 95.00 340 GLY A C 1
ATOM 2534 O O . GLY A 1 340 ? -5.639 15.598 22.719 1.00 95.00 340 GLY A O 1
ATOM 2535 N N . ASP A 1 341 ? -7.635 15.068 21.789 1.00 96.69 341 ASP A N 1
ATOM 2536 C CA . ASP A 1 341 ? -7.420 13.626 21.758 1.00 96.69 341 ASP A CA 1
ATOM 2537 C C . ASP A 1 341 ? -6.432 13.238 20.658 1.00 96.69 341 ASP A C 1
ATOM 2539 O O . ASP A 1 341 ? -6.302 13.910 19.632 1.00 96.69 341 ASP A O 1
ATOM 2543 N N . ALA A 1 342 ? -5.705 12.143 20.889 1.00 94.56 342 ALA A N 1
ATOM 2544 C CA . ALA A 1 342 ? -4.622 11.705 20.012 1.00 94.56 342 ALA A CA 1
ATOM 2545 C C . ALA A 1 342 ? -5.108 11.269 18.622 1.00 94.56 342 ALA A C 1
ATOM 2547 O O . ALA A 1 342 ? -4.354 11.378 17.660 1.00 94.56 342 ALA A O 1
ATOM 2548 N N . ASN A 1 343 ? -6.343 10.781 18.532 1.00 96.81 343 ASN A N 1
ATOM 2549 C CA . ASN A 1 343 ? -6.960 10.266 17.315 1.00 96.81 343 ASN A CA 1
ATOM 2550 C C . ASN A 1 343 ? -8.097 11.153 16.790 1.00 96.81 343 ASN A C 1
ATOM 2552 O O . ASN A 1 343 ? -8.900 10.693 15.992 1.00 96.81 343 ASN A O 1
ATOM 2556 N N . TYR A 1 344 ? -8.192 12.403 17.247 1.00 97.88 344 TYR A N 1
ATOM 2557 C CA . TYR A 1 344 ? -9.214 13.325 16.763 1.00 97.88 344 TYR A CA 1
ATOM 2558 C C . TYR A 1 344 ? -8.929 13.791 15.332 1.00 97.88 344 TYR A C 1
ATOM 2560 O O . TYR A 1 344 ? -7.918 14.451 15.084 1.00 97.88 344 TYR A O 1
ATOM 2568 N N . ASP A 1 345 ? -9.876 13.556 14.425 1.00 97.50 345 ASP A N 1
ATOM 2569 C CA . ASP A 1 345 ? -9.841 14.066 13.058 1.00 97.50 345 ASP A CA 1
ATOM 2570 C C . ASP A 1 345 ? -10.844 15.210 12.844 1.00 97.50 345 ASP A C 1
ATOM 2572 O O . ASP A 1 345 ? -12.067 15.061 12.883 1.00 97.50 345 ASP A O 1
ATOM 2576 N N . SER A 1 346 ? -10.313 16.399 12.557 1.00 96.31 346 SER A N 1
ATOM 2577 C CA . SER A 1 346 ? -11.129 17.593 12.314 1.00 96.31 346 SER A CA 1
ATOM 2578 C C . SER A 1 346 ? -11.957 17.553 11.021 1.00 96.31 346 SER A C 1
ATOM 2580 O O . SER A 1 346 ? -12.850 18.390 10.848 1.00 96.31 346 SER A O 1
ATOM 2582 N N . LEU A 1 347 ? -11.654 16.628 10.106 1.00 96.25 347 LEU A N 1
ATOM 2583 C CA . LEU A 1 347 ? -12.366 16.424 8.846 1.00 96.25 347 LEU A CA 1
ATOM 2584 C C . LEU A 1 347 ? -13.443 15.330 8.939 1.00 96.25 347 LEU A C 1
ATOM 2586 O O . LEU A 1 347 ? -14.295 15.282 8.051 1.00 96.25 347 LEU A O 1
ATOM 2590 N N . ALA A 1 348 ? -13.452 14.539 10.017 1.00 95.44 348 ALA A N 1
ATOM 2591 C CA . ALA A 1 348 ? -14.323 13.379 10.238 1.00 95.44 348 ALA A CA 1
ATOM 2592 C C . ALA A 1 348 ? -14.925 13.385 11.665 1.00 95.44 348 ALA A C 1
ATOM 2594 O O . ALA A 1 348 ? -14.788 12.452 12.451 1.00 95.44 348 ALA A O 1
ATOM 2595 N N . ILE A 1 349 ? -15.560 14.502 12.047 1.00 94.50 349 ILE A N 1
ATOM 2596 C CA . ILE A 1 349 ? -16.113 14.672 13.403 1.00 94.50 349 ILE A CA 1
ATOM 2597 C C . ILE A 1 349 ? -17.227 13.647 13.656 1.00 94.50 349 ILE A C 1
ATOM 2599 O O . ILE A 1 349 ? -18.254 13.684 12.975 1.00 94.50 349 ILE A O 1
ATOM 2603 N N . GLY A 1 350 ? -17.042 12.834 14.698 1.00 93.75 350 GLY A N 1
ATOM 2604 C CA . GLY A 1 350 ? -17.976 11.792 15.133 1.00 93.75 350 GLY A CA 1
ATOM 2605 C C . GLY A 1 350 ? -17.658 10.393 14.595 1.00 93.75 350 GLY A C 1
ATOM 2606 O O . GLY A 1 350 ? -18.305 9.438 15.015 1.00 93.75 350 GLY A O 1
ATOM 2607 N N . ASP A 1 351 ? -16.660 10.263 13.714 1.00 96.31 351 ASP A N 1
ATOM 2608 C CA . ASP A 1 351 ? -16.251 8.965 13.156 1.00 96.31 351 ASP A CA 1
ATOM 2609 C C . ASP A 1 351 ? -15.219 8.249 14.058 1.00 96.31 351 ASP A C 1
ATOM 2611 O O . ASP A 1 351 ? -15.074 7.031 14.010 1.00 96.31 351 ASP A O 1
ATOM 2615 N N . ASP A 1 352 ? -14.552 8.986 14.952 1.00 97.94 352 ASP A N 1
ATOM 2616 C CA . ASP A 1 352 ? -13.588 8.450 15.918 1.00 97.94 352 ASP A CA 1
ATOM 2617 C C . ASP A 1 352 ? -14.137 8.450 17.354 1.00 97.94 352 ASP A C 1
ATOM 2619 O O . ASP A 1 352 ? -14.874 9.351 17.764 1.00 97.94 352 ASP A O 1
ATOM 2623 N N . LEU A 1 353 ? -13.698 7.482 18.166 1.00 97.81 353 LEU A N 1
ATOM 2624 C CA . LEU A 1 353 ? -13.963 7.418 19.609 1.00 97.81 353 LEU A CA 1
ATOM 2625 C C . LEU A 1 353 ? -12.703 7.725 20.418 1.00 97.81 353 LEU A C 1
ATOM 2627 O O . LEU A 1 353 ? -11.592 7.419 19.990 1.00 97.81 353 LEU A O 1
ATOM 2631 N N . LYS A 1 354 ? -12.854 8.276 21.622 1.00 97.62 354 LYS A N 1
ATOM 2632 C CA . LYS A 1 354 ? -11.736 8.484 22.556 1.00 97.62 354 LYS A CA 1
ATOM 2633 C C . LYS A 1 354 ? -11.037 7.157 22.857 1.00 97.62 354 LYS A C 1
ATOM 2635 O O . LYS A 1 354 ? -11.692 6.159 23.155 1.00 97.62 354 LYS A O 1
ATOM 2640 N N . LEU A 1 355 ? -9.703 7.152 22.882 1.00 97.00 355 LEU A N 1
ATOM 2641 C CA . LEU A 1 355 ? -8.934 5.941 23.213 1.00 97.00 355 LEU A CA 1
ATOM 2642 C C . LEU A 1 355 ? -9.313 5.367 24.588 1.00 97.00 355 LEU A C 1
ATOM 2644 O O . LEU A 1 355 ? -9.541 4.166 24.706 1.00 97.00 355 LEU A O 1
ATOM 2648 N N . ASP A 1 356 ? -9.463 6.223 25.603 1.00 95.44 356 ASP A N 1
ATOM 2649 C CA . ASP A 1 356 ? -9.878 5.813 26.954 1.00 95.44 356 ASP A CA 1
ATOM 2650 C C . ASP A 1 356 ? -11.280 5.163 26.970 1.00 95.44 356 ASP A C 1
ATOM 2652 O O . ASP A 1 356 ? -11.570 4.307 27.811 1.00 95.44 356 ASP A O 1
ATOM 2656 N N . GLU A 1 357 ? -12.158 5.538 26.034 1.00 97.06 357 GLU A N 1
ATOM 2657 C CA . GLU A 1 357 ? -13.485 4.930 25.885 1.00 97.06 357 GLU A CA 1
ATOM 2658 C C . GLU A 1 357 ? -13.392 3.528 25.277 1.00 97.06 357 GLU A C 1
ATOM 2660 O O . GLU A 1 357 ? -14.043 2.600 25.756 1.00 97.06 357 GLU A O 1
ATOM 2665 N N . MET A 1 358 ? -12.539 3.342 24.267 1.00 97.62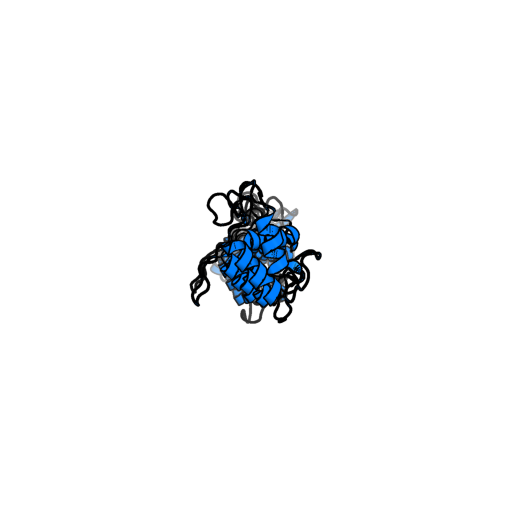 358 MET A N 1
ATOM 2666 C CA . MET A 1 358 ? -12.351 2.038 23.626 1.00 97.62 358 MET A CA 1
ATOM 2667 C C . MET A 1 358 ? -11.618 1.042 24.541 1.00 97.62 358 MET A C 1
ATOM 2669 O O . MET A 1 358 ? -12.077 -0.092 24.684 1.00 97.62 358 MET A O 1
ATOM 2673 N N . TYR A 1 359 ? -10.552 1.466 25.234 1.00 96.69 359 TYR A N 1
ATOM 2674 C CA . TYR A 1 359 ? -9.873 0.628 26.236 1.00 96.69 359 TYR A CA 1
ATOM 2675 C C . TYR A 1 359 ? -10.789 0.295 27.416 1.00 96.69 359 TYR A C 1
ATOM 2677 O O . TYR A 1 359 ? -10.885 -0.861 27.823 1.00 96.69 359 TYR A O 1
ATOM 2685 N N . GLY A 1 360 ? -11.505 1.289 27.955 1.00 95.62 360 GLY A N 1
ATOM 2686 C CA . GLY A 1 360 ? -12.413 1.046 29.076 1.00 95.62 360 GLY A CA 1
ATOM 2687 C C . GLY A 1 360 ? -13.594 0.143 28.701 1.00 95.62 360 GLY A C 1
ATOM 2688 O O . GLY A 1 360 ? -14.055 -0.624 29.543 1.00 95.62 360 GLY A O 1
ATOM 2689 N N . LEU A 1 361 ? -14.050 0.172 27.441 1.00 96.25 361 LEU A N 1
ATOM 2690 C CA . LEU A 1 361 ? -15.055 -0.764 26.938 1.00 96.25 361 LEU A CA 1
ATOM 2691 C C . LEU A 1 361 ? -14.504 -2.194 26.883 1.00 96.25 361 LEU A C 1
ATOM 2693 O O . LEU A 1 361 ? -15.194 -3.114 27.318 1.00 96.25 361 LEU A O 1
ATOM 2697 N N . ALA A 1 362 ? -13.279 -2.391 26.388 1.00 96.94 362 ALA A N 1
ATOM 2698 C CA . ALA A 1 362 ? -12.646 -3.709 26.367 1.00 96.94 362 ALA A CA 1
ATOM 2699 C C . ALA A 1 362 ? -12.511 -4.294 27.786 1.00 96.94 362 ALA A C 1
ATOM 2701 O O . ALA A 1 362 ? -12.969 -5.412 28.036 1.00 96.94 362 ALA A O 1
ATOM 2702 N N . GLU A 1 363 ? -12.017 -3.497 28.739 1.00 96.06 363 GLU A N 1
ATOM 2703 C CA . GLU A 1 363 ? -11.906 -3.888 30.151 1.00 96.06 363 GLU A CA 1
ATOM 2704 C C . GLU A 1 363 ? -13.283 -4.233 30.754 1.00 96.06 363 GLU A C 1
ATOM 2706 O O . GLU A 1 363 ? -13.455 -5.257 31.426 1.00 96.06 363 GLU A O 1
ATOM 2711 N N . ALA A 1 364 ? -14.308 -3.424 30.465 1.00 95.19 364 ALA A N 1
ATOM 2712 C CA . ALA A 1 364 ? -15.669 -3.683 30.921 1.00 95.19 364 ALA A CA 1
ATOM 2713 C C . ALA A 1 364 ? -16.248 -4.972 30.326 1.00 95.19 364 ALA A C 1
ATOM 2715 O O . ALA A 1 364 ? -16.909 -5.737 31.034 1.00 95.19 364 ALA A O 1
ATOM 2716 N N . MET A 1 365 ? -15.992 -5.241 29.044 1.00 96.31 365 MET A N 1
ATOM 2717 C CA . MET A 1 365 ? -16.427 -6.469 28.388 1.00 96.31 365 MET A CA 1
ATOM 2718 C C . MET A 1 365 ? -15.778 -7.704 29.024 1.00 96.31 365 MET A C 1
ATOM 2720 O O . MET A 1 365 ? -16.480 -8.690 29.259 1.00 96.31 365 MET A O 1
ATOM 2724 N N . GLU A 1 366 ? -14.486 -7.654 29.366 1.00 96.38 366 GLU A N 1
ATOM 2725 C CA . GLU A 1 366 ? -13.810 -8.752 30.069 1.00 96.38 366 GLU A CA 1
ATOM 2726 C C . GLU A 1 366 ? -14.447 -9.017 31.444 1.00 96.38 366 GLU A C 1
ATOM 2728 O O . GLU A 1 366 ? -14.823 -10.155 31.745 1.00 96.38 366 GLU A O 1
ATOM 2733 N N . ILE A 1 367 ? -14.647 -7.966 32.245 1.00 95.69 367 ILE A N 1
ATOM 2734 C CA . ILE A 1 367 ? -15.249 -8.053 33.587 1.00 95.69 367 ILE A CA 1
ATOM 2735 C C . ILE A 1 367 ? -16.684 -8.592 33.532 1.00 95.69 367 ILE A C 1
ATOM 2737 O O . ILE A 1 367 ? -17.077 -9.438 34.338 1.00 95.69 367 ILE A O 1
ATOM 2741 N N . LEU A 1 368 ? -17.476 -8.136 32.561 1.00 94.56 368 LEU A N 1
ATOM 2742 C CA . LEU A 1 368 ? -18.873 -8.540 32.392 1.00 94.56 368 LEU A CA 1
ATOM 2743 C C . LEU A 1 368 ? -19.026 -9.892 31.673 1.00 94.56 368 LEU A C 1
ATOM 2745 O O . LEU A 1 368 ? -20.150 -10.376 31.509 1.00 94.56 368 LEU A O 1
ATOM 2749 N N . GLY A 1 369 ? -17.920 -10.522 31.262 1.00 94.88 369 GLY A N 1
ATOM 2750 C CA . GLY A 1 369 ? -17.919 -11.798 30.547 1.00 94.88 369 GLY A CA 1
ATOM 2751 C C . GLY A 1 369 ? -18.557 -11.717 29.158 1.00 94.88 369 GLY A C 1
ATOM 2752 O O . GLY A 1 369 ? -19.118 -12.705 28.677 1.00 94.88 369 GLY A O 1
ATOM 2753 N N . VAL A 1 370 ? -18.503 -10.541 28.535 1.00 96.12 370 VAL A N 1
ATOM 2754 C CA . VAL A 1 370 ? -18.998 -10.266 27.188 1.00 96.12 370 VAL A CA 1
ATOM 2755 C C . VAL A 1 370 ? -17.936 -10.676 26.170 1.00 96.12 370 VAL A C 1
ATOM 2757 O O . VAL A 1 370 ? -16.787 -10.251 26.247 1.00 96.12 370 VAL A O 1
ATOM 2760 N N . THR A 1 371 ? -18.302 -11.522 25.204 1.00 96.50 371 THR A N 1
ATOM 2761 C CA . THR A 1 371 ? -17.315 -12.099 24.274 1.00 96.50 371 THR A CA 1
ATOM 2762 C C . THR A 1 371 ? -17.049 -11.249 23.040 1.00 96.50 371 THR A C 1
ATOM 2764 O O . THR A 1 371 ? -16.012 -11.431 22.411 1.00 96.50 371 THR A O 1
ATOM 2767 N N . ASP A 1 372 ? -17.981 -10.368 22.678 1.00 96.62 372 ASP A N 1
ATOM 2768 C CA . ASP A 1 372 ? -17.879 -9.469 21.529 1.00 96.62 372 ASP A CA 1
ATOM 2769 C C . ASP A 1 372 ? -18.771 -8.233 21.718 1.00 96.62 372 ASP A C 1
ATOM 2771 O O . ASP A 1 372 ? -19.749 -8.274 22.473 1.00 96.62 372 ASP A O 1
ATOM 2775 N N . VAL A 1 373 ? -18.448 -7.132 21.032 1.00 96.38 373 VAL A N 1
ATOM 2776 C CA . VAL A 1 373 ? -19.113 -5.836 21.257 1.00 96.38 373 VAL A CA 1
ATOM 2777 C C . VAL A 1 373 ? -20.622 -5.862 20.965 1.00 96.38 373 VAL A C 1
ATOM 2779 O O . VAL A 1 373 ? -21.391 -5.138 21.593 1.00 96.38 373 VAL A O 1
ATOM 2782 N N . THR A 1 374 ? -21.111 -6.760 20.100 1.00 95.69 374 THR A N 1
ATOM 2783 C CA . THR A 1 374 ? -22.553 -6.836 19.778 1.00 95.69 374 THR A CA 1
ATOM 2784 C C . THR A 1 374 ? -23.407 -7.323 20.950 1.00 95.69 374 THR A C 1
ATOM 2786 O O . THR A 1 374 ? -24.625 -7.125 20.981 1.00 95.69 374 THR A O 1
ATOM 2789 N N . GLN A 1 375 ? -22.782 -7.963 21.938 1.00 95.06 375 GLN A N 1
ATOM 2790 C CA . GLN A 1 375 ? -23.453 -8.464 23.131 1.00 95.06 375 GLN A CA 1
ATOM 2791 C C . GLN A 1 375 ? -23.541 -7.428 24.253 1.00 95.06 375 GLN A C 1
ATOM 2793 O O . GLN A 1 375 ? -24.332 -7.618 25.176 1.00 95.06 375 GLN A O 1
ATOM 2798 N N . VAL A 1 376 ? -22.786 -6.332 24.165 1.00 92.62 376 VAL A N 1
ATOM 2799 C CA . VAL A 1 376 ? -22.722 -5.286 25.194 1.00 92.62 376 VAL A CA 1
ATOM 2800 C C . VAL A 1 376 ? -24.109 -4.688 25.466 1.00 92.62 376 VAL A C 1
ATOM 2802 O O . VAL A 1 376 ? -24.542 -4.615 26.612 1.00 92.62 376 VAL A O 1
ATOM 2805 N N . ALA A 1 377 ? -24.894 -4.402 24.425 1.00 86.81 377 ALA A N 1
ATOM 2806 C CA . ALA A 1 377 ? -26.266 -3.904 24.581 1.00 86.81 377 ALA A CA 1
ATOM 2807 C C . ALA A 1 377 ? -27.234 -4.891 25.284 1.00 86.81 377 ALA A C 1
ATOM 2809 O O . ALA A 1 377 ? -28.356 -4.522 25.624 1.00 86.81 377 ALA A O 1
ATOM 2810 N N . ASN A 1 378 ? -26.832 -6.153 25.488 1.00 88.75 378 ASN A N 1
ATOM 2811 C CA . ASN A 1 378 ? -27.638 -7.201 26.124 1.00 88.75 378 ASN A CA 1
ATOM 2812 C C . ASN A 1 378 ? -27.197 -7.526 27.563 1.00 88.75 378 ASN A C 1
ATOM 2814 O O . ASN A 1 378 ? -27.673 -8.514 28.141 1.00 88.75 378 ASN A O 1
ATOM 2818 N N . ILE A 1 379 ? -26.299 -6.727 28.148 1.00 91.81 379 ILE A N 1
ATOM 2819 C CA . ILE A 1 379 ? -25.964 -6.816 29.572 1.00 91.81 379 ILE A CA 1
ATOM 2820 C C . ILE A 1 379 ? -27.255 -6.673 30.395 1.00 91.81 379 ILE A C 1
ATOM 2822 O O . ILE A 1 379 ? -28.149 -5.897 30.069 1.00 91.81 379 ILE A O 1
ATOM 2826 N N . ASN A 1 380 ? -27.388 -7.470 31.455 1.00 90.62 380 ASN A N 1
ATOM 2827 C CA . ASN A 1 380 ? -28.567 -7.454 32.319 1.00 90.62 380 ASN A CA 1
ATOM 2828 C C . ASN A 1 380 ? -28.197 -7.119 33.764 1.00 90.62 380 ASN A C 1
ATOM 2830 O O . ASN A 1 380 ? -27.048 -7.260 34.182 1.00 90.62 380 ASN A O 1
ATOM 2834 N N . SER A 1 381 ? -29.199 -6.727 34.550 1.00 90.06 381 SER A N 1
ATOM 2835 C CA . SER A 1 381 ? -28.987 -6.255 35.921 1.00 90.06 381 SER A CA 1
ATOM 2836 C C . SER A 1 381 ? -28.417 -7.325 36.845 1.00 90.06 381 SER A C 1
ATOM 2838 O O . SER A 1 381 ? -27.710 -6.990 37.785 1.00 90.06 381 SER A O 1
ATOM 2840 N N . ALA A 1 382 ? -28.649 -8.613 36.571 1.00 89.94 382 ALA A N 1
ATOM 2841 C CA . ALA A 1 382 ? -28.058 -9.688 37.361 1.00 89.94 382 ALA A CA 1
ATOM 2842 C C . ALA A 1 382 ? -26.545 -9.828 37.127 1.00 89.94 382 ALA A C 1
ATOM 2844 O O . ALA A 1 382 ? -25.839 -10.211 38.054 1.00 89.94 382 ALA A O 1
ATOM 2845 N N . ALA A 1 383 ? -26.054 -9.526 35.920 1.00 92.19 383 ALA A N 1
ATOM 2846 C CA . ALA A 1 383 ? -24.619 -9.478 35.646 1.00 92.19 383 ALA A CA 1
ATOM 2847 C C . ALA A 1 383 ? -23.968 -8.299 36.385 1.00 92.19 383 ALA A C 1
ATOM 2849 O O . ALA A 1 383 ? -22.989 -8.495 37.095 1.00 92.19 383 ALA A O 1
ATOM 2850 N N . VAL A 1 384 ? -24.574 -7.109 36.303 1.00 92.69 384 VAL A N 1
ATOM 2851 C CA . VAL A 1 384 ? -24.072 -5.889 36.960 1.00 92.69 384 VAL A CA 1
ATOM 2852 C C . VAL A 1 384 ? -24.088 -6.006 38.491 1.00 92.69 384 VAL A C 1
ATOM 2854 O O . VAL A 1 384 ? -23.091 -5.714 39.141 1.00 92.69 384 VAL A O 1
ATOM 2857 N N . LEU A 1 385 ? -25.192 -6.478 39.079 1.00 91.12 385 LEU A N 1
ATOM 2858 C CA . LEU A 1 385 ? -25.323 -6.700 40.531 1.00 91.12 385 LEU A CA 1
ATOM 2859 C C . LEU A 1 385 ? -24.554 -7.938 41.029 1.00 91.12 385 LEU A C 1
ATOM 2861 O O . LEU A 1 385 ? -24.606 -8.279 42.207 1.00 91.12 385 LEU A O 1
ATOM 2865 N N . GLY A 1 386 ? -23.916 -8.683 40.125 1.00 92.19 386 GLY A N 1
ATOM 2866 C CA . GLY A 1 386 ? -23.049 -9.808 40.465 1.00 92.19 386 GLY A CA 1
ATOM 2867 C C . GLY A 1 386 ? -21.581 -9.415 40.629 1.00 92.19 386 GLY A C 1
ATOM 2868 O O . GLY A 1 386 ? -20.785 -10.259 41.045 1.00 92.19 386 GLY A O 1
ATOM 2869 N N . LEU A 1 387 ? -21.225 -8.174 40.286 1.00 95.31 387 LEU A N 1
ATOM 2870 C CA . LEU A 1 387 ? -19.856 -7.674 40.323 1.00 95.31 387 LEU A CA 1
ATOM 2871 C C . LEU A 1 387 ? -19.356 -7.500 41.758 1.00 95.31 387 LEU A C 1
ATOM 2873 O O . LEU A 1 387 ? -20.109 -7.261 42.696 1.00 95.31 387 LEU A O 1
ATOM 2877 N N . THR A 1 388 ? -18.049 -7.588 41.946 1.00 95.81 388 THR A N 1
ATOM 2878 C CA . THR A 1 388 ? -17.390 -7.213 43.197 1.00 95.81 388 THR A CA 1
ATOM 2879 C C . THR A 1 388 ? -17.242 -5.699 43.301 1.00 95.81 388 THR A C 1
ATOM 2881 O O . THR A 1 388 ? -17.196 -4.995 42.297 1.00 95.81 388 THR A O 1
ATOM 2884 N N . ASP A 1 389 ? -17.077 -5.179 44.521 1.00 94.31 389 ASP A N 1
ATOM 2885 C CA . ASP A 1 389 ? -16.830 -3.746 44.729 1.00 94.31 389 ASP A CA 1
ATOM 2886 C C . ASP A 1 389 ? -15.650 -3.211 43.900 1.00 94.31 389 ASP A C 1
ATOM 2888 O O . ASP A 1 389 ? -15.697 -2.066 43.464 1.00 94.31 389 ASP A O 1
ATOM 2892 N N . ALA A 1 390 ? -14.613 -4.033 43.692 1.00 94.25 390 ALA A N 1
ATOM 2893 C CA . ALA A 1 390 ? -13.442 -3.667 42.901 1.00 94.25 390 ALA A CA 1
ATOM 2894 C C . ALA A 1 390 ? -13.749 -3.616 41.398 1.00 94.25 390 ALA A C 1
ATOM 2896 O O . ALA A 1 390 ? -13.308 -2.691 40.733 1.00 94.25 390 ALA A O 1
ATOM 2897 N N . GLU A 1 391 ? -14.524 -4.569 40.876 1.00 95.50 391 GLU A N 1
ATOM 2898 C CA . GLU A 1 391 ? -14.960 -4.568 39.472 1.00 95.50 391 GLU A CA 1
ATOM 2899 C C . GLU A 1 391 ? -15.887 -3.385 39.172 1.00 95.50 391 GLU A C 1
ATOM 2901 O O . GLU A 1 391 ? -15.746 -2.751 38.132 1.00 95.50 391 GLU A O 1
ATOM 2906 N N . VAL A 1 392 ? -16.786 -3.040 40.104 1.00 93.31 392 VAL A N 1
ATOM 2907 C CA . VAL A 1 392 ? -17.636 -1.842 39.992 1.00 93.31 392 VAL A CA 1
ATOM 2908 C C . VAL A 1 392 ? -16.787 -0.573 39.937 1.00 93.31 392 VAL A C 1
ATOM 2910 O O . VAL A 1 392 ? -17.059 0.289 39.107 1.00 93.31 392 VAL A O 1
ATOM 2913 N N . ASP A 1 393 ? -15.768 -0.459 40.796 1.00 91.19 393 ASP A N 1
ATOM 2914 C CA . ASP A 1 393 ? -14.845 0.680 40.751 1.00 91.19 393 ASP A CA 1
ATOM 2915 C C . ASP A 1 393 ? -14.113 0.724 39.408 1.00 91.19 393 ASP A C 1
ATOM 2917 O O . ASP A 1 393 ? -14.086 1.767 38.772 1.00 91.19 393 ASP A O 1
ATOM 2921 N N . THR A 1 394 ? -13.592 -0.399 38.914 1.00 90.94 394 THR A N 1
ATOM 2922 C CA . THR A 1 394 ? -12.892 -0.432 37.624 1.00 90.94 394 THR A CA 1
ATOM 2923 C C . THR A 1 394 ? -13.754 0.090 36.469 1.00 90.94 394 THR A C 1
ATOM 2925 O O . THR A 1 394 ? -13.320 0.987 35.752 1.00 90.94 394 THR A O 1
ATOM 2928 N N . ILE A 1 395 ? -14.978 -0.422 36.307 1.00 91.56 395 ILE A N 1
ATOM 2929 C CA . ILE A 1 395 ? -15.795 -0.135 35.114 1.00 91.56 395 ILE A CA 1
ATOM 2930 C C . ILE A 1 395 ? -16.609 1.167 35.193 1.00 91.56 395 ILE A C 1
ATOM 2932 O O . ILE A 1 395 ? -17.172 1.585 34.184 1.00 91.56 395 ILE A O 1
ATOM 2936 N N . LEU A 1 396 ? -16.734 1.782 36.378 1.00 88.50 396 LEU A N 1
ATOM 2937 C CA . LEU A 1 396 ? -17.476 3.038 36.566 1.00 88.50 396 LEU A CA 1
ATOM 2938 C C . LEU A 1 396 ? -16.611 4.203 37.069 1.00 88.50 396 LEU A C 1
ATOM 2940 O O . LEU A 1 396 ? -16.994 5.347 36.833 1.00 88.50 396 LEU A O 1
ATOM 2944 N N . ASP A 1 397 ? -15.477 3.976 37.743 1.00 76.00 397 ASP A N 1
ATOM 2945 C CA . ASP A 1 397 ? -14.575 5.070 38.151 1.00 76.00 397 ASP A CA 1
ATOM 2946 C C . ASP A 1 397 ? -13.644 5.517 37.017 1.00 76.00 397 ASP A C 1
ATOM 2948 O O . ASP A 1 397 ? -13.109 6.630 37.075 1.00 76.00 397 ASP A O 1
ATOM 2952 N N . ASN A 1 398 ? -13.457 4.702 35.972 1.00 70.62 398 ASN A N 1
ATOM 2953 C CA . ASN A 1 398 ? -12.809 5.156 34.745 1.00 70.62 398 ASN A CA 1
ATOM 2954 C C . ASN A 1 398 ? -13.727 6.187 34.057 1.00 70.62 398 ASN A C 1
ATOM 2956 O O . ASN A 1 398 ? -14.947 6.129 34.171 1.00 70.62 398 ASN A O 1
ATOM 2960 N N . SER A 1 399 ? -13.198 7.197 33.367 1.00 81.94 399 SER A N 1
ATOM 2961 C CA . SER A 1 399 ? -14.034 8.232 32.724 1.00 81.94 399 SER A CA 1
ATOM 2962 C C . SER A 1 399 ? -14.945 7.692 31.603 1.00 81.94 399 SER A C 1
ATOM 2964 O O . SER A 1 399 ? -15.672 8.482 31.019 1.00 81.94 399 SER A O 1
ATOM 2966 N N . ASN A 1 400 ? -14.976 6.373 31.377 1.00 90.69 400 ASN A N 1
ATOM 2967 C CA . ASN A 1 400 ? -15.707 5.678 30.327 1.00 90.69 400 ASN A CA 1
ATOM 2968 C C . ASN A 1 400 ? -17.218 5.945 30.398 1.00 90.69 400 ASN A C 1
ATOM 2970 O O . ASN A 1 400 ? -17.912 5.578 31.352 1.00 90.69 400 ASN A O 1
ATOM 2974 N N . THR A 1 401 ? -17.728 6.646 29.402 1.00 92.81 401 THR A N 1
ATOM 2975 C CA . THR A 1 401 ? -19.128 7.026 29.259 1.00 92.81 401 THR A CA 1
ATOM 2976 C C . THR A 1 401 ? -19.948 5.925 28.607 1.00 92.81 401 THR A C 1
ATOM 2978 O O . THR A 1 401 ? -21.089 5.734 29.028 1.00 92.81 401 THR A O 1
ATOM 2981 N N . ILE A 1 402 ? -19.361 5.136 27.697 1.00 93.31 402 ILE A N 1
ATOM 2982 C CA . ILE A 1 402 ? -20.036 3.995 27.057 1.00 93.31 402 ILE A CA 1
ATOM 2983 C C . ILE A 1 402 ? -20.559 3.031 28.129 1.00 93.31 402 ILE A C 1
ATOM 2985 O O . ILE A 1 402 ? -21.765 2.811 28.267 1.00 93.31 402 ILE A O 1
ATOM 2989 N N . THR A 1 403 ? -19.652 2.505 28.950 1.00 91.62 403 THR A N 1
ATOM 2990 C CA . THR A 1 403 ? -19.960 1.520 29.992 1.00 91.62 403 THR A CA 1
ATOM 2991 C C . THR A 1 403 ? -20.891 2.095 31.050 1.00 91.62 403 THR A C 1
ATOM 2993 O O . THR A 1 403 ? -21.847 1.437 31.463 1.00 91.62 403 THR A O 1
ATOM 2996 N N . TYR A 1 404 ? -20.659 3.346 31.457 1.00 93.25 404 TYR A N 1
ATOM 2997 C CA . TYR A 1 404 ? -21.528 4.042 32.399 1.00 93.25 404 TYR A CA 1
ATOM 2998 C C . TYR A 1 404 ? -22.976 4.111 31.901 1.00 93.25 404 TYR A C 1
ATOM 3000 O O . TYR A 1 404 ? -23.880 3.768 32.662 1.00 93.25 404 TYR A O 1
ATOM 3008 N N . PHE A 1 405 ? -23.210 4.497 30.644 1.00 92.38 405 PHE A N 1
ATOM 3009 C CA . PHE A 1 405 ? -24.569 4.648 30.115 1.00 92.38 405 PHE A CA 1
ATOM 3010 C C . PHE A 1 405 ? -25.271 3.300 29.954 1.00 92.38 405 PHE A C 1
ATOM 3012 O O . PHE A 1 405 ? -26.449 3.184 30.281 1.00 92.38 405 PHE A O 1
ATOM 3019 N N . ILE A 1 406 ? -24.545 2.259 29.539 1.00 91.12 406 ILE A N 1
ATOM 3020 C CA . ILE A 1 406 ? -25.099 0.901 29.462 1.00 91.12 406 ILE A CA 1
ATOM 3021 C C . ILE A 1 406 ? -25.529 0.411 30.849 1.00 91.12 406 ILE A C 1
ATOM 3023 O O . ILE A 1 406 ? -26.613 -0.149 31.006 1.00 91.12 406 ILE A O 1
ATOM 3027 N N . ILE A 1 407 ? -24.695 0.614 31.871 1.00 91.81 407 ILE A N 1
ATOM 3028 C CA . ILE A 1 407 ? -25.012 0.190 33.239 1.00 91.81 407 ILE A CA 1
ATOM 3029 C C . ILE A 1 407 ? -26.183 0.998 33.809 1.00 91.81 407 ILE A C 1
ATOM 3031 O O . ILE A 1 407 ? -27.051 0.420 34.464 1.00 91.81 407 ILE A O 1
ATOM 3035 N N . ASP A 1 408 ? -26.223 2.305 33.552 1.00 92.06 408 ASP A N 1
ATOM 3036 C CA . ASP A 1 408 ? -27.329 3.188 33.927 1.00 92.06 408 ASP A CA 1
ATOM 3037 C C . ASP A 1 408 ? -28.664 2.686 33.350 1.00 92.06 408 ASP A C 1
ATOM 3039 O O . ASP A 1 408 ? -29.590 2.407 34.112 1.00 92.06 408 ASP A O 1
ATOM 3043 N N . ASP A 1 409 ? -28.719 2.425 32.038 1.00 89.69 409 ASP A N 1
ATOM 3044 C CA . ASP A 1 409 ? -29.913 1.906 31.351 1.00 89.69 409 ASP A CA 1
ATOM 3045 C C . ASP A 1 409 ? -30.376 0.542 31.904 1.00 89.69 409 ASP A C 1
ATOM 3047 O O . ASP A 1 409 ? -31.567 0.214 31.898 1.00 89.69 409 ASP A O 1
ATOM 3051 N N . VAL A 1 410 ? -29.439 -0.275 32.392 1.00 89.75 410 VAL A N 1
ATOM 3052 C CA . VAL A 1 410 ? -29.714 -1.606 32.950 1.00 89.75 410 VAL A CA 1
ATOM 3053 C C . VAL A 1 410 ? -30.214 -1.548 34.398 1.00 89.75 410 VAL A C 1
ATOM 3055 O O . VAL A 1 410 ? -31.052 -2.372 34.789 1.00 89.75 410 VAL A O 1
ATOM 3058 N N . ILE A 1 411 ? -29.684 -0.633 35.213 1.00 87.81 411 ILE A N 1
ATOM 3059 C CA . ILE A 1 411 ? -30.014 -0.518 36.641 1.00 87.81 411 ILE A CA 1
ATOM 3060 C C . ILE A 1 411 ? -31.237 0.363 36.879 1.00 87.81 411 ILE A C 1
ATOM 3062 O O . ILE A 1 411 ? -32.004 0.068 37.799 1.00 87.81 411 ILE A O 1
ATOM 3066 N N . ASP A 1 412 ? -31.458 1.384 36.051 1.00 83.56 412 ASP A N 1
ATOM 3067 C CA . ASP A 1 412 ? -32.577 2.313 36.193 1.00 83.56 412 ASP A CA 1
ATOM 3068 C C . ASP A 1 412 ? -33.629 2.251 35.068 1.00 83.56 412 ASP A C 1
ATOM 3070 O O . ASP A 1 412 ? -34.013 3.278 34.507 1.00 83.56 412 ASP A O 1
ATOM 3074 N N . PRO A 1 413 ? -34.197 1.076 34.738 1.00 68.44 413 PRO A N 1
ATOM 3075 C CA . PRO A 1 413 ? -35.266 1.034 33.746 1.00 68.44 413 PRO A CA 1
ATOM 3076 C C . PRO A 1 413 ? -36.589 1.647 34.257 1.00 68.44 413 PRO A C 1
ATOM 3078 O O . PRO A 1 413 ? -37.499 1.862 33.456 1.00 68.44 413 PRO A O 1
ATOM 3081 N N . ASP A 1 414 ? -36.723 1.895 35.572 1.00 62.34 414 ASP A N 1
ATOM 3082 C CA . ASP A 1 414 ? -37.995 2.169 36.263 1.00 62.34 414 ASP A CA 1
ATOM 3083 C C . ASP A 1 414 ? -38.002 3.441 37.155 1.00 62.34 414 ASP A C 1
ATOM 3085 O O . ASP A 1 414 ? -38.943 3.606 37.938 1.00 62.34 414 ASP A O 1
ATOM 3089 N N . ASP A 1 415 ? -37.019 4.348 37.047 1.00 64.75 415 ASP A N 1
ATOM 3090 C CA . ASP A 1 415 ? -36.934 5.598 37.842 1.00 64.75 415 ASP A CA 1
ATOM 3091 C C . ASP A 1 415 ? -36.839 5.289 39.356 1.00 64.75 415 ASP A C 1
ATOM 3093 O O . ASP A 1 415 ? -37.627 5.739 40.198 1.00 64.75 415 ASP A O 1
ATOM 3097 N N . LEU A 1 416 ? -35.902 4.398 39.702 1.00 70.56 416 LEU A N 1
ATOM 3098 C CA . LEU A 1 416 ? -35.658 3.908 41.062 1.00 70.56 416 LEU A CA 1
ATOM 3099 C C . LEU A 1 416 ? -34.949 4.941 41.951 1.00 70.56 416 LEU A C 1
ATOM 3101 O O . LEU A 1 416 ? -34.868 4.737 43.170 1.00 70.56 416 LEU A O 1
ATOM 3105 N N . PHE A 1 417 ? -34.450 6.033 41.371 1.00 81.56 417 PHE A N 1
ATOM 3106 C CA . PHE A 1 417 ? -33.659 7.052 42.054 1.00 81.56 417 PHE A CA 1
ATOM 3107 C C . PHE A 1 417 ? -34.455 8.338 42.296 1.00 81.56 417 PHE A C 1
ATOM 3109 O O . PHE A 1 417 ? -35.556 8.547 41.787 1.00 81.56 417 PHE A O 1
ATOM 3116 N N . PHE A 1 418 ? -33.949 9.210 43.172 1.00 80.62 418 PHE A N 1
ATOM 3117 C CA . PHE A 1 418 ? -34.624 10.476 43.440 1.00 80.62 418 PHE A CA 1
ATOM 3118 C C . PHE A 1 418 ? -34.269 11.510 42.364 1.00 80.62 418 PHE A C 1
ATOM 3120 O O . PHE A 1 418 ? -33.152 11.510 41.868 1.00 80.62 418 PHE A O 1
ATOM 3127 N N . PRO A 1 419 ? -35.128 12.511 42.085 1.00 79.00 419 PRO A N 1
ATOM 3128 C CA . PRO A 1 419 ? -34.844 13.537 41.071 1.00 79.00 419 PRO A CA 1
ATOM 3129 C C . PRO A 1 419 ? -33.546 14.345 41.263 1.00 79.00 419 PRO A C 1
ATOM 3131 O O . PRO A 1 419 ? -33.142 15.066 40.359 1.00 79.00 419 PRO A O 1
ATOM 3134 N N . GLY A 1 420 ? -32.943 14.311 42.458 1.00 83.94 420 GLY A N 1
ATOM 3135 C CA . GLY A 1 420 ? -31.657 14.956 42.746 1.00 83.94 420 GLY A CA 1
ATOM 3136 C C . GLY A 1 420 ? -30.437 14.086 42.441 1.00 83.94 420 GLY A C 1
ATOM 3137 O O . GLY A 1 420 ? -29.328 14.597 42.526 1.00 83.94 420 GLY A O 1
ATOM 3138 N N . ASP A 1 421 ? -30.659 12.819 42.098 1.00 88.81 421 ASP A N 1
ATOM 3139 C CA . ASP A 1 421 ? -29.635 11.819 41.809 1.00 88.81 421 ASP A CA 1
ATOM 3140 C C . ASP A 1 421 ? -29.347 11.730 40.304 1.00 88.81 421 ASP A C 1
ATOM 3142 O O . ASP A 1 421 ? -28.609 10.847 39.897 1.00 88.81 421 ASP A O 1
ATOM 3146 N N . TYR A 1 422 ? -29.931 12.605 39.476 1.00 89.62 422 TYR A N 1
ATOM 3147 C CA . TYR A 1 422 ? -29.777 12.581 38.021 1.00 89.62 422 TYR A CA 1
ATOM 3148 C C . TYR A 1 422 ? -28.933 13.749 37.506 1.00 89.62 422 TYR A C 1
ATOM 3150 O O . TYR A 1 422 ? -29.069 14.894 37.952 1.00 89.62 422 TYR A O 1
ATOM 3158 N N . VAL A 1 423 ? -28.126 13.465 36.489 1.00 91.19 423 VAL A N 1
ATOM 3159 C CA . VAL A 1 423 ? -27.449 14.434 35.623 1.00 91.19 423 VAL A CA 1
ATOM 3160 C C . VAL A 1 423 ? -28.055 14.382 34.219 1.00 91.19 423 VAL A C 1
ATOM 3162 O O . VAL A 1 423 ? -28.775 13.447 33.880 1.00 91.19 423 VAL A O 1
ATOM 3165 N N . VAL A 1 424 ? -27.824 15.423 33.417 1.00 89.88 424 VAL A N 1
ATOM 3166 C CA . VAL A 1 424 ? -28.279 15.473 32.021 1.00 89.88 424 VAL A CA 1
ATOM 3167 C C . VAL A 1 424 ? -27.065 15.289 31.122 1.00 89.88 424 VAL A C 1
ATOM 3169 O O . VAL A 1 424 ? -26.103 16.043 31.273 1.00 89.88 424 VAL A O 1
ATOM 3172 N N . ASP A 1 425 ? -27.120 14.290 30.245 1.00 90.12 425 ASP A N 1
ATOM 3173 C CA . ASP A 1 425 ? -26.073 13.999 29.260 1.00 90.12 425 ASP A CA 1
ATOM 3174 C C . ASP A 1 425 ? -26.114 14.994 28.074 1.00 90.12 425 ASP A C 1
ATOM 3176 O O . ASP A 1 425 ? -26.977 15.880 28.012 1.00 90.12 425 ASP A O 1
ATOM 3180 N N . GLU A 1 426 ? -25.168 14.909 27.141 1.00 89.19 426 GLU A N 1
ATOM 3181 C CA . GLU A 1 426 ? -25.078 15.806 25.982 1.00 89.19 426 GLU A CA 1
ATOM 3182 C C . GLU A 1 426 ? -26.234 15.613 24.995 1.00 89.19 426 GLU A C 1
ATOM 3184 O O . GLU A 1 426 ? -26.673 16.570 24.346 1.00 89.19 426 GLU A O 1
ATOM 3189 N N . ALA A 1 427 ? -26.797 14.404 24.943 1.00 88.69 427 ALA A N 1
ATOM 3190 C CA . ALA A 1 427 ? -28.016 14.104 24.198 1.00 88.69 427 ALA A CA 1
ATOM 3191 C C . ALA A 1 427 ? -29.293 14.634 24.890 1.00 88.69 427 ALA A C 1
ATOM 3193 O O . ALA A 1 427 ? -30.366 14.675 24.278 1.00 88.69 427 ALA A O 1
ATOM 3194 N N . GLY A 1 428 ? -29.195 15.092 26.141 1.00 89.38 428 GLY A N 1
ATOM 3195 C CA . GLY A 1 428 ? -30.302 15.612 26.935 1.00 89.38 428 GLY A CA 1
ATOM 3196 C C . GLY A 1 428 ? -31.090 14.552 27.713 1.00 89.38 428 GLY A C 1
ATOM 3197 O O . GLY A 1 428 ? -32.164 14.876 28.234 1.00 89.38 428 GLY A O 1
ATOM 3198 N N . ASN A 1 429 ? -30.600 13.313 27.801 1.00 88.56 429 ASN A N 1
ATOM 3199 C CA . ASN A 1 429 ? -31.203 12.254 28.608 1.00 88.56 429 ASN A CA 1
ATOM 3200 C C . ASN A 1 429 ? -30.848 12.430 30.087 1.00 88.56 429 ASN A C 1
ATOM 3202 O O . ASN A 1 429 ? -29.807 12.983 30.439 1.00 88.56 429 ASN A O 1
ATOM 3206 N N . GLN A 1 430 ? -31.734 11.957 30.964 1.00 90.88 430 GLN A N 1
ATOM 3207 C CA . GLN A 1 430 ? -31.451 11.886 32.395 1.00 90.88 430 GLN A CA 1
ATOM 3208 C C . GLN A 1 430 ? -30.683 10.601 32.684 1.00 90.88 430 GLN A C 1
ATOM 3210 O O . GLN A 1 430 ? -31.141 9.532 32.297 1.00 90.88 430 GLN A O 1
ATOM 3215 N N . ARG A 1 431 ? -29.542 10.732 33.360 1.00 90.88 431 ARG A N 1
ATOM 3216 C CA . ARG A 1 431 ? -28.647 9.640 33.759 1.00 90.88 431 ARG A CA 1
ATOM 3217 C C . ARG A 1 431 ? -28.459 9.665 35.265 1.00 90.88 431 ARG A C 1
ATOM 3219 O O . ARG A 1 431 ? -28.299 10.755 35.818 1.00 90.88 431 ARG A O 1
ATOM 3226 N N . VAL A 1 432 ? -28.459 8.523 35.944 1.00 91.75 432 VAL A N 1
ATOM 3227 C CA . VAL A 1 432 ? -28.180 8.471 37.386 1.00 91.75 432 VAL A CA 1
ATOM 3228 C C . VAL A 1 432 ? -26.739 8.905 37.613 1.00 91.75 432 VAL A C 1
ATOM 3230 O O . VAL A 1 432 ? -25.825 8.358 37.007 1.00 91.75 432 VAL A O 1
ATOM 3233 N N . GLU A 1 433 ? -26.504 9.881 38.489 1.00 91.94 433 GLU A N 1
ATOM 3234 C CA . GLU A 1 433 ? -25.175 10.367 38.840 1.00 91.94 433 GLU A CA 1
ATOM 3235 C C . GLU A 1 433 ? -24.273 9.174 39.167 1.00 91.94 433 GLU A C 1
ATOM 3237 O O . GLU A 1 433 ? -24.579 8.347 40.026 1.00 91.94 433 GLU A O 1
ATOM 3242 N N . ARG A 1 434 ? -23.134 9.090 38.481 1.00 91.06 434 ARG A N 1
ATOM 3243 C CA . ARG A 1 434 ? -22.213 7.951 38.548 1.00 91.06 434 ARG A CA 1
ATOM 3244 C C . ARG A 1 434 ? -21.865 7.520 39.979 1.00 91.06 434 ARG A C 1
ATOM 3246 O O . ARG A 1 434 ? -21.860 6.332 40.284 1.00 91.06 434 ARG A O 1
ATOM 3253 N N . THR A 1 435 ? -21.649 8.474 40.888 1.00 91.69 435 THR A N 1
ATOM 3254 C CA . THR A 1 435 ? -21.363 8.195 42.309 1.00 91.69 435 THR A CA 1
ATOM 3255 C C . THR A 1 435 ? -22.539 7.521 43.032 1.00 91.69 435 THR A C 1
ATOM 3257 O O . THR A 1 435 ? -22.339 6.654 43.894 1.00 91.69 435 THR A O 1
ATOM 3260 N N . VAL A 1 436 ? -23.771 7.888 42.670 1.00 92.44 436 VAL A N 1
ATOM 3261 C CA . VAL A 1 436 ? -25.009 7.287 43.176 1.00 92.44 436 VAL A CA 1
ATOM 3262 C C . VAL A 1 436 ? -25.184 5.884 42.605 1.00 92.44 436 VAL A C 1
ATOM 3264 O O . VAL A 1 436 ? -25.467 4.960 43.371 1.00 92.44 436 VAL A O 1
ATOM 3267 N N . LEU A 1 437 ? -24.939 5.702 41.306 1.00 91.38 437 LEU A N 1
ATOM 3268 C CA . LEU A 1 437 ? -25.013 4.406 40.631 1.00 91.38 437 LEU A CA 1
ATOM 3269 C C . LEU A 1 437 ? -24.030 3.391 41.240 1.00 91.38 437 LEU A C 1
ATOM 3271 O O . LEU A 1 437 ? -24.441 2.304 41.645 1.00 91.38 437 LEU A O 1
ATOM 3275 N N . ILE A 1 438 ? -22.763 3.781 41.433 1.00 92.44 438 ILE A N 1
ATOM 3276 C CA . ILE A 1 438 ? -21.741 2.962 42.112 1.00 92.44 438 ILE A CA 1
ATOM 3277 C C . ILE A 1 438 ? -22.206 2.560 43.515 1.00 92.44 438 ILE A C 1
ATOM 3279 O O . ILE A 1 438 ? -22.161 1.387 43.892 1.00 92.44 438 ILE A O 1
ATOM 3283 N N . THR A 1 439 ? -22.686 3.531 44.299 1.00 92.25 439 THR A N 1
ATOM 3284 C CA . THR A 1 439 ? -23.173 3.280 45.663 1.00 92.25 439 THR A CA 1
ATOM 3285 C C . THR A 1 439 ? -24.360 2.317 45.662 1.00 92.25 439 THR A C 1
ATOM 3287 O O . THR A 1 439 ? -24.476 1.478 46.557 1.00 92.25 439 THR A O 1
ATOM 3290 N N . HIS A 1 440 ? -25.256 2.425 44.681 1.00 91.06 440 HIS A N 1
ATOM 3291 C CA . HIS A 1 440 ? -26.402 1.538 44.551 1.00 91.06 440 HIS A CA 1
ATOM 3292 C C . HIS A 1 440 ? -25.971 0.103 44.262 1.00 91.06 440 HIS A C 1
ATOM 3294 O O . HIS A 1 440 ? -26.398 -0.797 44.984 1.00 91.06 440 HIS A O 1
ATOM 3300 N N . ILE A 1 441 ? -25.116 -0.108 43.260 1.00 91.56 441 ILE A N 1
ATOM 3301 C CA . ILE A 1 441 ? -24.665 -1.448 42.862 1.00 91.56 441 ILE A CA 1
ATOM 3302 C C . ILE A 1 441 ? -23.965 -2.128 44.045 1.00 91.56 441 ILE A C 1
ATOM 3304 O O . ILE A 1 441 ? -24.411 -3.178 44.499 1.00 91.56 441 ILE A O 1
ATOM 3308 N N . LYS A 1 442 ? -22.989 -1.459 44.672 1.00 93.12 442 LYS A N 1
ATOM 3309 C CA . LYS A 1 442 ? -22.243 -2.002 45.825 1.00 93.12 442 LYS A CA 1
ATOM 3310 C C . LYS A 1 442 ? -23.113 -2.376 47.027 1.00 93.12 442 LYS A C 1
ATOM 3312 O O . LYS A 1 442 ? -22.805 -3.315 47.751 1.00 93.12 442 LYS A O 1
ATOM 3317 N N . ASN A 1 443 ? -24.203 -1.647 47.273 1.00 90.44 443 ASN A N 1
ATOM 3318 C CA . ASN A 1 443 ? -25.115 -1.954 48.382 1.00 90.44 443 ASN A CA 1
ATOM 3319 C C . ASN A 1 443 ? -26.067 -3.125 48.090 1.00 90.44 443 ASN A C 1
ATOM 3321 O O . ASN A 1 443 ? -26.718 -3.610 49.020 1.00 90.44 443 ASN A O 1
ATOM 3325 N N . ASN A 1 444 ? -26.189 -3.531 46.825 1.00 83.56 444 ASN A N 1
ATOM 3326 C CA . ASN A 1 444 ? -27.086 -4.593 46.373 1.00 83.56 444 ASN A CA 1
ATOM 3327 C C . ASN A 1 444 ? -26.345 -5.840 45.849 1.00 83.56 444 ASN A C 1
ATOM 3329 O O . ASN A 1 444 ? -27.022 -6.796 45.464 1.00 83.56 444 ASN A O 1
ATOM 3333 N N . ASN A 1 445 ? -25.006 -5.832 45.890 1.00 73.88 445 ASN A N 1
ATOM 3334 C CA . ASN A 1 445 ? -24.123 -6.979 45.646 1.00 73.88 445 ASN A CA 1
ATOM 3335 C C . ASN A 1 445 ? -24.129 -8.006 46.796 1.00 73.88 445 ASN A C 1
ATOM 3337 O O . ASN A 1 445 ? -24.264 -7.610 47.983 1.00 73.88 445 ASN A O 1
#

Radius of gyration: 35.23 Å; Cα contacts (8 Å, |Δi|>4): 675; chains: 1; bounding box: 79×36×109 Å

Solvent-accessible surface area (backbone atoms only — not comparable to full-atom values): 25006 Å² total; per-residue (Å²): 103,73,71,55,54,50,55,48,59,77,68,52,90,82,70,85,74,77,52,72,64,42,53,49,50,52,52,54,46,40,54,74,74,65,50,89,57,87,89,54,85,86,54,56,37,77,39,29,46,70,54,48,51,57,50,46,37,43,27,64,36,57,48,99,85,78,54,89,35,62,13,65,67,51,38,44,49,48,29,52,33,47,52,72,72,44,85,78,66,64,82,80,52,53,42,98,87,73,33,56,34,71,67,48,54,50,30,52,51,51,42,32,54,67,70,32,91,50,87,76,28,18,60,70,69,54,66,61,56,37,78,78,41,20,38,72,50,51,52,60,44,59,73,49,78,20,58,57,53,46,35,43,51,25,46,29,46,46,73,68,67,56,66,44,86,82,32,34,38,46,97,85,47,92,69,45,39,95,90,46,80,80,50,29,48,30,66,60,40,56,52,32,48,33,51,44,29,57,66,71,66,42,70,32,62,68,53,84,88,54,56,36,76,35,27,44,56,43,42,52,52,42,48,23,41,20,66,28,51,47,96,81,85,55,74,26,68,11,58,42,51,40,39,51,45,30,58,37,47,55,75,77,43,80,64,45,76,85,39,41,42,98,87,70,36,55,31,70,66,37,55,51,26,47,52,52,43,48,58,72,71,45,92,45,41,86,70,41,23,53,61,75,54,54,81,69,56,34,72,68,42,20,30,67,54,47,50,60,41,53,70,60,72,22,57,43,41,47,32,54,52,25,46,28,44,48,74,48,68,59,65,46,82,84,30,33,33,46,98,85,48,96,66,46,40,93,90,47,78,70,57,29,48,31,66,66,35,56,52,43,42,24,54,37,25,56,76,72,68,38,72,22,53,62,50,59,88,66,63,48,47,70,62,61,38,63,46,50,68,66,56,51,44,58,44,54,69,43,91,28,51,43,50,40,50,56,49,41,59,43,72,48,78,76,72,86,67,58,90,86,46,52,41,70,50,96,89,66,47,81,40,62,33,65,73,56,48,53,54,50,42,58,73,65,80

Mean predicted aligned error: 8.87 Å

pLDDT: mean 86.4, std 14.67, range [39.56, 98.56]

Secondary structure (DSSP, 8-state):
-HHHHHHHHTT--SSSPPPHHHHHHHHHHHHHTT---TTSPP-GGGS-HHHHHHHHHHHTT--TTS-----HHHHHHHHHHHHHH-SS--SSSB-TTSPBPHHHHHHHHHHHHHH--STT--GGG---SSTT--HHHHHHHHTT--HHHHHHHHHHHHHTT---GGGB--BTBTT--TTSTTT-B-HHHHHHHHHHHHHTT--STTS---GGGSBHHHHHHHHHHHHT--SSS-----HHHHHHHHHHHHTTS---GGGB-TTSSBPHHHHHHHHHHHHHH-S-TTT-BHHHHPSPPGGG--HHHHHHHHTT--HHHHHHHHHHHHHTT---GGGB--BTBTT--TTSTTT-B-HHHHHHHHHHHHHTT--SGGGGGG--HHHHTTS-HHHHHHHHHSS-HHHHHHHHHHH-TT--S-TTSEEE-TTS-EEE-HHHHHHHHHHH-

Sequence (445 aa):
MLKLVISIYDSLAINEDLKEDEMYALVAEVTKMGITDLSGTFSASNITVTELQNVHYLGLGTDPVSDDYDSYIIHHMLSDGIKDALTDRPSTIYMANNDITADEIQGVIDAVAILNSNPNASLATMSFANGGLTPTKIESLLDLESLLVDRQISAGIISAGLAVSEAYAEVGDFNYDSLAINEDLKEDEMYALVEAMNIMGLTDLDAAFAPDSITINNLQSLHYVGLGTDPGTDTYESYMVHNMISDSVDSTLDVPSDGYMASGYMLASEIQGVIDALYAISGDPATDTLLDIMPVAASTFSPSLIEDLLDIGALTVYRLVADGIISSSVATLESEAEVGDANYDSLAIGDDLKLDEMYGLAEAMEILGVTDVTQVANINSAAVLGLTDAEVDTILDNSNTITYFIIDDVIDPDDLFFPGDYVVDEAGNQRVERTVLITHIKNNN